Protein 7AAL (pdb70)

Sequence (570 aa):
LQFKDAFWCRDFTAHTGYEVLLQRLLDGRKMCCKDMEELLRQRAQAEERYGKELVQIARKAGGQTEINSLRASFDSLKQQMENVGSSHIQLALTLREELRSLEEFRERQKEQRKKYEAVMDRVQKSKLSLYKKAMESKKTYEQKCRDADDAEQAFERISANGHQKQVEKSQNKARQCKDSATEAERVYRQSIAQLEKVRAEWEQEHRTTCEAFQLQEFDRLTILRNNALWVHSNQLSMQCVKDDELYEEVRLTLEACSIDADIDSFIQAKSTGTEPPAPVPYQNYYDLQFKDAFWCRDFTAHTGYEVLLQRLLDGRKMCCKDMEELLRQRAQAEERYGKELVQIARKAGGQTEINSLRASFDSLKQQMENVGSSHIQLALTLREELRSLEEFRERQKEQRKKYEAVMDDRVQKSKLSLYKKAMESKKTYEQKCRDADDAEQAFERISANGHQKQVEKSQNKARQCKDSATEAERVYRQSIAQLEKVRAEWEQEHRTTCEAFQLQEFDRLTILRNALWVHSNQLSMQCVKDDELYEEVRLTLEACSIDADIDSFIQAKSTGTEPPAPVPYQNYYD

B-factor: mean 38.58, std 15.4, range [12.19, 114.31]

InterPro domains:
  IPR001060 FCH domain [PF00611] (21-93)
  IPR001060 FCH domain [SM00055] (12-98)
  IPR001452 SH3 domain [PF00018] (365-409)
  IPR001452 SH3 domain [PR00452] (362-372)
  IPR001452 SH3 domain [PR00452] (376-391)
  IPR001452 SH3 domain [PR00452] (393-402)
  IPR001452 SH3 domain [PR00452] (404-416)
  IPR001452 SH3 domain [PS50002] (359-416)
  IPR001452 SH3 domain [SM00326] (362-416)
  IPR027267 AH/BAR domain superfamily [G3DSA:1.20.1270.60] (2-276)
  IPR027267 AH/BAR domain superfamily [SSF103657] (6-288)
  IPR030777 PSTPIP1, SH3 domain [cd11824] (363-415)
  IPR031160 F-BAR domain [PS51741] (5-264)
  IPR036028 SH3-like domain superfamily [SSF50044] (358-415)

Foldseek 3Di:
DFLLVPQDDPPQLDRVSVVVLVVVLVVLLVVLVVLLVVLLVQLVVLLVQLVVLLVCLVPDDLPVDDDLVSVLSNLVSVLSNVLSVVSNVLSVVSVVLSVVSVVLSVVLVVVLVVLVVVLVVLSVVLNVLVVVLVVLVVQLVVLVVQLVVLVVVLVVQVPPHDPVVNVVSVVSSVVSVVSSVVSVVVNVVSVVVSVVSSVVNSVSSSVVRVVSRVSVVVSVVSVVVSVVVVVVSVVVSVVVSVVSVVSSVVSVVVDDPVVSVVVCCVVDPDDDDDDDDDDDDDPVD/DFLLVPQDDPDQLDRVSVVVLVVVLVVLLVVLVVLLVVLLVQLVVLLVQLVVLLVCLVPDDLPVDDDLVSVLSNLVSVLSNVLSVVSNVLSVVSVVLSVVSVVLSVVLVVVLVVLVVVLVVLSVVLNVLVVVLVVLVVQLVVLVVQLVVLVVVLVVCVPPHDPVVNVVSVVSSVVSVVSNVVSVVSNVVSVVSSVVSSVVNSVSSSVSRNVSVVSVVVSVVSVVVSVVVVVVSVVVSVVVSVVSVVSSVVSVVVDDPVVSVVVCCVVDPDDDDDDDDDDDDDPPD

GO terms:
  GO:0005737 cytoplasm (C, EXP)
  GO:0005886 plasma membrane (C, EXP)
  GO:0005515 protein binding (F, IPI)
  GO:0007155 cell adhesion (P, TAS)
  GO:0007165 signal transduction (P, TAS)
  GO:0005829 cytosol (C, TAS)
  GO:0042802 identical protein binding (F, IPI)
  GO:0005829 cytosol (C, IDA)
  GO:0005886 plasma membrane (C, IDA)
  GO:0016020 membrane (C, HDA)

Nearest PDB structures (foldseek):
  7aal-assembly1_B  TM=1.004E+00  e=2.780E-34  Homo sapiens
  7aan-assembly1_B  TM=1.002E+00  e=3.595E-33  Homo sapiens
  5c1f-assembly1_B  TM=9.125E-01  e=1.171E-12  Schizosaccharomyces pombe 972h-
  2efl-assembly1_A-2  TM=8.703E-01  e=2.658E-09  Homo sapiens
  4wpe-assembly1_A-2  TM=8.856E-01  e=1.373E-08  Saccharomyces cerevisiae S288C

CATH classification: 1.20.1270.60

Solvent-accessible surface area: 29078 Å² total; per-residue (Å²): 128,80,3,59,53,0,1,6,17,162,85,18,56,26,16,59,1,11,100,27,2,31,91,12,12,70,40,0,39,102,1,2,80,13,1,4,74,2,2,93,51,3,0,79,1,1,33,85,10,0,106,49,0,8,83,6,5,153,143,17,15,0,117,45,2,66,60,27,1,60,50,0,0,52,17,1,31,98,20,0,45,54,1,0,53,23,12,49,112,12,0,98,49,0,67,89,48,13,116,47,5,60,97,18,29,72,136,32,69,108,74,18,104,120,66,28,64,43,0,70,133,2,16,153,43,0,66,48,37,60,136,116,0,53,92,16,46,156,70,3,39,80,80,2,98,56,10,57,90,16,75,130,49,34,98,202,51,44,80,151,32,114,123,113,99,33,92,102,16,67,64,108,6,126,129,36,143,88,43,10,56,88,10,40,134,77,1,113,97,19,16,54,84,2,62,155,18,26,49,79,5,37,100,47,5,62,56,3,2,94,16,1,27,109,20,4,86,56,6,2,51,42,1,80,82,8,2,86,39,3,0,48,18,3,11,101,10,11,74,106,11,41,111,40,6,68,81,0,19,89,39,6,118,82,6,48,12,92,50,3,11,54,43,9,2,137,81,99,50,52,22,89,108,35,4,55,75,26,79,54,96,53,75,131,169,117,83,3,53,64,6,1,6,16,163,82,20,55,26,17,58,1,10,100,25,3,29,90,12,11,69,40,0,39,101,0,2,83,16,1,5,72,2,2,90,51,4,0,94,1,0,32,141,10,0,107,36,0,10,84,6,6,157,144,17,16,0,115,45,0,66,60,26,1,66,50,0,0,51,16,1,33,97,20,0,48,52,1,0,55,21,12,50,113,12,0,98,51,0,69,86,48,12,119,46,5,60,90,19,28,70,134,31,66,114,80,16,101,130,63,28,63,40,0,69,133,2,18,158,40,0,68,49,27,58,134,113,0,58,94,17,47,156,68,2,38,78,74,4,94,54,6,45,90,4,47,121,44,38,105,194,60,52,93,107,40,69,84,83,46,32,50,66,16,86,105,124,4,74,127,24,104,91,42,12,91,84,10,52,121,56,1,113,85,14,17,63,86,2,63,163,20,26,47,76,6,35,129,49,6,75,67,3,2,97,14,0,28,109,18,4,84,57,5,1,52,41,1,79,81,8,2,91,41,3,0,48,20,3,11,103,10,11,73,110,10,40,112,42,6,67,83,0,22,100,38,7,124,80,6,48,11,91,50,4,12,73,40,8,3,156,79,102,48,54,22,73,108,35,4,51,73,28,81,52,102,53,78,128,171

Secondary structure (DSSP, 8-state):
--HHHHB--SSTT--HHHHHHHHHHHHHHHHHHHHHHHHHHHHHHHHHHHHHHHHHHHH---TT--HHHHHHHHHHHHHHHHHHHHHHHHHHHHHHHHHHHHHHHHHHHHHHHHHHHHHHHHHHHHHHHHHHHHHHHHHHHHHHHHHHHHHHHHHHHTTTS-HHHHHHHHHHHHHHHHHHHHHHHHHHHHHHHHHHHHHHHHHHHHHHHHHHHHHHHHHHHHHHHHHHHHHHHHHHHHHHHHHHHHHHHHHHHT--HHHHHHHHHHHH--BSSPPPP-----TT-/--GGGTB--SSTT--HHHHHHHHHHHHHHHHHHHHHHHHHHHHHHHHHHHHHHHHHHHH---TT--HHHHHHHHHHHHHHHHHHHHHHHHHHHHHHHHHHHHHHHHHHHHHHHHHHHHHHHHHHHHHHHHHHHHHHHHHHHHHHHHHHHHHHHHHHHTTT--HHHHHHHHHHHHHHHHHHHHHHHHHHHHHHHHHHHHHHHHHHHHHHHHHHHHHHHHHHHHHHHHHHHHHHHHHHHHHHHHHHHHHHHHHHHT--HHHHHHHHHHHH--BSSPPPP-----TT-

Radius of gyration: 53.33 Å; Cα contacts (8 Å, |Δi|>4): 624; chains: 2; bounding box: 189×47×116 Å

Structure (mmCIF, N/CA/C/O backbone):
data_7AAL
#
_entry.id   7AAL
#
_cell.length_a   48.191
_cell.length_b   73.023
_cell.length_c   205.248
_cell.angle_alpha   90.000
_cell.angle_beta   90.000
_cell.angle_gamma   90.000
#
_symmetry.space_group_name_H-M   'P 21 21 21'
#
loop_
_entity.id
_entity.type
_entity.pdbx_description
1 polymer 'Proline-serine-threonine phosphatase-interacting protein 1'
2 water water
#
loop_
_atom_site.group_PDB
_atom_site.id
_atom_site.type_symbol
_atom_site.label_atom_id
_atom_site.label_alt_id
_atom_site.label_comp_id
_atom_site.label_asym_id
_atom_site.label_entity_id
_atom_site.label_seq_id
_atom_site.pdbx_PDB_ins_code
_atom_site.Cartn_x
_atom_site.Cartn_y
_atom_site.Cartn_z
_atom_site.occupancy
_atom_site.B_iso_or_equiv
_atom_site.auth_seq_id
_atom_site.auth_comp_id
_atom_site.auth_asym_id
_atom_site.auth_atom_id
_atom_site.pdbx_PDB_model_num
ATOM 1 N N . LEU A 1 8 ? -53.96870 13.49032 -44.90678 1.000 72.42224 5 LEU A N 1
ATOM 2 C CA . LEU A 1 8 ? -54.42615 14.68200 -45.61110 1.000 70.00320 5 LEU A CA 1
ATOM 3 C C . LEU A 1 8 ? -53.23696 15.51117 -46.09627 1.000 67.50387 5 LEU A C 1
ATOM 4 O O . LEU A 1 8 ? -52.20231 15.58572 -45.43347 1.000 61.43445 5 LEU A O 1
ATOM 9 N N . GLN A 1 9 ? -53.40288 16.12888 -47.26115 1.000 62.04929 6 GLN A N 1
ATOM 10 C CA . GLN A 1 9 ? -52.37812 16.92979 -47.91146 1.000 51.50129 6 GLN A CA 1
ATOM 11 C C . GLN A 1 9 ? -52.87086 18.36397 -48.06047 1.000 48.50173 6 GLN A C 1
ATOM 12 O O . GLN A 1 9 ? -54.06396 18.64654 -47.91522 1.000 50.54097 6 GLN A O 1
ATOM 18 N N . PHE A 1 10 ? -51.93008 19.27938 -48.32473 1.000 39.50503 7 PHE A N 1
ATOM 19 C CA . PHE A 1 10 ? -52.30529 20.67446 -48.54903 1.000 29.91563 7 PHE A CA 1
ATOM 20 C C . PHE A 1 10 ? -53.33753 20.79046 -49.66313 1.000 28.14289 7 PHE A C 1
ATOM 21 O O . PHE A 1 10 ? -54.30107 21.55730 -49.55012 1.000 35.25065 7 PHE A O 1
ATOM 29 N N . LYS A 1 11 ? -53.15534 20.03195 -50.74681 1.000 29.65144 8 LYS A N 1
ATOM 30 C CA . LYS A 1 11 ? -54.06089 20.09297 -51.88787 1.000 30.98083 8 LYS A CA 1
ATOM 31 C C . LYS A 1 11 ? -55.45927 19.58934 -51.56207 1.000 35.75714 8 LYS A C 1
ATOM 32 O O . LYS A 1 11 ? -56.37821 19.81259 -52.35685 1.000 37.49003 8 LYS A O 1
ATOM 38 N N . ASP A 1 12 ? -55.64325 18.92237 -50.42471 1.000 38.35669 9 ASP A N 1
ATOM 39 C CA . ASP A 1 12 ? -56.92375 18.33501 -50.06386 1.000 38.09439 9 ASP A CA 1
ATOM 40 C C . ASP A 1 12 ? -57.58374 19.01637 -48.87437 1.000 36.54954 9 ASP A C 1
ATOM 41 O O . ASP A 1 12 ? -58.67105 18.59547 -48.46589 1.000 45.29874 9 ASP A O 1
ATOM 46 N N . ALA A 1 13 ? -56.96662 20.05400 -48.30655 1.000 25.95741 10 ALA A N 1
ATOM 47 C CA . ALA A 1 13 ? -57.44205 20.61535 -47.05179 1.000 26.26460 10 ALA A CA 1
ATOM 48 C C . ALA A 1 13 ? -57.52105 22.13521 -47.01803 1.000 31.07661 10 ALA A C 1
ATOM 49 O O . ALA A 1 13 ? -57.84735 22.69059 -45.96346 1.000 33.68933 10 ALA A O 1
ATOM 51 N N . PHE A 1 14 ? -57.23258 22.82552 -48.11652 1.000 32.82792 11 PHE A N 1
ATOM 52 C CA . PHE A 1 14 ? -57.23596 24.28544 -48.12319 1.000 28.89845 11 PHE A CA 1
ATOM 53 C C . PHE A 1 14 ? -58.07688 24.81479 -49.27553 1.000 28.42652 11 PHE A C 1
ATOM 54 O O . PHE A 1 14 ? -57.66474 25.68880 -50.04087 1.000 26.83906 11 PHE A O 1
ATOM 62 N N . TRP A 1 15 ? -59.28492 24.27830 -49.40117 1.000 30.50241 12 TRP A N 1
ATOM 63 C CA . TRP A 1 15 ? -60.27997 24.77040 -50.33887 1.000 35.76493 12 TRP A CA 1
ATOM 64 C C . TRP A 1 15 ? -61.27905 25.66188 -49.61109 1.000 36.08536 12 TRP A C 1
ATOM 65 O O . TRP A 1 15 ? -61.35894 25.68154 -48.38041 1.000 33.71126 12 TRP A O 1
ATOM 76 N N . CYS A 1 16 ? -62.04823 26.41075 -50.39376 1.000 36.75095 13 CYS A N 1
ATOM 77 C CA . CYS A 1 16 ? -63.11639 27.24361 -49.86352 1.000 36.40423 13 CYS A CA 1
ATOM 78 C C . CYS A 1 16 ? -64.39808 26.90771 -50.60550 1.000 33.68398 13 CYS A C 1
ATOM 79 O O . CYS A 1 16 ? -64.43123 26.94547 -51.83953 1.000 35.87767 13 CYS A O 1
ATOM 82 N N . ARG A 1 17 ? -65.44677 26.57019 -49.85162 1.000 42.24792 14 ARG A N 1
ATOM 83 C CA . ARG A 1 17 ? -66.75258 26.35314 -50.46359 1.000 42.26673 14 ARG A CA 1
ATOM 84 C C . ARG A 1 17 ? -67.27486 27.63043 -51.10643 1.000 33.88935 14 ARG A C 1
ATOM 85 O O . ARG A 1 17 ? -67.98464 27.57490 -52.11775 1.000 36.73514 14 ARG A O 1
ATOM 93 N N . ASP A 1 18 ? -66.93568 28.78374 -50.53405 1.000 31.12925 15 ASP A N 1
ATOM 94 C CA . ASP A 1 18 ? -67.27868 30.06798 -51.12970 1.000 29.12076 15 ASP A CA 1
ATOM 95 C C . ASP A 1 18 ? -66.50721 30.23974 -52.43401 1.000 35.42180 15 ASP A C 1
ATOM 96 O O . ASP A 1 18 ? -65.27280 30.18566 -52.44511 1.000 34.42691 15 ASP A O 1
ATOM 101 N N . PHE A 1 19 ? -67.23889 30.44200 -53.53314 1.000 38.74503 16 PHE A N 1
ATOM 102 C CA . PHE A 1 19 ? -66.61274 30.50731 -54.85022 1.000 38.53999 16 PHE A CA 1
ATOM 103 C C . PHE A 1 19 ? -65.62449 31.66176 -54.96240 1.000 31.25356 16 PHE A C 1
ATOM 104 O O . PHE A 1 19 ? -64.60756 31.53822 -55.65403 1.000 27.06771 16 PHE A O 1
ATOM 112 N N . THR A 1 20 ? -65.89806 32.78459 -54.30237 1.000 27.27795 17 THR A N 1
ATOM 113 C CA . THR A 1 20 ? -65.06806 33.97490 -54.43742 1.000 31.62296 17 THR A CA 1
ATOM 114 C C . THR A 1 20 ? -64.00344 34.09055 -53.35516 1.000 35.36549 17 THR A C 1
ATOM 115 O O . THR A 1 20 ? -63.28068 35.09268 -53.32318 1.000 35.71922 17 THR A O 1
ATOM 119 N N . ALA A 1 21 ? -63.88189 33.10015 -52.47834 1.000 29.51789 18 ALA A N 1
ATOM 120 C CA . ALA A 1 21 ? -62.92173 33.14614 -51.38681 1.000 29.66633 18 ALA A CA 1
ATOM 121 C C . ALA A 1 21 ? -61.72624 32.25935 -51.70067 1.000 30.90212 18 ALA A C 1
ATOM 122 O O . ALA A 1 21 ? -61.88017 31.13948 -52.19763 1.000 34.07980 18 ALA A O 1
ATOM 124 N N . HIS A 1 22 ? -60.53574 32.76871 -51.40600 1.000 28.74661 19 HIS A N 1
ATOM 125 C CA . HIS A 1 22 ? -59.29157 32.02880 -51.55735 1.000 26.03311 19 HIS A CA 1
ATOM 126 C C . HIS A 1 22 ? -58.52911 32.00754 -50.23903 1.000 30.89457 19 HIS A C 1
ATOM 127 O O . HIS A 1 22 ? -57.30614 32.15686 -50.19788 1.000 31.06495 19 HIS A O 1
ATOM 134 N N . THR A 1 23 ? -59.26764 31.82497 -49.14017 1.000 32.62366 20 THR A N 1
ATOM 135 C CA . THR A 1 23 ? -58.66285 31.82024 -47.81256 1.000 34.77586 20 THR A CA 1
ATOM 136 C C . THR A 1 23 ? -57.67598 30.67207 -47.64793 1.000 38.53537 20 THR A C 1
ATOM 137 O O . THR A 1 23 ? -56.67189 30.81544 -46.94086 1.000 36.58100 20 THR A O 1
ATOM 141 N N . GLY A 1 24 ? -57.94229 29.53010 -48.28685 1.000 32.62912 21 GLY A N 1
ATOM 142 C CA . GLY A 1 24 ? -57.01428 28.41232 -48.20112 1.000 26.12277 21 GLY A CA 1
ATOM 143 C C . GLY A 1 24 ? -55.63629 28.76669 -48.72532 1.000 34.23396 21 GLY A C 1
ATOM 144 O O . GLY A 1 24 ? -54.61974 28.46248 -48.09687 1.000 38.25811 21 GLY A O 1
ATOM 145 N N . TYR A 1 25 ? -55.58595 29.41203 -49.89283 1.000 29.80840 22 TYR A N 1
ATOM 146 C CA . TYR A 1 25 ? -54.30950 29.84741 -50.44931 1.000 28.54586 22 TYR A CA 1
ATOM 147 C C . TYR A 1 25 ? -53.67241 30.92890 -49.58424 1.000 30.98724 22 TYR A C 1
ATOM 148 O O . TYR A 1 25 ? -52.45068 30.93987 -49.39198 1.000 27.85110 22 TYR A O 1
ATOM 157 N N . GLU A 1 26 ? -54.48509 31.84955 -49.05820 1.000 30.22876 23 GLU A N 1
ATOM 158 C CA . GLU A 1 26 ? -53.95684 32.90190 -48.19554 1.000 26.15423 23 GLU A CA 1
ATOM 159 C C . GLU A 1 26 ? -53.35704 32.32437 -46.91882 1.000 29.64130 23 GLU A C 1
ATOM 160 O O . GLU A 1 26 ? -52.31516 32.79399 -46.44689 1.000 25.13557 23 GLU A O 1
ATOM 166 N N . VAL A 1 27 ? -54.00396 31.30965 -46.34035 1.000 23.56368 24 VAL A N 1
ATOM 167 C CA . VAL A 1 27 ? -53.48144 30.69386 -45.12367 1.000 24.61694 24 VAL A CA 1
ATOM 168 C C . VAL A 1 27 ? -52.16458 29.98055 -45.40702 1.000 26.69407 24 VAL A C 1
ATOM 169 O O . VAL A 1 27 ? -51.21087 30.07705 -44.62487 1.000 26.68481 24 VAL A O 1
ATOM 173 N N . LEU A 1 28 ? -52.08913 29.25291 -46.52488 1.000 23.27395 25 LEU A N 1
ATOM 174 C CA . LEU A 1 28 ? -50.84939 28.56714 -46.87774 1.000 23.52397 25 LEU A CA 1
ATOM 175 C C . LEU A 1 28 ? -49.71905 29.55803 -47.11977 1.000 21.52042 25 LEU A C 1
ATOM 176 O O . LEU A 1 28 ? -48.59066 29.35023 -46.65834 1.000 24.65276 25 LEU A O 1
ATOM 181 N N . LEU A 1 29 ? -50.00176 30.63750 -47.85160 1.000 24.78976 26 LEU A N 1
ATOM 182 C CA . LEU A 1 29 ? -48.98081 31.64604 -48.11419 1.000 30.52440 26 LEU A CA 1
ATOM 183 C C . LEU A 1 29 ? -48.50411 32.29526 -46.82034 1.000 28.17654 26 LEU A C 1
ATOM 184 O O . LEU A 1 29 ? -47.31506 32.59940 -46.67140 1.000 29.36212 26 LEU A O 1
ATOM 189 N N . GLN A 1 30 ? -49.41869 32.51029 -45.87067 1.000 27.32387 27 GLN A N 1
ATOM 190 C CA . GLN A 1 30 ? -49.03552 33.08326 -44.58362 1.000 23.65741 27 GLN A CA 1
ATOM 191 C C . GLN A 1 30 ? -48.11286 32.14509 -43.81455 1.000 27.69600 27 GLN A C 1
ATOM 192 O O . GLN A 1 30 ? -47.18752 32.59533 -43.12808 1.000 27.71956 27 GLN A O 1
ATOM 198 N N . ARG A 1 31 ? -48.35081 30.83474 -43.91838 1.000 26.14700 28 ARG A N 1
ATOM 199 C CA . ARG A 1 31 ? -47.48479 29.86356 -43.25666 1.000 24.58817 28 ARG A CA 1
ATOM 200 C C . ARG A 1 31 ? -46.07280 29.90910 -43.82480 1.000 25.92649 28 ARG A C 1
ATOM 201 O O . ARG A 1 31 ? -45.09165 29.79171 -43.08100 1.000 32.25272 28 ARG A O 1
ATOM 209 N N . LEU A 1 32 ? -45.95013 30.07524 -45.14399 1.000 26.18778 29 LEU A N 1
ATOM 210 C CA . LEU A 1 32 ? -44.62924 30.18799 -45.75257 1.000 24.13410 29 LEU A CA 1
ATOM 211 C C . LEU A 1 32 ? -43.91743 31.44803 -45.27925 1.000 28.66776 29 LEU A C 1
ATOM 212 O O . LEU A 1 32 ? -42.69924 31.44034 -45.06579 1.000 30.71655 29 LEU A O 1
ATOM 217 N N . LEU A 1 33 ? -44.66250 32.54507 -45.11756 1.000 25.47364 30 LEU A N 1
ATOM 218 C CA . LEU A 1 33 ? -44.06825 33.77525 -44.60533 1.000 25.10924 30 LEU A CA 1
ATOM 219 C C . LEU A 1 33 ? -43.61705 33.61011 -43.15914 1.000 30.53650 30 LEU A C 1
ATOM 220 O O . LEU A 1 33 ? -42.53619 34.07948 -42.78450 1.000 33.74054 30 LEU A O 1
ATOM 225 N N . ASP A 1 34 ? -44.43242 32.95058 -42.33033 1.000 29.36641 31 ASP A N 1
ATOM 226 C CA . ASP A 1 34 ? -44.01586 32.66274 -40.96102 1.000 33.89199 31 ASP A CA 1
ATOM 227 C C . ASP A 1 34 ? -42.80044 31.74655 -40.94084 1.000 37.86466 31 ASP A C 1
ATOM 228 O O . ASP A 1 34 ? -41.88949 31.92599 -40.12322 1.000 41.97213 31 ASP A O 1
ATOM 233 N N . GLY A 1 35 ? -42.77060 30.75483 -41.83387 1.000 35.53168 32 GLY A N 1
ATOM 234 C CA . GLY A 1 35 ? -41.60386 29.89716 -41.93320 1.000 28.56188 32 GLY A CA 1
ATOM 235 C C . GLY A 1 35 ? -40.36544 30.64321 -42.38206 1.000 25.79477 32 GLY A C 1
ATOM 236 O O . GLY A 1 35 ? -39.25405 30.32472 -41.95165 1.000 29.47129 32 GLY A O 1
ATOM 237 N N . ARG A 1 36 ? -40.53597 31.64065 -43.25336 1.000 22.00354 33 ARG A N 1
ATOM 238 C CA . ARG A 1 36 ? -39.40150 32.45112 -43.68158 1.000 22.78097 33 ARG A CA 1
ATOM 239 C C . ARG A 1 36 ? -38.84631 33.27198 -42.52449 1.000 27.13360 33 ARG A C 1
ATOM 240 O O . ARG A 1 36 ? -37.62692 33.43810 -42.40194 1.000 24.92748 33 ARG A O 1
ATOM 248 N N . LYS A 1 37 ? -39.72524 33.79098 -41.66398 1.000 28.24439 34 LYS A N 1
ATOM 249 C CA . LYS A 1 37 ? -39.26132 34.50613 -40.47999 1.000 25.55174 34 LYS A CA 1
ATOM 250 C C . LYS A 1 37 ? -38.52564 33.57329 -39.52682 1.000 32.52562 34 LYS A C 1
ATOM 251 O O . LYS A 1 37 ? -37.52646 33.96646 -38.91313 1.000 33.05276 34 LYS A O 1
ATOM 257 N N . MET A 1 38 ? -39.00899 32.33619 -39.38419 1.000 33.80179 35 MET A N 1
ATOM 258 C CA . MET A 1 38 ? -38.32303 31.36923 -38.53311 1.000 25.34175 35 MET A CA 1
ATOM 259 C C . MET A 1 38 ? -36.90987 31.09906 -39.03439 1.000 26.21136 35 MET A C 1
ATOM 260 O O . MET A 1 38 ? -35.97434 30.96660 -38.23578 1.000 27.47793 35 MET A O 1
ATOM 265 N N A CYS A 1 39 ? -36.73009 31.02096 -40.35458 0.662 27.71254 36 CYS A N 1
ATOM 266 N N B CYS A 1 39 ? -36.73947 31.00317 -40.35637 0.338 27.30431 36 CYS A N 1
ATOM 267 C CA A CYS A 1 39 ? -35.39098 30.81679 -40.89676 0.662 26.23828 36 CYS A CA 1
ATOM 268 C CA B CYS A 1 39 ? -35.40615 30.82795 -40.92328 0.338 26.82578 36 CYS A CA 1
ATOM 269 C C A CYS A 1 39 ? -34.49521 32.01520 -40.60844 0.662 27.01443 36 CYS A C 1
ATOM 270 C C B CYS A 1 39 ? -34.50950 32.01170 -40.59017 0.338 27.43114 36 CYS A C 1
ATOM 271 O O A CYS A 1 39 ? -33.30233 31.85360 -40.32755 0.662 29.69337 36 CYS A O 1
ATOM 272 O O B CYS A 1 39 ? -33.32984 31.83583 -40.26533 0.338 28.80329 36 CYS A O 1
ATOM 277 N N . LYS A 1 40 ? -35.05405 33.22752 -40.66657 1.000 28.91137 37 LYS A N 1
ATOM 278 C CA . LYS A 1 40 ? -34.27469 34.41437 -40.32991 1.000 25.99502 37 LYS A CA 1
ATOM 279 C C . LYS A 1 40 ? -33.87297 34.40868 -38.86135 1.000 26.06467 37 LYS A C 1
ATOM 280 O O . LYS A 1 40 ? -32.74946 34.79258 -38.51647 1.000 34.80004 37 LYS A O 1
ATOM 286 N N . ASP A 1 41 ? -34.78265 33.98359 -37.98024 1.000 22.34903 38 ASP A N 1
ATOM 287 C CA . ASP A 1 41 ? -34.46861 33.93802 -36.55587 1.000 25.32911 38 ASP A CA 1
ATOM 288 C C . ASP A 1 41 ? -33.35351 32.94132 -36.27011 1.000 28.13360 38 ASP A C 1
ATOM 289 O O . ASP A 1 41 ? -32.48156 33.19735 -35.43162 1.000 33.95757 38 ASP A O 1
ATOM 294 N N . MET A 1 42 ? -33.36858 31.79488 -36.95437 1.000 29.66001 39 MET A N 1
ATOM 295 C CA . MET A 1 42 ? -32.27303 30.84060 -36.82253 1.000 23.94177 39 MET A CA 1
ATOM 296 C C . MET A 1 42 ? -30.97347 31.42757 -37.35996 1.000 28.66924 39 MET A C 1
ATOM 297 O O . MET A 1 42 ? -29.89409 31.17987 -36.80869 1.000 34.36901 39 MET A O 1
ATOM 302 N N . GLU A 1 43 ? -31.06021 32.21373 -38.43686 1.000 22.29930 40 GLU A N 1
ATOM 303 C CA . GLU A 1 43 ? -29.87874 32.88726 -38.96626 1.000 23.67164 40 GLU A CA 1
ATOM 304 C C . GLU A 1 43 ? -29.32419 33.89173 -37.96564 1.000 26.55704 40 GLU A C 1
ATOM 305 O O . GLU A 1 43 ? -28.10671 33.97229 -37.76250 1.000 33.45734 40 GLU A O 1
ATOM 311 N N . GLU A 1 44 ? -30.20501 34.67412 -37.33777 1.000 22.01082 41 GLU A N 1
ATOM 312 C CA . GLU A 1 44 ? -29.75594 35.68736 -36.38948 1.000 26.82871 41 GLU A CA 1
ATOM 313 C C . GLU A 1 44 ? -29.10793 35.05627 -35.16386 1.000 25.56367 41 GLU A C 1
ATOM 314 O O . GLU A 1 44 ? -28.13427 35.59496 -34.62477 1.000 31.51890 41 GLU A O 1
ATOM 320 N N . LEU A 1 45 ? -29.63663 33.92041 -34.70431 1.000 23.03584 42 LEU A N 1
ATOM 321 C CA . LEU A 1 45 ? -29.03677 33.24270 -33.55941 1.000 21.54759 42 LEU A CA 1
ATOM 322 C C . LEU A 1 45 ? -27.63043 32.75171 -33.88638 1.000 30.84986 42 LEU A C 1
ATOM 323 O O . LEU A 1 45 ? -26.70987 32.89451 -33.07265 1.000 38.45497 42 LEU A O 1
ATOM 328 N N . LEU A 1 46 ? -27.44633 32.16287 -35.07135 1.000 27.57571 43 LEU A N 1
ATOM 329 C CA . LEU A 1 46 ? -26.11758 31.71368 -35.47573 1.000 25.10427 43 LEU A CA 1
ATOM 330 C C . LEU A 1 46 ? -25.15802 32.88801 -35.61247 1.000 24.34601 43 LEU A C 1
ATOM 331 O O . LEU A 1 46 ? -23.99666 32.80296 -35.19574 1.000 22.70772 43 LEU A O 1
ATOM 336 N N . ARG A 1 47 ? -25.62434 33.98867 -36.20812 1.000 24.98390 44 ARG A N 1
ATOM 337 C CA . ARG A 1 47 ? -24.77617 35.16334 -36.38662 1.000 24.96752 44 ARG A CA 1
ATOM 338 C C . ARG A 1 47 ? -24.29168 35.69898 -35.04370 1.000 24.80127 44 ARG A C 1
ATOM 339 O O . ARG A 1 47 ? -23.09492 35.94713 -34.85486 1.000 28.30449 44 ARG A O 1
ATOM 347 N N . GLN A 1 48 ? -25.21447 35.88763 -34.09686 1.000 22.70872 45 GLN A N 1
ATOM 348 C CA . GLN A 1 48 ? -24.84202 36.41752 -32.78825 1.000 19.63390 45 GLN A CA 1
ATOM 349 C C . GLN A 1 48 ? -23.97567 35.43512 -32.00682 1.000 25.21457 45 GLN A C 1
ATOM 350 O O . GLN A 1 48 ? -23.04123 35.84735 -31.31022 1.000 31.17232 45 GLN A O 1
ATOM 356 N N . ARG A 1 49 ? -24.27580 34.13662 -32.09091 1.000 24.96621 46 ARG A N 1
ATOM 357 C CA . ARG A 1 49 ? -23.43263 33.15105 -31.42029 1.000 23.32707 46 ARG A CA 1
ATOM 358 C C . ARG A 1 49 ? -22.01247 33.18163 -31.97462 1.000 28.03422 46 ARG A C 1
ATOM 359 O O . ARG A 1 49 ? -21.03911 33.06778 -31.21964 1.000 25.39947 46 ARG A O 1
ATOM 367 N N . ALA A 1 50 ? -21.87525 33.32649 -33.29661 1.000 25.42776 47 ALA A N 1
ATOM 368 C CA . ALA A 1 50 ? -20.54952 33.41941 -33.90115 1.000 21.77518 47 ALA A CA 1
ATOM 369 C C . ALA A 1 50 ? -19.79273 34.64023 -33.39056 1.000 26.28922 47 ALA A C 1
ATOM 370 O O . ALA A 1 50 ? -18.58780 34.56449 -33.12244 1.000 26.16584 47 ALA A O 1
ATOM 372 N N . GLN A 1 51 ? -20.48027 35.77885 -33.25933 1.000 32.39246 48 GLN A N 1
ATOM 373 C CA . GLN A 1 51 ? -19.83349 36.97456 -32.72606 1.000 31.28414 48 GLN A CA 1
ATOM 374 C C . GLN A 1 51 ? -19.35635 36.75685 -31.29673 1.000 27.83693 48 GLN A C 1
ATOM 375 O O . GLN A 1 51 ? -18.25640 37.18705 -30.92973 1.000 29.10680 48 GLN A O 1
ATOM 381 N N . ALA A 1 52 ? -20.17311 36.09758 -30.47249 1.000 28.88899 49 ALA A N 1
ATOM 382 C CA . ALA A 1 52 ? -19.76362 35.81938 -29.10055 1.000 24.25198 49 ALA A CA 1
ATOM 383 C C . ALA A 1 52 ? -18.55798 34.89032 -29.06207 1.000 22.61319 49 ALA A C 1
ATOM 384 O O . ALA A 1 52 ? -17.62455 35.10621 -28.28067 1.000 26.70106 49 ALA A O 1
ATOM 386 N N . GLU A 1 53 ? -18.56005 33.84988 -29.89872 1.000 25.68839 50 GLU A N 1
ATOM 387 C CA . GLU A 1 53 ? -17.43915 32.91504 -29.92153 1.000 33.13708 50 GLU A CA 1
ATOM 388 C C . GLU A 1 53 ? -16.15997 33.58900 -30.40186 1.000 29.45613 50 GLU A C 1
ATOM 389 O O . GLU A 1 53 ? -15.07785 33.33359 -29.86031 1.000 28.67625 50 GLU A O 1
ATOM 395 N N . GLU A 1 54 ? -16.26068 34.44395 -31.42188 1.000 32.22484 51 GLU A N 1
ATOM 396 C CA . GLU A 1 54 ? -15.07920 35.13938 -31.92399 1.000 26.47914 51 GLU A CA 1
ATOM 397 C C . GLU A 1 54 ? -14.50638 36.08166 -30.87123 1.000 21.22915 51 GLU A C 1
ATOM 398 O O . GLU A 1 54 ? -13.29363 36.09954 -30.63098 1.000 25.39811 51 GLU A O 1
ATOM 404 N N . ARG A 1 55 ? -15.36841 36.88005 -30.23617 1.000 26.67452 52 ARG A N 1
ATOM 405 C CA . ARG A 1 55 ? -14.91136 37.77861 -29.17972 1.000 28.08481 52 ARG A CA 1
ATOM 406 C C . ARG A 1 55 ? -14.33062 37.00304 -28.00291 1.000 31.85199 52 ARG A C 1
ATOM 407 O O . ARG A 1 55 ? -13.27962 37.37043 -27.46423 1.000 35.32623 52 ARG A O 1
ATOM 415 N N . TYR A 1 56 ? -15.00636 35.93002 -27.58815 1.000 29.01353 53 TYR A N 1
ATOM 416 C CA . TYR A 1 56 ? -14.50687 35.09692 -26.49719 1.000 24.08735 53 TYR A CA 1
ATOM 417 C C . TYR A 1 56 ? -13.18681 34.43275 -26.87286 1.000 28.51515 53 TYR A C 1
ATOM 418 O O . TYR A 1 56 ? -12.23502 34.42591 -26.08523 1.000 30.95356 53 TYR A O 1
ATOM 427 N N . GLY A 1 57 ? -13.11658 33.86059 -28.07599 1.000 23.95716 54 GLY A N 1
ATOM 428 C CA . GLY A 1 57 ? -11.88748 33.21857 -28.51526 1.000 23.33024 54 GLY A CA 1
ATOM 429 C C . GLY A 1 57 ? -10.71463 34.17848 -28.58914 1.000 22.66141 54 GLY A C 1
ATOM 430 O O . GLY A 1 57 ? -9.60085 33.84508 -28.17668 1.000 22.22111 54 GLY A O 1
ATOM 431 N N . LYS A 1 58 ? -10.94256 35.37670 -29.13529 1.000 23.43965 55 LYS A N 1
ATOM 432 C CA . LYS A 1 58 ? -9.87220 36.36621 -29.22422 1.000 24.73170 55 LYS A CA 1
ATOM 433 C C . LYS A 1 58 ? -9.38853 36.79129 -27.84409 1.000 24.33237 55 LYS A C 1
ATOM 434 O O . LYS A 1 58 ? -8.18575 36.98713 -27.63423 1.000 26.58760 55 LYS A O 1
ATOM 440 N N . GLU A 1 59 ? -10.31074 36.94663 -26.89260 1.000 23.14328 56 GLU A N 1
ATOM 441 C CA . GLU A 1 59 ? -9.92059 37.35965 -25.54833 1.000 22.43347 56 GLU A CA 1
ATOM 442 C C . GLU A 1 59 ? -9.06246 36.30061 -24.86701 1.000 23.09830 56 GLU A C 1
ATOM 443 O O . GLU A 1 59 ? -8.08111 36.63129 -24.19070 1.000 18.35015 56 GLU A O 1
ATOM 449 N N . LEU A 1 60 ? -9.41790 35.02312 -25.02900 1.000 22.51942 57 LEU A N 1
ATOM 450 C CA . LEU A 1 60 ? -8.61689 33.95141 -24.44304 1.000 20.71289 57 LEU A CA 1
ATOM 451 C C . LEU A 1 60 ? -7.19959 33.95148 -25.00080 1.000 21.44323 57 LEU A C 1
ATOM 452 O O . LEU A 1 60 ? -6.23372 33.71038 -24.26644 1.000 26.26042 57 LEU A O 1
ATOM 457 N N . VAL A 1 61 ? -7.05655 34.21015 -26.30171 1.000 23.71732 58 VAL A N 1
ATOM 458 C CA . VAL A 1 61 ? -5.72980 34.25318 -26.90817 1.000 24.53227 58 VAL A CA 1
ATOM 459 C C . VAL A 1 61 ? -4.92073 35.41187 -26.33941 1.000 25.57745 58 VAL A C 1
ATOM 460 O O . VAL A 1 61 ? -3.72814 35.26910 -26.04394 1.000 26.12845 58 VAL A O 1
ATOM 464 N N . GLN A 1 62 ? -5.55643 36.57422 -26.16729 1.000 26.52606 59 GLN A N 1
ATOM 465 C CA . GLN A 1 62 ? -4.84586 37.73373 -25.63552 1.000 28.07176 59 GLN A CA 1
ATOM 466 C C . GLN A 1 62 ? -4.41129 37.51192 -24.19197 1.000 28.29150 59 GLN A C 1
ATOM 467 O O . GLN A 1 62 ? -3.30640 37.91260 -23.80571 1.000 32.38734 59 GLN A O 1
ATOM 473 N N . ILE A 1 63 ? -5.26769 36.89000 -23.37611 1.000 26.79193 60 ILE A N 1
ATOM 474 C CA . ILE A 1 63 ? -4.88764 36.59055 -21.99724 1.000 24.91128 60 ILE A CA 1
ATOM 475 C C . ILE A 1 63 ? -3.68028 35.66324 -21.97128 1.000 23.79415 60 ILE A C 1
ATOM 476 O O . ILE A 1 63 ? -2.74707 35.85327 -21.18203 1.000 33.16025 60 ILE A O 1
ATOM 481 N N . ALA A 1 64 ? -3.67640 34.65025 -22.84061 1.000 26.66753 61 ALA A N 1
ATOM 482 C CA . ALA A 1 64 ? -2.57780 33.69058 -22.86571 1.000 25.47261 61 ALA A CA 1
ATOM 483 C C . ALA A 1 64 ? -1.27813 34.34228 -23.32222 1.000 25.56928 61 ALA A C 1
ATOM 484 O O . ALA A 1 64 ? -0.20930 34.06651 -22.76436 1.000 23.37068 61 ALA A O 1
ATOM 486 N N . ARG A 1 65 ? -1.34746 35.20677 -24.33771 1.000 33.95359 62 ARG A N 1
ATOM 487 C CA . ARG A 1 65 ? -0.13348 35.81861 -24.86631 1.000 30.69216 62 ARG A CA 1
ATOM 488 C C . ARG A 1 65 ? 0.45424 36.83735 -23.89830 1.000 27.05594 62 ARG A C 1
ATOM 489 O O . ARG A 1 65 ? 1.67754 37.00748 -23.85052 1.000 31.73324 62 ARG A O 1
ATOM 497 N N . LYS A 1 66 ? -0.38917 37.52105 -23.12573 1.000 27.52290 63 LYS A N 1
ATOM 498 C CA . LYS A 1 66 ? 0.07368 38.55614 -22.21101 1.000 26.57513 63 LYS A CA 1
ATOM 499 C C . LYS A 1 66 ? 0.35763 38.04307 -20.80584 1.000 26.71309 63 LYS A C 1
ATOM 500 O O . LYS A 1 66 ? 0.93771 38.78266 -20.00387 1.000 32.42315 63 LYS A O 1
ATOM 506 N N . ALA A 1 67 ? -0.03318 36.81260 -20.48617 1.000 33.53249 64 ALA A N 1
ATOM 507 C CA . ALA A 1 67 ? 0.17044 36.29273 -19.14201 1.000 32.73327 64 ALA A CA 1
ATOM 508 C C . ALA A 1 67 ? 1.65766 36.15270 -18.83103 1.000 36.20941 64 ALA A C 1
ATOM 509 O O . ALA A 1 67 ? 2.49507 36.00651 -19.72592 1.000 38.70541 64 ALA A O 1
ATOM 511 N N . GLY A 1 68 ? 1.97912 36.19469 -17.53974 1.000 32.02170 65 GLY A N 1
ATOM 512 C CA . GLY A 1 68 ? 3.36030 36.18904 -17.09969 1.000 35.04875 65 GLY A CA 1
ATOM 513 C C . GLY A 1 68 ? 3.93640 34.82533 -16.78217 1.000 34.15037 65 GLY A C 1
ATOM 514 O O . GLY A 1 68 ? 3.85628 33.89920 -17.59471 1.000 41.12647 65 GLY A O 1
ATOM 515 N N . GLY A 1 69 ? 4.53005 34.69683 -15.59852 1.000 33.10936 66 GLY A N 1
ATOM 516 C CA . GLY A 1 69 ? 5.19865 33.47630 -15.20134 1.000 25.68853 66 GLY A CA 1
ATOM 517 C C . GLY A 1 69 ? 6.67286 33.41843 -15.52918 1.000 27.49639 66 GLY A C 1
ATOM 518 O O . GLY A 1 69 ? 7.28230 32.35423 -15.37210 1.000 31.44349 66 GLY A O 1
ATOM 519 N N . GLN A 1 70 ? 7.27013 34.52991 -15.96745 1.000 28.52387 67 GLN A N 1
ATOM 520 C CA . GLN A 1 70 ? 8.66222 34.51491 -16.40177 1.000 23.09093 67 GLN A CA 1
ATOM 521 C C . GLN A 1 70 ? 9.64129 34.35577 -15.24521 1.000 32.86229 67 GLN A C 1
ATOM 522 O O . GLN A 1 70 ? 10.79937 33.99351 -15.47973 1.000 40.07234 67 GLN A O 1
ATOM 528 N N . THR A 1 71 ? 9.21504 34.62027 -14.00910 1.000 27.66213 68 THR A N 1
ATOM 529 C CA . THR A 1 71 ? 10.10276 34.45632 -12.86515 1.000 24.75261 68 THR A CA 1
ATOM 530 C C . THR A 1 71 ? 10.12958 33.02920 -12.33610 1.000 22.90593 68 THR A C 1
ATOM 531 O O . THR A 1 71 ? 10.95862 32.72320 -11.47258 1.000 31.04503 68 THR A O 1
ATOM 535 N N . GLU A 1 72 ? 9.25967 32.15498 -12.83018 1.000 19.86583 69 GLU A N 1
ATOM 536 C CA . GLU A 1 72 ? 9.21595 30.77691 -12.36981 1.000 23.13963 69 GLU A CA 1
ATOM 537 C C . GLU A 1 72 ? 10.12665 29.90398 -13.22873 1.000 30.11385 69 GLU A C 1
ATOM 538 O O . GLU A 1 72 ? 10.44021 30.22883 -14.37661 1.000 32.22615 69 GLU A O 1
ATOM 544 N N . ILE A 1 73 ? 10.55158 28.77880 -12.65249 1.000 33.68074 70 ILE A N 1
ATOM 545 C CA . ILE A 1 73 ? 11.50989 27.88318 -13.28307 1.000 27.07058 70 ILE A CA 1
ATOM 546 C C . ILE A 1 73 ? 11.01691 26.44669 -13.15756 1.000 28.62355 70 ILE A C 1
ATOM 547 O O . ILE A 1 73 ? 10.09047 26.14252 -12.40552 1.000 31.29662 70 ILE A O 1
ATOM 552 N N . ASN A 1 74 ? 11.65549 25.56752 -13.92212 1.000 28.15984 71 ASN A N 1
ATOM 553 C CA . ASN A 1 74 ? 11.55493 24.10889 -13.77893 1.000 23.86614 71 ASN A CA 1
ATOM 554 C C . ASN A 1 74 ? 10.12152 23.64906 -14.07282 1.000 26.15967 71 ASN A C 1
ATOM 555 O O . ASN A 1 74 ? 9.42464 24.24301 -14.90640 1.000 33.42841 71 ASN A O 1
ATOM 560 N N . SER A 1 75 ? 9.67760 22.58718 -13.39161 1.000 29.21427 72 SER A N 1
ATOM 561 C CA . SER A 1 75 ? 8.45284 21.89650 -13.78992 1.000 33.46127 72 SER A CA 1
ATOM 562 C C . SER A 1 75 ? 7.20922 22.74888 -13.56489 1.000 31.80297 72 SER A C 1
ATOM 563 O O . SER A 1 75 ? 6.25594 22.67225 -14.34866 1.000 37.6001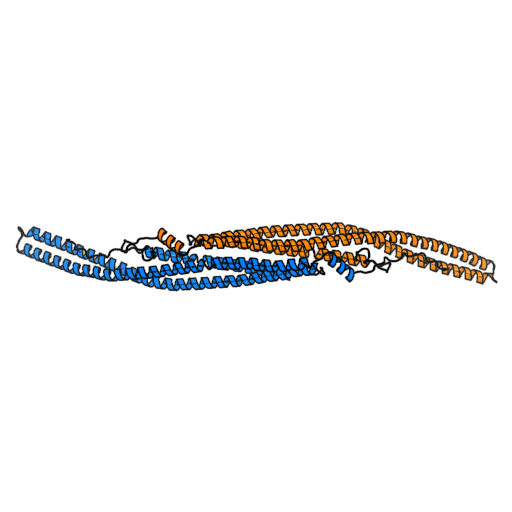9 72 SER A O 1
ATOM 566 N N . LEU A 1 76 ? 7.18625 23.55434 -12.50065 1.000 25.75348 73 LEU A N 1
ATOM 567 C CA . LEU A 1 76 ? 6.03546 24.42638 -12.28377 1.000 26.40000 73 LEU A CA 1
ATOM 568 C C . LEU A 1 76 ? 5.90711 25.44912 -13.40548 1.000 30.88204 73 LEU A C 1
ATOM 569 O O . LEU A 1 76 ? 4.79458 25.76993 -13.84145 1.000 37.29142 73 LEU A O 1
ATOM 574 N N . ARG A 1 77 ? 7.03764 25.97305 -13.88456 1.000 26.76344 74 ARG A N 1
ATOM 575 C CA . ARG A 1 77 ? 7.01026 26.86357 -15.03975 1.000 25.23746 74 ARG A CA 1
ATOM 576 C C . ARG A 1 77 ? 6.45762 26.15177 -16.26798 1.000 23.67892 74 ARG A C 1
ATOM 577 O O . ARG A 1 77 ? 5.65988 26.72294 -17.02118 1.000 29.92981 74 ARG A O 1
ATOM 585 N N . ALA A 1 78 ? 6.87302 24.90125 -16.48741 1.000 26.68452 75 ALA A N 1
ATOM 586 C CA . ALA A 1 78 ? 6.37094 24.14474 -17.62882 1.000 26.46520 75 ALA A CA 1
ATOM 587 C C . ALA A 1 78 ? 4.86811 23.92187 -17.53201 1.000 31.30248 75 ALA A C 1
ATOM 588 O O . ALA A 1 78 ? 4.17627 23.90076 -18.55619 1.000 33.28126 75 ALA A O 1
ATOM 590 N N . SER A 1 79 ? 4.34531 23.75516 -16.31485 1.000 38.76337 76 SER A N 1
ATOM 591 C CA . SER A 1 79 ? 2.90488 23.59756 -16.14567 1.000 28.42769 76 SER A CA 1
ATOM 592 C C . SER A 1 79 ? 2.16870 24.90111 -16.43055 1.000 24.92598 76 SER A C 1
ATOM 593 O O . SER A 1 79 ? 1.11078 24.89495 -17.07074 1.000 27.26843 76 SER A O 1
ATOM 596 N N . PHE A 1 80 ? 2.70862 26.02917 -15.96108 1.000 26.14189 77 PHE A N 1
ATOM 597 C CA . PHE A 1 80 ? 2.07643 27.31566 -16.23680 1.000 26.74349 77 PHE A CA 1
ATOM 598 C C . PHE A 1 80 ? 2.15757 27.66216 -17.71840 1.000 30.73996 77 PHE A C 1
ATOM 599 O O . PHE A 1 80 ? 1.19220 28.17845 -18.29395 1.000 40.25216 77 PHE A O 1
ATOM 607 N N . ASP A 1 81 ? 3.30678 27.40094 -18.34857 1.000 33.95407 78 ASP A N 1
ATOM 608 C CA . ASP A 1 81 ? 3.42223 27.60980 -19.78844 1.000 26.05144 78 ASP A CA 1
ATOM 609 C C . ASP A 1 81 ? 2.46681 26.70336 -20.55248 1.000 24.44580 78 ASP A C 1
ATOM 610 O O . ASP A 1 81 ? 1.92845 27.09400 -21.59492 1.000 23.69661 78 ASP A O 1
ATOM 615 N N . SER A 1 82 ? 2.24658 25.48609 -20.05028 1.000 25.53600 79 SER A N 1
ATOM 616 C CA . SER A 1 82 ? 1.29833 24.58396 -20.69448 1.000 22.69896 79 SER A CA 1
ATOM 617 C C . SER A 1 82 ? -0.11600 25.14724 -20.64615 1.000 28.21880 79 SER A C 1
ATOM 618 O O . SER A 1 82 ? -0.86920 25.03749 -21.62101 1.000 35.42940 79 SER A O 1
ATOM 621 N N . LEU A 1 83 ? -0.49435 25.75712 -19.51989 1.000 28.47762 80 LEU A N 1
ATOM 622 C CA . LEU A 1 83 ? -1.82347 26.34961 -19.40937 1.000 23.57031 80 LEU A CA 1
ATOM 623 C C . LEU A 1 83 ? -1.98953 27.50563 -20.38804 1.000 28.85559 80 LEU A C 1
ATOM 624 O O . LEU A 1 83 ? -3.01496 27.61499 -21.06983 1.000 32.38285 80 LEU A O 1
ATOM 629 N N . LYS A 1 84 ? -0.99011 28.38890 -20.46165 1.000 24.00194 81 LYS A N 1
ATOM 630 C CA . LYS A 1 84 ? -1.04876 29.49188 -21.41611 1.000 24.91869 81 LYS A CA 1
ATOM 631 C C . LYS A 1 84 ? -1.13365 28.97843 -22.84822 1.000 27.33451 81 LYS A C 1
ATOM 632 O O . LYS A 1 84 ? -1.88964 29.51654 -23.66515 1.000 31.87888 81 LYS A O 1
ATOM 638 N N . GLN A 1 85 ? -0.35806 27.94138 -23.17303 1.000 30.08204 82 GLN A N 1
ATOM 639 C CA . GLN A 1 85 ? -0.37806 27.39281 -24.52543 1.000 25.90086 82 GLN A CA 1
ATOM 640 C C . GLN A 1 85 ? -1.74706 26.81762 -24.86300 1.000 25.89785 82 GLN A C 1
ATOM 641 O O . GLN A 1 85 ? -2.29348 27.07360 -25.94234 1.000 35.50277 82 GLN A O 1
ATOM 647 N N . GLN A 1 86 ? -2.31875 26.03290 -23.94752 1.000 27.28958 83 GLN A N 1
ATOM 648 C CA . GLN A 1 86 ? -3.61674 25.42653 -24.21687 1.000 30.42702 83 GLN A CA 1
ATOM 649 C C . GLN A 1 86 ? -4.73569 26.45969 -24.19610 1.000 28.08647 83 GLN A C 1
ATOM 650 O O . GLN A 1 86 ? -5.76106 26.26818 -24.85877 1.000 32.21528 83 GLN A O 1
ATOM 656 N N . MET A 1 87 ? -4.56606 27.55172 -23.44441 1.000 28.42427 84 MET A N 1
ATOM 657 C CA . MET A 1 87 ? -5.53814 28.63897 -23.50751 1.000 24.34432 84 MET A CA 1
ATOM 658 C C . MET A 1 87 ? -5.59655 29.23833 -24.90556 1.000 21.55698 84 MET A C 1
ATOM 659 O O . MET A 1 87 ? -6.68388 29.50175 -25.43246 1.000 19.28554 84 MET A O 1
ATOM 664 N N . GLU A 1 88 ? -4.43337 29.46377 -25.52151 1.000 23.01648 85 GLU A N 1
ATOM 665 C CA . GLU A 1 88 ? -4.40695 29.99071 -26.88135 1.000 17.35918 85 GLU A CA 1
ATOM 666 C C . GLU A 1 88 ? -5.00397 28.99361 -27.86572 1.000 20.96666 85 GLU A C 1
ATOM 667 O O . GLU A 1 88 ? -5.67921 29.38733 -28.82391 1.000 34.54090 85 GLU A O 1
ATOM 673 N N . ASN A 1 89 ? -4.76056 27.69805 -27.64896 1.000 23.16602 86 ASN A N 1
ATOM 674 C CA . ASN A 1 89 ? -5.33931 26.68146 -28.52122 1.000 28.19169 86 ASN A CA 1
ATOM 675 C C . ASN A 1 89 ? -6.85810 26.64544 -28.39410 1.000 30.03771 86 ASN A C 1
ATOM 676 O O . ASN A 1 89 ? -7.56515 26.46184 -29.39259 1.000 29.07065 86 ASN A O 1
ATOM 681 N N . VAL A 1 90 ? -7.37841 26.81269 -27.17545 1.000 31.59647 87 VAL A N 1
ATOM 682 C CA . VAL A 1 90 ? -8.82524 26.88328 -26.99146 1.000 23.76947 87 VAL A CA 1
ATOM 683 C C . VAL A 1 90 ? -9.37799 28.14492 -27.64151 1.000 18.06920 87 VAL A C 1
ATOM 684 O O . VAL A 1 90 ? -10.38275 28.10325 -28.36108 1.000 26.47370 87 VAL A O 1
ATOM 688 N N . GLY A 1 91 ? -8.73045 29.28650 -27.39264 1.000 21.96973 88 GLY A N 1
ATOM 689 C CA . GLY A 1 91 ? -9.18097 30.53218 -27.99409 1.000 20.58460 88 GLY A CA 1
ATOM 690 C C . GLY A 1 91 ? -9.17711 30.48417 -29.51003 1.000 28.94235 88 GLY A C 1
ATOM 691 O O . GLY A 1 91 ? -10.12267 30.93952 -30.15821 1.000 29.14802 88 GLY A O 1
ATOM 692 N N . SER A 1 92 ? -8.11011 29.93532 -30.09641 1.000 15.79489 89 SER A N 1
ATOM 693 C CA . SER A 1 92 ? -8.05514 29.79572 -31.54778 1.000 29.04515 89 SER A CA 1
ATOM 694 C C . SER A 1 92 ? -9.11230 28.81798 -32.04634 1.000 33.63030 89 SER A C 1
ATOM 695 O O . SER A 1 92 ? -9.67838 29.00595 -33.12952 1.000 38.73080 89 SER A O 1
ATOM 698 N N . SER A 1 93 ? -9.38638 27.76315 -31.27399 1.000 25.16726 90 SER A N 1
ATOM 699 C CA . SER A 1 93 ? -10.42155 26.81171 -31.66380 1.000 25.40921 90 SER A CA 1
ATOM 700 C C . SER A 1 93 ? -11.80448 27.45079 -31.65702 1.000 29.14481 90 SER A C 1
ATOM 701 O O . SER A 1 93 ? -12.65031 27.10123 -32.48779 1.000 38.05874 90 SER A O 1
ATOM 704 N N . HIS A 1 94 ? -12.05441 28.38197 -30.73193 1.000 31.04119 91 HIS A N 1
ATOM 705 C CA . HIS A 1 94 ? -13.33786 29.07659 -30.71027 1.000 22.14238 91 HIS A CA 1
ATOM 706 C C . HIS A 1 94 ? -13.46176 30.06989 -31.85775 1.000 24.71602 91 HIS A C 1
ATOM 707 O O . HIS A 1 94 ? -14.56534 30.28050 -32.37363 1.000 23.82741 91 HIS A O 1
ATOM 714 N N . ILE A 1 95 ? -12.35367 30.69343 -32.26602 1.000 26.06311 92 ILE A N 1
ATOM 715 C CA . ILE A 1 95 ? -12.38513 31.55726 -33.44363 1.000 28.82879 92 ILE A CA 1
ATOM 716 C C . ILE A 1 95 ? -12.72481 30.74279 -34.68436 1.000 26.03159 92 ILE A C 1
ATOM 717 O O . ILE A 1 95 ? -13.50058 31.18140 -35.54285 1.000 28.57884 92 ILE A O 1
ATOM 722 N N . GLN A 1 96 ? -12.15564 29.54002 -34.79439 1.000 25.71504 93 GLN A N 1
ATOM 723 C CA . GLN A 1 96 ? -12.49187 28.66122 -35.90920 1.000 22.47210 93 GLN A CA 1
ATOM 724 C C . GLN A 1 96 ? -13.95047 28.22781 -35.84887 1.000 25.19378 93 GLN A C 1
ATOM 725 O O . GLN A 1 96 ? -14.60151 28.06888 -36.88836 1.000 29.70358 93 GLN A O 1
ATOM 731 N N . LEU A 1 97 ? -14.47724 28.01963 -34.63906 1.000 23.27115 94 LEU A N 1
ATOM 732 C CA . LEU A 1 97 ? -15.88367 27.65723 -34.49665 1.000 21.20486 94 LEU A CA 1
ATOM 733 C C . LEU A 1 97 ? -16.79309 28.75962 -35.02511 1.000 22.95348 94 LEU A C 1
ATOM 734 O O . LEU A 1 97 ? -17.83538 28.47874 -35.62875 1.000 24.19339 94 LEU A O 1
ATOM 739 N N . ALA A 1 98 ? -16.41267 30.02266 -34.81124 1.000 23.68905 95 ALA A N 1
ATOM 740 C CA . ALA A 1 98 ? -17.21271 31.13302 -35.31893 1.000 21.24364 95 ALA A CA 1
ATOM 741 C C . ALA A 1 98 ? -17.26542 31.12585 -36.84191 1.000 30.77042 95 ALA A C 1
ATOM 742 O O . ALA A 1 98 ? -18.30010 31.45123 -37.43615 1.000 33.62485 95 ALA A O 1
ATOM 744 N N . LEU A 1 99 ? -16.15768 30.75843 -37.49288 1.000 28.66037 96 LEU A N 1
ATOM 745 C CA . LEU A 1 99 ? -16.16618 30.63624 -38.94710 1.000 21.96919 96 LEU A CA 1
ATOM 746 C C . LEU A 1 99 ? -17.04536 29.47513 -39.39025 1.000 23.13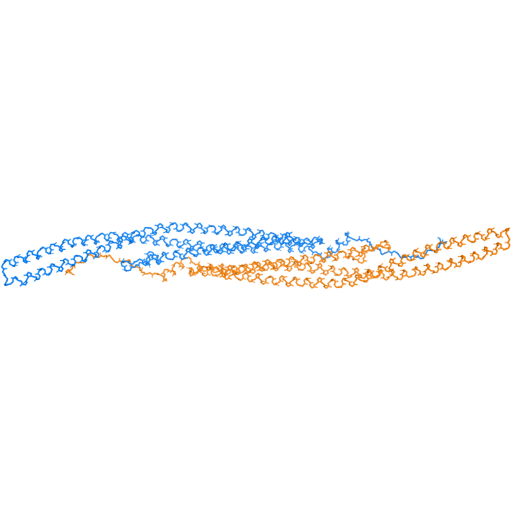517 96 LEU A C 1
ATOM 747 O O . LEU A 1 99 ? -17.71791 29.55721 -40.42405 1.000 29.24678 96 LEU A O 1
ATOM 752 N N . THR A 1 100 ? -17.04585 28.38240 -38.62331 1.000 27.92566 97 THR A N 1
ATOM 753 C CA . THR A 1 100 ? -17.92237 27.25814 -38.93378 1.000 26.74079 97 THR A CA 1
ATOM 754 C C . THR A 1 100 ? -19.38950 27.66011 -38.82540 1.000 28.60082 97 THR A C 1
ATOM 755 O O . THR A 1 100 ? -20.21084 27.27538 -39.66649 1.000 33.05296 97 THR A O 1
ATOM 759 N N . LEU A 1 101 ? -19.73654 28.43906 -37.79603 1.000 28.45145 98 LEU A N 1
ATOM 760 C CA . LEU A 1 101 ? -21.12105 28.86880 -37.61855 1.000 23.22316 98 LEU A CA 1
ATOM 761 C C . LEU A 1 101 ? -21.56865 29.79101 -38.74587 1.000 27.70881 98 LEU A C 1
ATOM 762 O O . LEU A 1 101 ? -22.72060 29.72292 -39.18999 1.000 34.34908 98 LEU A O 1
ATOM 767 N N . ARG A 1 102 ? -20.67443 30.66113 -39.22062 1.000 31.85310 99 ARG A N 1
ATOM 768 C CA . ARG A 1 102 ? -21.02960 31.58683 -40.28970 1.000 28.20580 99 ARG A CA 1
ATOM 769 C C . ARG A 1 102 ? -21.19905 30.88683 -41.63070 1.000 26.15934 99 ARG A C 1
ATOM 770 O O . ARG A 1 102 ? -21.91690 31.39998 -42.49608 1.000 28.31176 99 ARG A O 1
ATOM 778 N N . GLU A 1 103 ? -20.56239 29.72916 -41.82109 1.000 19.77259 100 GLU A N 1
ATOM 779 C CA . GLU A 1 103 ? -20.80141 28.95218 -43.03209 1.000 20.21269 100 GLU A CA 1
ATOM 780 C C . GLU A 1 103 ? -22.16611 28.27628 -42.98195 1.000 22.75605 100 GLU A C 1
ATOM 781 O O . GLU A 1 103 ? -22.87478 28.21780 -43.99391 1.000 32.70764 100 GLU A O 1
ATOM 787 N N . GLU A 1 104 ? -22.54674 27.75024 -41.81363 1.000 21.13794 101 GLU A N 1
ATOM 788 C CA . GLU A 1 104 ? -23.89781 27.22450 -41.64349 1.000 23.00995 101 GLU A CA 1
ATOM 789 C C . GLU A 1 104 ? -24.93729 28.32150 -41.82862 1.000 22.88017 101 GLU A C 1
ATOM 790 O O . GLU A 1 104 ? -25.98854 28.09721 -42.43983 1.000 27.42740 101 GLU A O 1
ATOM 796 N N . LEU A 1 105 ? -24.66006 29.51545 -41.29912 1.000 22.44589 102 LEU A N 1
ATOM 797 C CA . LEU A 1 105 ? -25.56045 30.64746 -41.49040 1.000 20.73492 102 LEU A CA 1
ATOM 798 C C . LEU A 1 105 ? -25.68269 31.01469 -42.96493 1.000 27.93584 102 LEU A C 1
ATOM 799 O O . LEU A 1 105 ? -26.78450 31.29314 -43.45340 1.000 31.06902 102 LEU A O 1
ATOM 804 N N . ARG A 1 106 ? -24.56157 31.02129 -43.69091 1.000 25.38216 103 ARG A N 1
ATOM 805 C CA . ARG A 1 106 ? -24.60500 31.34455 -45.11411 1.000 18.54059 103 ARG A CA 1
ATOM 806 C C . ARG A 1 106 ? -25.41414 30.31405 -45.89135 1.000 22.45581 103 ARG A C 1
ATOM 807 O O . ARG A 1 106 ? -26.12785 30.66073 -46.83998 1.000 32.28048 103 ARG A O 1
ATOM 815 N N . SER A 1 107 ? -25.30754 29.03943 -45.50969 1.000 22.58534 104 SER A N 1
ATOM 816 C CA . SER A 1 107 ? -26.06628 27.99585 -46.19227 1.000 24.38141 104 SER A CA 1
ATOM 817 C C . SER A 1 107 ? -27.56777 28.19204 -46.01131 1.000 36.03733 104 SER A C 1
ATOM 818 O O . SER A 1 107 ? -28.34246 28.02385 -46.96099 1.000 33.17283 104 SER A O 1
ATOM 821 N N . LEU A 1 108 ? -27.99965 28.54046 -44.79559 1.000 30.43157 105 LEU A N 1
ATOM 822 C CA . LEU A 1 108 ? -29.41789 28.79839 -44.56097 1.000 26.92452 105 LEU A CA 1
ATOM 823 C C . LEU A 1 108 ? -29.88041 30.04747 -45.29730 1.000 28.92818 105 LEU A C 1
ATOM 824 O O . LEU A 1 108 ? -31.01148 30.09988 -45.79385 1.000 39.80805 105 LEU A O 1
ATOM 829 N N . GLU A 1 109 ? -29.02087 31.06529 -45.36700 1.000 29.77778 106 GLU A N 1
ATOM 830 C CA . GLU A 1 109 ? -29.36302 32.28462 -46.09020 1.000 27.73879 106 GLU A CA 1
ATOM 831 C C . GLU A 1 109 ? -29.59362 31.99802 -47.56872 1.000 28.60267 106 GLU A C 1
ATOM 832 O O . GLU A 1 109 ? -30.55146 32.50221 -48.16756 1.000 29.35310 106 GLU A O 1
ATOM 838 N N . GLU A 1 110 ? -28.72355 31.18470 -48.17275 1.000 26.41370 107 GLU A N 1
ATOM 839 C CA . GLU A 1 110 ? -28.88978 30.82083 -49.57580 1.000 23.39339 107 GLU A CA 1
ATOM 840 C C . GLU A 1 110 ? -30.15799 30.00122 -49.78188 1.000 23.32906 107 GLU A C 1
ATOM 841 O O . GLU A 1 110 ? -30.88162 30.19903 -50.76518 1.000 22.12627 107 GLU A O 1
ATOM 847 N N . PHE A 1 111 ? -30.43424 29.06382 -48.87009 1.000 27.09869 108 PHE A N 1
ATOM 848 C CA . PHE A 1 111 ? -31.65595 28.26843 -48.96188 1.000 22.25249 108 PHE A CA 1
ATOM 849 C C . PHE A 1 111 ? -32.89649 29.14786 -48.86650 1.000 27.83109 108 PHE A C 1
ATOM 850 O O . PHE A 1 111 ? -33.88811 28.91514 -49.56824 1.000 28.57255 108 PHE A O 1
ATOM 858 N N . ARG A 1 112 ? -32.86131 30.15917 -47.99471 1.000 32.62518 109 ARG A N 1
ATOM 859 C CA . ARG A 1 112 ? -34.03235 31.00425 -47.77998 1.000 33.93251 109 ARG A CA 1
ATOM 860 C C . ARG A 1 112 ? -34.37667 31.81254 -49.02586 1.000 32.37473 109 ARG A C 1
ATOM 861 O O . ARG A 1 112 ? -35.54969 31.90526 -49.40669 1.000 26.07062 109 ARG A O 1
ATOM 869 N N . GLU A 1 113 ? -33.37085 32.40564 -49.67405 1.000 30.56447 110 GLU A N 1
ATOM 870 C CA . GLU A 1 113 ? -33.63653 33.21863 -50.85655 1.000 31.10230 110 GLU A CA 1
ATOM 871 C C . GLU A 1 113 ? -34.04394 32.36531 -52.04867 1.000 28.55024 110 GLU A C 1
ATOM 872 O O . GLU A 1 113 ? -34.83758 32.81104 -52.88530 1.000 30.22190 110 GLU A O 1
ATOM 878 N N . ARG A 1 114 ? -33.50869 31.14783 -52.14732 1.000 32.71010 111 ARG A N 1
ATOM 879 C CA . ARG A 1 114 ? -33.93445 30.23481 -53.20166 1.000 27.32488 111 ARG A CA 1
ATOM 880 C C . ARG A 1 114 ? -35.41727 29.90595 -53.07887 1.000 28.69281 111 ARG A C 1
ATOM 881 O O . ARG A 1 114 ? -36.13082 29.83002 -54.08629 1.000 32.43834 111 ARG A O 1
ATOM 889 N N . GLN A 1 115 ? -35.89982 29.71229 -51.84776 1.000 27.26819 112 GLN A N 1
ATOM 890 C CA . GLN A 1 115 ? -37.31232 29.40720 -51.63991 1.000 20.10866 112 GLN A CA 1
ATOM 891 C C . GLN A 1 115 ? -38.19769 30.60543 -51.95592 1.000 20.77661 112 GLN A C 1
ATOM 892 O O . GLN A 1 115 ? -39.28992 30.44355 -52.51215 1.000 24.09073 112 GLN A O 1
ATOM 898 N N . LYS A 1 116 ? -37.75496 31.81244 -51.59432 1.000 22.40341 113 LYS A N 1
ATOM 899 C CA . LYS A 1 116 ? -38.52288 33.00692 -51.93060 1.000 17.38876 113 LYS A CA 1
ATOM 900 C C . LYS A 1 116 ? -38.66681 33.15936 -53.43900 1.000 26.84170 113 LYS A C 1
ATOM 901 O O . LYS A 1 116 ? -39.75607 33.46655 -53.93713 1.000 27.78714 113 LYS A O 1
ATOM 907 N N . GLU A 1 117 ? -37.57590 32.94909 -54.18135 1.000 34.86001 114 GLU A N 1
ATOM 908 C CA . GLU A 1 117 ? -37.62726 33.05823 -55.63692 1.000 32.74923 114 GLU A CA 1
ATOM 909 C C . GLU A 1 117 ? -38.66240 32.10678 -56.22307 1.000 32.69476 114 GLU A C 1
ATOM 910 O O . GLU A 1 117 ? -39.45406 32.49002 -57.09193 1.000 37.04028 114 GLU A O 1
ATOM 916 N N . GLN A 1 118 ? -38.66618 30.85472 -55.76139 1.000 26.70375 115 GLN A N 1
ATOM 917 C CA . GLN A 1 118 ? -39.63671 29.88834 -56.26384 1.000 27.64337 115 GLN A CA 1
ATOM 918 C C . GLN A 1 118 ? -41.04250 30.21227 -55.77437 1.000 31.75389 115 GLN A C 1
ATOM 919 O O . GLN A 1 118 ? -42.01850 30.03331 -56.51230 1.000 32.33797 115 GLN A O 1
ATOM 925 N N . ARG A 1 119 ? -41.16484 30.68111 -54.53015 1.000 29.69629 116 ARG A N 1
ATOM 926 C CA . ARG A 1 119 ? -42.47289 31.05228 -53.99939 1.000 29.37629 116 ARG A CA 1
ATOM 927 C C . ARG A 1 119 ? -43.09004 32.18901 -54.80391 1.000 32.64640 116 ARG A C 1
ATOM 928 O O . ARG A 1 119 ? -44.29600 32.18265 -55.07892 1.000 33.14469 116 ARG A O 1
ATOM 936 N N . LYS A 1 120 ? -42.27592 33.17894 -55.18474 1.000 35.35468 117 LYS A N 1
ATOM 937 C CA . LYS A 1 120 ? -42.78330 34.30910 -55.95652 1.000 30.30080 117 LYS A CA 1
ATOM 938 C C . LYS A 1 120 ? -43.34687 33.85758 -57.29574 1.000 29.24872 117 LYS A C 1
ATOM 939 O O . LYS A 1 120 ? -44.30566 34.45272 -57.80128 1.000 25.23445 117 LYS A O 1
ATOM 945 N N . LYS A 1 121 ? -42.75763 32.81616 -57.88676 1.000 28.38887 118 LYS A N 1
ATOM 946 C CA . LYS A 1 121 ? -43.23442 32.31443 -59.17058 1.000 28.77609 118 LYS A CA 1
ATOM 947 C C . LYS A 1 121 ? -44.62842 31.71021 -59.04784 1.000 33.48034 118 LYS A C 1
ATOM 948 O O . LYS A 1 121 ? -45.49350 31.95762 -59.89612 1.000 32.67646 118 LYS A O 1
ATOM 954 N N . TYR A 1 122 ? -44.86517 30.91239 -58.00243 1.000 31.84247 119 TYR A N 1
ATOM 955 C CA . TYR A 1 122 ? -46.19580 30.34799 -57.79293 1.000 27.81314 119 TYR A CA 1
ATOM 956 C C . TYR A 1 122 ? -47.20922 31.43083 -57.44544 1.000 23.22449 119 TYR A C 1
ATOM 957 O O . TYR A 1 122 ? -48.37945 31.33990 -57.83462 1.000 30.35588 119 TYR A O 1
ATOM 966 N N . GLU A 1 123 ? -46.78336 32.45457 -56.70096 1.000 27.90293 120 GLU A N 1
ATOM 967 C CA . GLU A 1 123 ? -47.67990 33.56265 -56.38932 1.000 26.10251 120 GLU A CA 1
ATOM 968 C C . GLU A 1 123 ? -48.14041 34.26270 -57.66041 1.000 24.98761 120 GLU A C 1
ATOM 969 O O . GLU A 1 123 ? -49.29983 34.67860 -57.76574 1.000 26.10849 120 GLU A O 1
ATOM 975 N N . ALA A 1 124 ? -47.24210 34.40174 -58.63858 1.000 27.39337 121 ALA A N 1
ATOM 976 C CA . ALA A 1 124 ? -47.60074 35.06427 -59.88770 1.000 25.66092 121 ALA A CA 1
ATOM 977 C C . ALA A 1 124 ? -48.66784 34.28089 -60.64161 1.000 29.46766 121 ALA A C 1
ATOM 978 O O . ALA A 1 124 ? -49.60579 34.86860 -61.19387 1.000 36.27711 121 ALA A O 1
ATOM 980 N N . VAL A 1 125 ? -48.53718 32.95295 -60.68319 1.000 27.67807 122 VAL A N 1
ATOM 981 C CA . VAL A 1 125 ? -49.52999 32.12754 -61.36650 1.000 24.19063 122 VAL A CA 1
ATOM 982 C C . VAL A 1 125 ? -50.87706 32.22131 -60.65902 1.000 23.45489 122 VAL A C 1
ATOM 983 O O . VAL A 1 125 ? -51.92465 32.37991 -61.29690 1.000 31.45690 122 VAL A O 1
ATOM 987 N N . MET A 1 126 ? -50.86976 32.12557 -59.32689 1.000 23.34936 123 MET A N 1
ATOM 988 C CA . MET A 1 126 ? -52.12546 32.13494 -58.58236 1.000 24.65456 123 MET A CA 1
ATOM 989 C C . MET A 1 126 ? -52.80292 33.49904 -58.64152 1.000 29.48481 123 MET A C 1
ATOM 990 O O . MET A 1 126 ? -54.03080 33.57892 -58.75701 1.000 37.37040 123 MET A O 1
ATOM 995 N N . ASP A 1 127 ? -52.02505 34.58291 -58.56208 1.000 31.86942 124 ASP A N 1
ATOM 996 C CA . ASP A 1 127 ? -52.61384 35.91755 -58.64026 1.000 42.22126 124 ASP A CA 1
ATOM 997 C C . ASP A 1 127 ? -53.30263 36.14003 -59.98089 1.000 37.98071 124 ASP A C 1
ATOM 998 O O . ASP A 1 127 ? -54.35935 36.77920 -60.04638 1.000 37.30234 124 ASP A O 1
ATOM 1003 N N . ARG A 1 128 ? -52.72257 35.61362 -61.06136 1.000 31.80499 125 ARG A N 1
ATOM 1004 C CA . ARG A 1 128 ? -53.30080 35.81697 -62.38551 1.000 28.36553 125 ARG A CA 1
ATOM 1005 C C . ARG A 1 128 ? -54.61351 35.05822 -62.53785 1.000 34.90954 125 ARG A C 1
ATOM 1006 O O . ARG A 1 128 ? -55.62318 35.62503 -62.97186 1.000 45.67566 125 ARG A O 1
ATOM 1014 N N . VAL A 1 129 ? -54.61992 33.77248 -62.18390 1.000 28.74215 126 VAL A N 1
ATOM 1015 C CA . VAL A 1 129 ? -55.80660 32.95772 -62.41880 1.000 30.06514 126 VAL A CA 1
ATOM 1016 C C . VAL A 1 129 ? -56.90670 33.26088 -61.40316 1.000 35.33018 126 VAL A C 1
ATOM 1017 O O . VAL A 1 129 ? -58.09490 33.14003 -61.72307 1.000 39.18962 126 VAL A O 1
ATOM 1021 N N . GLN A 1 130 ? -56.55051 33.66256 -60.17894 1.000 31.70848 127 GLN A N 1
ATOM 1022 C CA . GLN A 1 130 ? -57.58033 34.01334 -59.20519 1.000 28.49627 127 GLN A CA 1
ATOM 1023 C C . GLN A 1 130 ? -58.27121 35.31728 -59.58003 1.000 26.31337 127 GLN A C 1
ATOM 1024 O O . GLN A 1 130 ? -59.48855 35.45118 -59.41154 1.000 32.39009 127 GLN A O 1
ATOM 1030 N N . LYS A 1 131 ? -57.51296 36.29008 -60.09049 1.000 30.54244 128 LYS A N 1
ATOM 1031 C CA . LYS A 1 131 ? -58.12096 37.54772 -60.51150 1.000 36.48613 128 LYS A CA 1
ATOM 1032 C C . LYS A 1 131 ? -58.99132 37.34927 -61.74613 1.000 32.83877 128 LYS A C 1
ATOM 1033 O O . LYS A 1 131 ? -60.06308 37.95477 -61.85967 1.000 34.83159 128 LYS A O 1
ATOM 1039 N N . SER A 1 132 ? -58.54514 36.51062 -62.68509 1.000 29.62464 129 SER A N 1
ATOM 1040 C CA . SER A 1 132 ? -59.36900 36.20352 -63.85007 1.000 22.14307 129 SER A CA 1
ATOM 1041 C C . SER A 1 132 ? -60.63677 35.46534 -63.43844 1.000 29.81216 129 SER A C 1
ATOM 1042 O O . SER A 1 132 ? -61.71471 35.70174 -63.99683 1.000 34.15108 129 SER A O 1
ATOM 1045 N N . LYS A 1 133 ? -60.52053 34.55875 -62.46549 1.000 27.21848 130 LYS A N 1
ATOM 1046 C CA . LYS A 1 133 ? -61.68428 33.83300 -61.96754 1.000 24.34233 130 LYS A CA 1
ATOM 1047 C C . LYS A 1 133 ? -62.68734 34.77751 -61.31680 1.000 23.48053 130 LYS A C 1
ATOM 1048 O O . LYS A 1 133 ? -63.89728 34.66842 -61.54881 1.000 28.79287 130 LYS A O 1
ATOM 1054 N N . LEU A 1 134 ? -62.20224 35.71636 -60.50073 1.000 28.80766 131 LEU A N 1
ATOM 1055 C CA . LEU A 1 134 ? -63.09786 36.67341 -59.86089 1.000 29.32426 131 LEU A CA 1
ATOM 1056 C C . LEU A 1 134 ? -63.64159 37.68597 -60.85959 1.000 32.20179 131 LEU A C 1
ATOM 1057 O O . LEU A 1 134 ? -64.76254 38.17926 -60.69143 1.000 38.38681 131 LEU A O 1
ATOM 1062 N N . SER A 1 135 ? -62.86654 38.01025 -61.89646 1.000 23.42514 132 SER A N 1
ATOM 1063 C CA . SER A 1 135 ? -63.33824 38.94538 -62.91260 1.000 31.50061 132 SER A CA 1
ATOM 1064 C C . SER A 1 135 ? -64.46896 38.33893 -63.73483 1.000 35.14971 132 SER A C 1
ATOM 1065 O O . SER A 1 135 ? -65.49427 38.98786 -63.97316 1.000 27.57759 132 SER A O 1
ATOM 1068 N N . LEU A 1 136 ? -64.30072 37.09029 -64.17742 1.000 33.43383 133 LEU A N 1
ATOM 1069 C CA . LEU A 1 136 ? -65.33346 36.45349 -64.98751 1.000 24.39299 133 LEU A CA 1
ATOM 1070 C C . LEU A 1 136 ? -66.57629 36.13376 -64.16826 1.000 24.96063 133 LEU A C 1
ATOM 1071 O O . LEU A 1 136 ? -67.68671 36.12657 -64.71143 1.000 32.35896 133 LEU A O 1
ATOM 1076 N N . TYR A 1 137 ? -66.41526 35.86454 -62.87066 1.000 23.73147 134 TYR A N 1
ATOM 1077 C CA . TYR A 1 137 ? -67.58061 35.69577 -62.00919 1.000 29.93529 134 TYR A CA 1
ATOM 1078 C C . TYR A 1 137 ? -68.36614 36.99593 -61.89189 1.000 33.73692 134 TYR A C 1
ATOM 1079 O O . TYR A 1 137 ? -69.60166 36.98903 -61.94807 1.000 32.82483 134 TYR A O 1
ATOM 1088 N N . LYS A 1 138 ? -67.66514 38.12143 -61.72607 1.000 31.67327 135 LYS A N 1
ATOM 1089 C CA . LYS A 1 138 ? -68.33998 39.41323 -61.65219 1.000 34.61367 135 LYS A CA 1
ATOM 1090 C C . LYS A 1 138 ? -69.09142 39.71401 -62.94229 1.000 34.47609 135 LYS A C 1
ATOM 1091 O O . LYS A 1 138 ? -70.22201 40.21375 -62.91009 1.000 35.74990 135 LYS A O 1
ATOM 1097 N N . LYS A 1 139 ? -68.47545 39.41977 -64.09007 1.000 29.52458 136 LYS A N 1
ATOM 1098 C CA . LYS A 1 139 ? -69.14474 39.64213 -65.36713 1.000 30.29186 136 LYS A CA 1
ATOM 1099 C C . LYS A 1 139 ? -70.32724 38.69797 -65.53934 1.000 26.43504 136 LYS A C 1
ATOM 1100 O O . LYS A 1 139 ? -71.35904 39.08280 -66.10182 1.000 28.01743 136 LYS A O 1
ATOM 1106 N N . ALA A 1 140 ? -70.19297 37.45558 -65.06741 1.000 25.97703 137 ALA A N 1
ATOM 1107 C CA . ALA A 1 140 ? -71.29225 36.50168 -65.17138 1.000 30.54291 137 ALA A CA 1
ATOM 1108 C C . ALA A 1 140 ? -72.48436 36.94114 -64.33190 1.000 36.60808 137 ALA A C 1
ATOM 1109 O O . ALA A 1 140 ? -73.63593 36.80917 -64.76273 1.000 39.91190 137 ALA A O 1
ATOM 1111 N N . MET A 1 141 ? -72.22905 37.46190 -63.12848 1.000 34.26620 138 MET A N 1
ATOM 1112 C CA . MET A 1 141 ? -73.31863 37.94700 -62.28844 1.000 29.04344 138 MET A CA 1
ATOM 1113 C C . MET A 1 141 ? -73.96497 39.19432 -62.87617 1.000 32.66468 138 MET A C 1
ATOM 1114 O O . MET A 1 141 ? -75.17023 39.40706 -62.70107 1.000 35.18735 138 MET A O 1
ATOM 1119 N N . GLU A 1 142 ? -73.18579 40.02788 -63.56967 1.000 35.23557 139 GLU A N 1
ATOM 1120 C CA . GLU A 1 142 ? -73.76462 41.17650 -64.25870 1.000 42.95463 139 GLU A CA 1
ATOM 1121 C C . GLU A 1 142 ? -74.65019 40.73329 -65.41705 1.000 41.22810 139 GLU A C 1
ATOM 1122 O O . GLU A 1 142 ? -75.72575 41.30291 -65.63606 1.000 40.16650 139 GLU A O 1
ATOM 1128 N N . SER A 1 143 ? -74.21275 39.72234 -66.17338 1.000 37.23932 140 SER A N 1
ATOM 1129 C CA . SER A 1 143 ? -75.04754 39.18586 -67.24369 1.000 33.06330 140 SER A CA 1
ATOM 1130 C C . SER A 1 143 ? -76.29869 38.52576 -66.67921 1.000 40.45658 140 SER A C 1
ATOM 1131 O O . SER A 1 143 ? -77.37390 38.59724 -67.28592 1.000 37.08502 140 SER A O 1
ATOM 1134 N N . LYS A 1 144 ? -76.17325 37.87468 -65.51938 1.000 39.30340 141 LYS A N 1
ATOM 1135 C CA . LYS A 1 144 ? -77.33735 37.29852 -64.85381 1.000 31.76455 141 LYS A CA 1
ATOM 1136 C C . LYS A 1 144 ? -78.32543 38.38340 -64.44740 1.000 38.88606 141 LYS A C 1
ATOM 1137 O O . LYS A 1 144 ? -79.54131 38.21844 -64.60193 1.000 39.69485 141 LYS A O 1
ATOM 1143 N N . LYS A 1 145 ? -77.81720 39.50032 -63.92182 1.000 45.79912 142 LYS A N 1
ATOM 1144 C CA . LYS A 1 145 ? -78.68004 40.61375 -63.54059 1.000 52.70353 142 LYS A CA 1
ATOM 1145 C C . LYS A 1 145 ? -79.39135 41.19851 -64.75486 1.000 52.62352 142 LYS A C 1
ATOM 1146 O O . LYS A 1 145 ? -80.60094 41.45329 -64.71800 1.000 57.46558 142 LYS A O 1
ATOM 1152 N N . THR A 1 146 ? -78.64883 41.42657 -65.84192 1.000 42.56459 143 THR A N 1
ATOM 1153 C CA . THR A 1 146 ? -79.25547 41.96303 -67.05632 1.000 35.35255 143 THR A CA 1
ATOM 1154 C C . THR A 1 146 ? -80.29655 41.00360 -67.61842 1.000 32.71636 143 THR A C 1
ATOM 1155 O O . THR A 1 146 ? -81.38857 41.42383 -68.01855 1.000 45.07952 143 THR A O 1
ATOM 1159 N N . TYR A 1 147 ? -79.97199 39.70904 -67.65803 1.000 29.97563 144 TYR A N 1
ATOM 1160 C CA . TYR A 1 147 ? -80.90546 38.71720 -68.18280 1.000 32.58843 144 TYR A CA 1
ATOM 1161 C C . TYR A 1 147 ? -82.20123 38.68807 -67.37967 1.000 40.69305 144 TYR A C 1
ATOM 1162 O O . TYR A 1 147 ? -83.29236 38.59415 -67.95393 1.000 41.13990 144 TYR A O 1
ATOM 1171 N N . GLU A 1 148 ? -82.10424 38.76747 -66.04938 1.000 45.84220 145 GLU A N 1
ATOM 1172 C CA . GLU A 1 148 ? -83.30612 38.72215 -65.22131 1.000 44.66019 145 GLU A CA 1
ATOM 1173 C C . GLU A 1 148 ? -84.12913 39.99883 -65.34367 1.000 32.44387 145 GLU A C 1
ATOM 1174 O O . GLU A 1 148 ? -85.36299 39.94431 -65.28332 1.000 35.07156 145 GLU A O 1
ATOM 1180 N N . GLN A 1 149 ? -83.47442 41.15055 -65.51094 1.000 35.17333 146 GLN A N 1
ATOM 1181 C CA . GLN A 1 149 ? -84.21593 42.39062 -65.71797 1.000 38.26089 146 GLN A CA 1
ATOM 1182 C C . GLN A 1 149 ? -84.95201 42.37077 -67.05228 1.000 47.01921 146 GLN A C 1
ATOM 1183 O O . GLN A 1 149 ? -86.08868 42.84858 -67.14832 1.000 46.80736 146 GLN A O 1
ATOM 1189 N N . LYS A 1 150 ? -84.31767 41.82704 -68.09503 1.000 44.85457 147 LYS A N 1
ATOM 1190 C CA . LYS A 1 150 ? -84.98181 41.71332 -69.38920 1.000 34.44862 147 LYS A CA 1
ATOM 1191 C C . LYS A 1 150 ? -86.16518 40.75656 -69.33303 1.000 31.83836 147 LYS A C 1
ATOM 1192 O O . LYS A 1 150 ? -87.14090 40.93742 -70.06982 1.000 40.49965 147 LYS A O 1
ATOM 1198 N N . CYS A 1 151 ? -86.09877 39.73733 -68.47311 1.000 27.18478 148 CYS A N 1
ATOM 1199 C CA . CYS A 1 151 ? -87.22786 38.82493 -68.31902 1.000 36.58563 148 CYS A CA 1
ATOM 1200 C C . CYS A 1 151 ? -88.40790 39.50384 -67.63332 1.000 46.71163 148 CYS A C 1
ATOM 1201 O O . CYS A 1 151 ? -89.55853 39.32388 -68.04927 1.000 44.84541 148 CYS A O 1
ATOM 1204 N N . ARG A 1 152 ? -88.14730 40.27857 -66.57578 1.000 47.53598 149 ARG A N 1
ATOM 1205 C CA . ARG A 1 152 ? -89.22906 40.99256 -65.90286 1.000 47.36365 149 ARG A CA 1
ATOM 1206 C C . ARG A 1 152 ? -89.86569 42.02326 -66.82539 1.000 41.74060 149 ARG A C 1
ATOM 1207 O O . ARG A 1 152 ? -91.07938 42.25400 -66.76724 1.000 47.68859 149 ARG A O 1
ATOM 1215 N N . ASP A 1 153 ? -89.06066 42.66035 -67.67857 1.000 36.96901 150 ASP A N 1
ATOM 1216 C CA . ASP A 1 153 ? -89.61598 43.57913 -68.66621 1.000 33.18726 150 ASP A CA 1
ATOM 1217 C C . ASP A 1 153 ? -90.51995 42.84223 -69.64595 1.000 32.55833 150 ASP A C 1
ATOM 1218 O O . ASP A 1 153 ? -91.55375 43.37239 -70.06995 1.000 32.37848 150 ASP A O 1
ATOM 1223 N N . ALA A 1 154 ? -90.14405 41.61698 -70.01996 1.000 30.24970 151 ALA A N 1
ATOM 1224 C CA . ALA A 1 154 ? -90.99027 40.82349 -70.90428 1.000 30.85570 151 ALA A CA 1
ATOM 1225 C C . ALA A 1 154 ? -92.27693 40.40746 -70.20273 1.000 37.44204 151 ALA A C 1
ATOM 1226 O O . ALA A 1 154 ? -93.35265 40.41034 -70.81291 1.000 40.57088 151 ALA A O 1
ATOM 1228 N N . ASP A 1 155 ? -92.18430 40.03908 -68.92210 1.000 37.72560 152 ASP A N 1
ATOM 1229 C CA . ASP A 1 155 ? -93.37840 39.67264 -68.16744 1.000 32.94011 152 ASP A CA 1
ATOM 1230 C C . ASP A 1 155 ? -94.32891 40.85605 -68.03070 1.000 29.70603 152 ASP A C 1
ATOM 1231 O O . ASP A 1 155 ? -95.54871 40.69962 -68.16136 1.000 32.11260 152 ASP A O 1
ATOM 1236 N N . ASP A 1 156 ? -93.78908 42.04924 -67.76354 1.000 36.99052 153 ASP A N 1
ATOM 1237 C CA . ASP A 1 156 ? -94.63142 43.23886 -67.68145 1.000 43.54925 153 ASP A CA 1
ATOM 1238 C C . ASP A 1 156 ? -95.28489 43.54057 -69.02341 1.000 43.76026 153 ASP A C 1
ATOM 1239 O O . ASP A 1 156 ? -96.47449 43.87363 -69.08238 1.000 42.43138 153 ASP A O 1
ATOM 1244 N N . ALA A 1 157 ? -94.51966 43.43465 -70.11320 1.000 43.85347 154 ALA A N 1
ATOM 1245 C CA . ALA A 1 157 ? -95.08438 43.66747 -71.43817 1.000 38.66826 154 ALA A CA 1
ATOM 1246 C C . ALA A 1 157 ? -96.13729 42.62005 -71.77525 1.000 35.74434 154 ALA A C 1
ATOM 1247 O O . ALA A 1 157 ? -97.15499 42.93107 -72.40519 1.000 41.18290 154 ALA A O 1
ATOM 1249 N N . GLU A 1 158 ? -95.90767 41.36997 -71.36626 1.000 27.25254 155 GLU A N 1
ATOM 1250 C CA . GLU A 1 158 ? -96.91165 40.32991 -71.56626 1.000 33.34390 155 GLU A CA 1
ATOM 1251 C C . GLU A 1 158 ? -98.14079 40.58112 -70.70211 1.000 38.25180 155 GLU A C 1
ATOM 1252 O O . GLU A 1 158 ? -99.27633 40.40192 -71.15841 1.000 37.10311 155 GLU A O 1
ATOM 1258 N N . GLN A 1 159 ? -97.93169 40.99138 -69.44886 1.000 39.37549 156 GLN A N 1
ATOM 1259 C CA . GLN A 1 159 ? -99.05354 41.31021 -68.57216 1.000 41.54705 156 GLN A CA 1
ATOM 1260 C C . GLN A 1 159 ? -99.85675 42.48513 -69.11591 1.000 38.77991 156 GLN A C 1
ATOM 1261 O O . GLN A 1 159 ? -101.08656 42.51924 -68.98974 1.000 34.27264 156 GLN A O 1
ATOM 1267 N N . ALA A 1 160 ? -99.17718 43.46006 -69.72445 1.000 33.66137 157 ALA A N 1
ATOM 1268 C CA . ALA A 1 160 ? -99.88274 44.57605 -70.34471 1.000 32.06457 157 ALA A CA 1
ATOM 1269 C C . ALA A 1 160 ? -100.71711 44.10991 -71.53153 1.000 38.72992 157 ALA A C 1
ATOM 1270 O O . ALA A 1 160 ? -101.82188 44.61756 -71.75730 1.000 44.19539 157 ALA A O 1
ATOM 1272 N N . PHE A 1 161 ? -100.20440 43.15019 -72.30599 1.000 36.21554 158 PHE A N 1
ATOM 1273 C CA . PHE A 1 161 ? -100.96729 42.62937 -73.43609 1.000 37.69127 158 PHE A CA 1
ATOM 1274 C C . PHE A 1 161 ? -102.20829 41.88247 -72.96299 1.000 41.34096 158 PHE A C 1
ATOM 1275 O O . PHE A 1 161 ? -103.31282 42.11183 -73.46893 1.000 38.97465 158 PHE A O 1
ATOM 1283 N N . GLU A 1 162 ? -102.04051 40.97277 -71.99732 1.000 44.49497 159 GLU A N 1
ATOM 1284 C CA . GLU A 1 162 ? -103.17106 40.20165 -71.48663 1.000 51.40640 159 GLU A CA 1
ATOM 1285 C C . GLU A 1 162 ? -104.24515 41.09642 -70.88533 1.000 43.93628 159 GLU A C 1
ATOM 1286 O O . GLU A 1 162 ? -105.43009 40.74502 -70.91201 1.000 38.40254 159 GLU A O 1
ATOM 1292 N N . ARG A 1 163 ? -103.85450 42.24721 -70.33732 1.000 45.96365 160 ARG A N 1
ATOM 1293 C CA . ARG A 1 163 ? -104.82651 43.14356 -69.72244 1.000 42.72528 160 ARG A CA 1
ATOM 1294 C C . ARG A 1 163 ? -105.81057 43.67159 -70.76046 1.000 44.59870 160 ARG A C 1
ATOM 1295 O O . ARG A 1 163 ? -107.03029 43.59497 -70.57393 1.000 48.99501 160 ARG A O 1
ATOM 1303 N N . ILE A 1 164 ? -105.29287 44.21096 -71.86983 1.000 44.04925 161 ILE A N 1
ATOM 1304 C CA . ILE A 1 164 ? -106.12525 44.88611 -72.86087 1.000 51.31441 161 ILE A CA 1
ATOM 1305 C C . ILE A 1 164 ? -106.56404 43.97547 -74.00306 1.000 57.17124 161 ILE A C 1
ATOM 1306 O O . ILE A 1 164 ? -107.20226 44.45418 -74.95037 1.000 63.04533 161 ILE A O 1
ATOM 1311 N N . SER A 1 165 ? -106.26482 42.67954 -73.94599 1.000 59.62294 162 SER A N 1
ATOM 1312 C CA . SER A 1 165 ? -106.59528 41.79302 -75.05593 1.000 61.55941 162 SER A CA 1
ATOM 1313 C C . SER A 1 165 ? -107.97237 41.15842 -74.92791 1.000 68.40475 162 SER A C 1
ATOM 1314 O O . SER A 1 165 ? -108.35341 40.36171 -75.79157 1.000 64.98892 162 SER A O 1
ATOM 1317 N N . ALA A 1 166 ? -108.72412 41.48875 -73.88105 1.000 76.66495 163 ALA A N 1
ATOM 1318 C CA . ALA A 1 166 ? -110.07600 40.97820 -73.69622 1.000 80.65650 163 ALA A CA 1
ATOM 1319 C C . ALA A 1 166 ? -111.14136 41.94443 -74.19441 1.000 82.34058 163 ALA A C 1
ATOM 1320 O O . ALA A 1 166 ? -112.12438 41.51672 -74.80670 1.000 83.37171 163 ALA A O 1
ATOM 1322 N N . ASN A 1 167 ? -110.95842 43.24645 -73.95469 1.000 82.51791 164 ASN A N 1
ATOM 1323 C CA . ASN A 1 167 ? -111.92890 44.25820 -74.35404 1.000 80.84944 164 ASN A CA 1
ATOM 1324 C C . ASN A 1 167 ? -111.24214 45.51026 -74.88465 1.000 71.98880 164 ASN A C 1
ATOM 1325 O O . ASN A 1 167 ? -111.76664 46.62011 -74.73912 1.000 81.47683 164 ASN A O 1
ATOM 1330 N N . GLY A 1 168 ? -110.07048 45.35325 -75.49291 1.000 52.25958 165 GLY A N 1
ATOM 1331 C CA . GLY A 1 168 ? -109.32207 46.47031 -76.01757 1.000 47.22544 165 GLY A CA 1
ATOM 1332 C C . GLY A 1 168 ? -109.46703 46.59849 -77.52184 1.000 47.88349 165 GLY A C 1
ATOM 1333 O O . GLY A 1 168 ? -109.90754 45.67842 -78.20732 1.000 37.69342 165 GLY A O 1
ATOM 1334 N N . HIS A 1 169 ? -109.09003 47.76825 -78.02839 1.000 58.93876 166 HIS A N 1
ATOM 1335 C CA . HIS A 1 169 ? -109.15033 48.01710 -79.46072 1.000 62.78039 166 HIS A CA 1
ATOM 1336 C C . HIS A 1 169 ? -108.10646 47.17474 -80.18501 1.000 56.37762 166 HIS A C 1
ATOM 1337 O O . HIS A 1 169 ? -106.99559 46.97151 -79.68597 1.000 49.34054 166 HIS A O 1
ATOM 1344 N N . GLN A 1 170 ? -108.48549 46.65865 -81.35954 1.000 54.03241 167 GLN A N 1
ATOM 1345 C CA . GLN A 1 170 ? -107.58641 45.80569 -82.13445 1.000 47.83559 167 GLN A CA 1
ATOM 1346 C C . GLN A 1 170 ? -106.23762 46.47521 -82.37649 1.000 49.61218 167 GLN A C 1
ATOM 1347 O O . GLN A 1 170 ? -105.19326 45.81455 -82.33738 1.000 54.54257 167 GLN A O 1
ATOM 1353 N N . LYS A 1 171 ? -106.23906 47.78537 -82.63587 1.000 46.92853 168 LYS A N 1
ATOM 1354 C CA . LYS A 1 171 ? -104.97904 48.50248 -82.81118 1.000 50.42307 168 LYS A CA 1
ATOM 1355 C C . LYS A 1 171 ? -104.15311 48.48887 -81.53115 1.000 45.94218 168 LYS A C 1
ATOM 1356 O O . LYS A 1 171 ? -102.93514 48.27570 -81.56950 1.000 43.32227 168 LYS A O 1
ATOM 1362 N N . GLN A 1 172 ? -104.79972 48.71803 -80.38566 1.000 47.22688 169 GLN A N 1
ATOM 1363 C CA . GLN A 1 172 ? -104.08542 48.68625 -79.11379 1.000 48.31311 169 GLN A CA 1
ATOM 1364 C C . GLN A 1 172 ? -103.59320 47.28287 -78.78638 1.000 40.46599 169 GLN A C 1
ATOM 1365 O O . GLN A 1 172 ? -102.47957 47.11479 -78.27611 1.000 40.48638 169 GLN A O 1
ATOM 1371 N N . VAL A 1 173 ? -104.40716 46.26409 -79.06980 1.000 37.09083 170 VAL A N 1
ATOM 1372 C CA . VAL A 1 173 ? -103.99218 44.89014 -78.80407 1.000 35.27830 170 VAL A CA 1
ATOM 1373 C C . VAL A 1 173 ? -102.81199 44.50703 -79.68838 1.000 27.55849 170 VAL A C 1
ATOM 1374 O O . VAL A 1 173 ? -101.85102 43.87814 -79.22775 1.000 34.65079 170 VAL A O 1
ATOM 1378 N N . GLU A 1 174 ? -102.86509 44.87562 -80.97108 1.000 21.35628 171 GLU A N 1
ATOM 1379 C CA . GLU A 1 174 ? -101.75419 44.58752 -81.87256 1.000 25.16150 171 GLU A CA 1
ATOM 1380 C C . GLU A 1 174 ? -100.48596 45.31041 -81.43580 1.000 25.09864 171 GLU A C 1
ATOM 1381 O O . GLU A 1 174 ? -99.37994 44.77009 -81.55724 1.000 36.59242 171 GLU A O 1
ATOM 1387 N N . LYS A 1 175 ? -100.62770 46.53396 -80.91876 1.000 33.07508 172 LYS A N 1
ATOM 1388 C CA . LYS A 1 175 ? -99.46312 47.28908 -80.46670 1.000 37.16904 172 LYS A CA 1
ATOM 1389 C C . LYS A 1 175 ? -98.82247 46.64983 -79.24029 1.000 36.14820 172 LYS A C 1
ATOM 1390 O O . LYS A 1 175 ? -97.59356 46.53625 -79.16562 1.000 32.97717 172 LYS A O 1
ATOM 1396 N N . SER A 1 176 ? -99.63483 46.22461 -78.26854 1.000 31.82904 173 SER A N 1
ATOM 1397 C CA . SER A 1 176 ? -99.07927 45.57679 -77.08438 1.000 28.11469 173 SER A CA 1
ATOM 1398 C C . SER A 1 176 ? -98.52363 44.19570 -77.40530 1.000 35.30057 173 SER A C 1
ATOM 1399 O O . SER A 1 176 ? -97.56650 43.75184 -76.76104 1.000 32.41616 173 SER A O 1
ATOM 1402 N N . GLN A 1 177 ? -99.10530 43.50478 -78.38895 1.000 36.99256 174 GLN A N 1
ATOM 1403 C CA . GLN A 1 177 ? -98.55893 42.21907 -78.81405 1.000 41.28825 174 GLN A CA 1
ATOM 1404 C C . GLN A 1 177 ? -97.15334 42.36919 -79.37853 1.000 38.81066 174 GLN A C 1
ATOM 1405 O O . GLN A 1 177 ? -96.28179 41.52965 -79.12373 1.000 36.59328 174 GLN A O 1
ATOM 1411 N N . ASN A 1 178 ? -96.91107 43.43114 -80.14827 1.000 31.11511 175 ASN A N 1
ATOM 1412 C CA . ASN A 1 178 ? -95.59118 43.61272 -80.73941 1.000 28.92295 175 ASN A CA 1
ATOM 1413 C C . ASN A 1 178 ? -94.57223 44.03028 -79.68813 1.000 28.03372 175 ASN A C 1
ATOM 1414 O O . ASN A 1 178 ? -93.40131 43.64221 -79.76611 1.000 37.11961 175 ASN A O 1
ATOM 1419 N N . LYS A 1 179 ? -94.99343 44.82490 -78.70176 1.000 33.44782 176 LYS A N 1
ATOM 1420 C CA . LYS A 1 179 ? -94.07749 45.20525 -77.63201 1.000 34.01515 176 LYS A CA 1
ATOM 1421 C C . LYS A 1 179 ? -93.68720 43.99622 -76.79117 1.000 32.27061 176 LYS A C 1
ATOM 1422 O O . LYS A 1 179 ? -92.51879 43.84411 -76.41482 1.000 37.85205 176 LYS A O 1
ATOM 1428 N N . ALA A 1 180 ? -94.65441 43.12647 -76.48660 1.000 30.21247 177 ALA A N 1
ATOM 1429 C CA . ALA A 1 180 ? -94.35993 41.93091 -75.70380 1.000 23.88733 177 ALA A CA 1
ATOM 1430 C C . ALA A 1 180 ? -93.44799 40.97880 -76.46550 1.000 28.65323 177 ALA A C 1
ATOM 1431 O O . ALA A 1 180 ? -92.57216 40.34043 -75.87001 1.000 34.54944 177 ALA A O 1
ATOM 1433 N N . ARG A 1 181 ? -93.63864 40.86729 -77.78174 1.000 31.89348 178 ARG A N 1
ATOM 1434 C CA . ARG A 1 181 ? -92.77246 40.00531 -78.57871 1.000 31.23613 178 ARG A CA 1
ATOM 1435 C C . ARG A 1 181 ? -91.35570 40.56200 -78.64601 1.000 34.04033 178 ARG A C 1
ATOM 1436 O O . ARG A 1 181 ? -90.38051 39.80274 -78.59669 1.000 37.06345 178 ARG A O 1
ATOM 1444 N N . GLN A 1 182 ? -91.22259 41.88489 -78.76811 1.000 38.10892 179 GLN A N 1
ATOM 1445 C CA . GLN A 1 182 ? -89.89706 42.49295 -78.80741 1.000 31.62888 179 GLN A CA 1
ATOM 1446 C C . GLN A 1 182 ? -89.18188 42.34381 -77.46988 1.000 32.14876 179 GLN A C 1
ATOM 1447 O O . GLN A 1 182 ? -87.95832 42.16923 -77.43084 1.000 39.25620 179 GLN A O 1
ATOM 1453 N N . CYS A 1 183 ? -89.92633 42.41073 -76.36306 1.000 35.41787 180 CYS A N 1
ATOM 1454 C CA . CYS A 1 183 ? -89.30725 42.25766 -75.04983 1.000 31.17884 180 CYS A CA 1
ATOM 1455 C C . CYS A 1 183 ? -88.82876 40.82808 -74.82576 1.000 29.65286 180 CYS A C 1
ATOM 1456 O O . CYS A 1 183 ? -87.75785 40.61174 -74.24639 1.000 33.37039 180 CYS A O 1
ATOM 1459 N N . LYS A 1 184 ? -89.60938 39.83902 -75.27023 1.000 25.33265 181 LYS A N 1
ATOM 1460 C CA . LYS A 1 184 ? -89.16421 38.45264 -75.17130 1.000 28.12387 181 LYS A CA 1
ATOM 1461 C C . LYS A 1 184 ? -87.91996 38.21221 -76.01536 1.000 33.53279 181 LYS A C 1
ATOM 1462 O O . LYS A 1 184 ? -87.06224 37.40150 -75.64465 1.000 34.93861 181 LYS A O 1
ATOM 1468 N N . ASP A 1 185 ? -87.80562 38.90696 -77.15002 1.000 39.88114 182 ASP A N 1
ATOM 1469 C CA . ASP A 1 185 ? -86.60281 38.80538 -77.96906 1.000 35.27347 182 ASP A CA 1
ATOM 1470 C C . ASP A 1 185 ? -85.38705 39.35648 -77.23377 1.000 30.89553 182 ASP A C 1
ATOM 1471 O O . ASP A 1 185 ? -84.29619 38.77777 -77.30200 1.000 33.22806 182 ASP A O 1
ATOM 1476 N N . SER A 1 186 ? -85.55391 40.47876 -76.52787 1.000 30.99347 183 SER A N 1
ATOM 1477 C CA . SER A 1 186 ? -84.44098 41.05122 -75.77587 1.000 30.61058 183 SER A CA 1
ATOM 1478 C C . SER A 1 186 ? -84.01105 40.13406 -74.63780 1.000 28.68812 183 SER A C 1
ATOM 1479 O O . SER A 1 186 ? -82.81513 40.01835 -74.34537 1.000 30.94416 183 SER A O 1
ATOM 1482 N N . ALA A 1 187 ? -84.97025 39.47475 -73.98384 1.000 28.40140 184 ALA A N 1
ATOM 1483 C CA . ALA A 1 187 ? -84.62556 38.52100 -72.93462 1.000 32.79517 184 ALA A CA 1
ATOM 1484 C C . ALA A 1 187 ? -83.89684 37.31176 -73.50792 1.000 34.17368 184 ALA A C 1
ATOM 1485 O O . ALA A 1 187 ? -82.97359 36.78065 -72.87927 1.000 34.66313 184 ALA A O 1
ATOM 1487 N N . THR A 1 188 ? -84.30006 36.86124 -74.69923 1.000 32.94368 185 THR A N 1
ATOM 1488 C CA . THR A 1 188 ? -83.60628 35.75237 -75.34750 1.000 39.75384 185 THR A CA 1
ATOM 1489 C C . THR A 1 188 ? -82.17007 36.12899 -75.69224 1.000 40.20874 185 THR A C 1
ATOM 1490 O O . THR A 1 188 ? -81.25031 35.31936 -75.52318 1.000 35.54546 185 THR A O 1
ATOM 1494 N N . GLU A 1 189 ? -81.95828 37.35470 -76.17972 1.000 38.79562 186 GLU A N 1
ATOM 1495 C CA . GLU A 1 189 ? -80.60232 37.80798 -76.47424 1.000 38.79372 186 GLU A CA 1
ATOM 1496 C C . GLU A 1 189 ? -79.77046 37.91439 -75.20373 1.000 31.25620 186 GLU A C 1
ATOM 1497 O O . GLU A 1 189 ? -78.59651 37.52576 -75.18619 1.000 31.44608 186 GLU A O 1
ATOM 1503 N N . ALA A 1 190 ? -80.36183 38.44342 -74.13098 1.000 24.95027 187 ALA A N 1
ATOM 1504 C CA . ALA A 1 190 ? -79.65217 38.54118 -72.86097 1.000 28.32931 187 ALA A CA 1
ATOM 1505 C C . ALA A 1 190 ? -79.34413 37.16658 -72.28206 1.000 30.59673 187 ALA A C 1
ATOM 1506 O O . ALA A 1 190 ? -78.32644 36.99597 -71.60068 1.000 34.45583 187 ALA A O 1
ATOM 1508 N N . GLU A 1 191 ? -80.20789 36.18091 -72.53845 1.000 27.12997 188 GLU A N 1
ATOM 1509 C CA . GLU A 1 191 ? -79.94511 34.82307 -72.07334 1.000 20.76872 188 GLU A CA 1
ATOM 1510 C C . GLU A 1 191 ? -78.69880 34.24305 -72.72908 1.000 28.23127 188 GLU A C 1
ATOM 1511 O O . GLU A 1 191 ? -77.87789 33.60446 -72.06028 1.000 32.58953 188 GLU A O 1
ATOM 1517 N N . ARG A 1 192 ? -78.53982 34.45180 -74.03880 1.000 25.40908 189 ARG A N 1
ATOM 1518 C CA . ARG A 1 192 ? -77.36218 33.93385 -74.72893 1.000 22.92832 189 ARG A CA 1
ATOM 1519 C C . ARG A 1 192 ? -76.08638 34.57423 -74.19676 1.000 21.32523 189 ARG A C 1
ATOM 1520 O O . ARG A 1 192 ? -75.05334 33.90688 -74.07380 1.000 23.08492 189 ARG A O 1
ATOM 1528 N N . VAL A 1 193 ? -76.13507 35.87179 -73.88782 1.000 27.11924 190 VAL A N 1
ATOM 1529 C CA . VAL A 1 193 ? -74.98506 36.53562 -73.27958 1.000 30.61776 190 VAL A CA 1
ATOM 1530 C C . VAL A 1 193 ? -74.70387 35.94258 -71.90484 1.000 29.79373 190 VAL A C 1
ATOM 1531 O O . VAL A 1 193 ? -73.54732 35.69637 -71.53971 1.000 29.50831 190 VAL A O 1
ATOM 1535 N N . TYR A 1 194 ? -75.76122 35.70219 -71.12531 1.000 30.02595 191 TYR A N 1
ATOM 1536 C CA . TYR A 1 194 ? -75.61397 35.11007 -69.79858 1.000 20.22272 191 TYR A CA 1
ATOM 1537 C C . TYR A 1 194 ? -75.04904 33.69583 -69.88599 1.000 17.79762 191 TYR A C 1
ATOM 1538 O O . TYR A 1 194 ? -74.13808 33.33178 -69.13279 1.000 20.68847 191 TYR A O 1
ATOM 1547 N N . ARG A 1 195 ? -75.58467 32.87998 -70.79953 1.000 19.97778 192 ARG A N 1
ATOM 1548 C CA . ARG A 1 195 ? -75.06169 31.52871 -70.98567 1.000 24.00401 192 ARG A CA 1
ATOM 1549 C C . ARG A 1 195 ? -73.58317 31.54746 -71.35321 1.000 31.25989 192 ARG A C 1
ATOM 1550 O O . ARG A 1 195 ? -72.80535 30.71595 -70.87032 1.000 36.49820 192 ARG A O 1
ATOM 1558 N N . GLN A 1 196 ? -73.17726 32.48457 -72.21352 1.000 28.06271 193 GLN A N 1
ATOM 1559 C CA . GLN A 1 196 ? -71.77480 32.56361 -72.60972 1.000 20.99649 193 GLN A CA 1
ATOM 1560 C C . GLN A 1 196 ? -70.88988 32.98284 -71.44278 1.000 26.98210 193 GLN A C 1
ATOM 1561 O O . GLN A 1 196 ? -69.76743 32.48461 -71.29996 1.000 27.14496 193 GLN A O 1
ATOM 1567 N N . SER A 1 197 ? -71.37290 33.90314 -70.60388 1.000 32.65604 194 SER A N 1
ATOM 1568 C CA . SER A 1 197 ? -70.60864 34.30285 -69.42652 1.000 26.82619 194 SER A CA 1
ATOM 1569 C C . SER A 1 197 ? -70.35838 33.11477 -68.50759 1.000 28.42527 194 SER A C 1
ATOM 1570 O O . SER A 1 197 ? -69.27116 32.98172 -67.93290 1.000 30.21992 194 SER A O 1
ATOM 1573 N N . ILE A 1 198 ? -71.35894 32.24496 -68.35252 1.000 27.71642 195 ILE A N 1
ATOM 1574 C CA . ILE A 1 198 ? -71.20029 31.05697 -67.52057 1.000 25.77390 195 ILE A CA 1
ATOM 1575 C C . ILE A 1 198 ? -70.16974 30.11229 -68.12830 1.000 25.99768 195 ILE A C 1
ATOM 1576 O O . ILE A 1 198 ? -69.35574 29.51532 -67.41293 1.000 29.81611 195 ILE A O 1
ATOM 1581 N N . ALA A 1 199 ? -70.18216 29.96725 -69.45643 1.000 27.96271 196 ALA A N 1
ATOM 1582 C CA . ALA A 1 199 ? -69.23422 29.07559 -70.11875 1.000 23.14255 196 ALA A CA 1
ATOM 1583 C C . ALA A 1 199 ? -67.80386 29.58633 -69.98930 1.000 27.01755 196 ALA A C 1
ATOM 1584 O O . ALA A 1 199 ? -66.87248 28.79613 -69.79571 1.000 26.59007 196 ALA A O 1
ATOM 1586 N N . GLN A 1 200 ? -67.60740 30.90315 -70.09382 1.000 26.76086 197 GLN A N 1
ATOM 1587 C CA . GLN A 1 200 ? -66.26299 31.45765 -69.96831 1.000 24.52327 197 GLN A CA 1
ATOM 1588 C C . GLN A 1 200 ? -65.74189 31.31100 -68.54437 1.000 29.85504 197 GLN A C 1
ATOM 1589 O O . GLN A 1 200 ? -64.55480 31.03450 -68.33500 1.000 34.30852 197 GLN A O 1
ATOM 1595 N N . LEU A 1 201 ? -66.61869 31.49199 -67.55431 1.000 34.16370 198 LEU A N 1
ATOM 1596 C CA . LEU A 1 201 ? -66.21926 31.33553 -66.15988 1.000 31.64841 198 LEU A CA 1
ATOM 1597 C C . LEU A 1 201 ? -65.87900 29.88460 -65.83777 1.000 33.34815 198 LEU A C 1
ATOM 1598 O O . LEU A 1 201 ? -64.93847 29.61617 -65.08086 1.000 34.29046 198 LEU A O 1
ATOM 1603 N N . GLU A 1 202 ? -66.63486 28.93514 -66.39810 1.000 27.74939 199 GLU A N 1
ATOM 1604 C CA . GLU A 1 202 ? -66.37477 27.52423 -66.12505 1.000 33.72826 199 GLU A CA 1
ATOM 1605 C C . GLU A 1 202 ? -65.01397 27.08403 -66.65025 1.000 33.64835 199 GLU A C 1
ATOM 1606 O O . GLU A 1 202 ? -64.35142 26.24600 -66.02707 1.000 36.98528 199 GLU A O 1
ATOM 1612 N N . LYS A 1 203 ? -64.57641 27.63429 -67.78470 1.000 27.01832 200 LYS A N 1
ATOM 1613 C CA . LYS A 1 203 ? -63.25291 27.29516 -68.29765 1.000 28.76779 200 LYS A CA 1
ATOM 1614 C C . LYS A 1 203 ? -62.15810 27.77559 -67.35343 1.000 33.52815 200 LYS A C 1
ATOM 1615 O O . LYS A 1 203 ? -61.17222 27.06635 -67.11917 1.000 36.25446 200 LYS A O 1
ATOM 1621 N N . VAL A 1 204 ? -62.31611 28.97671 -66.79764 1.000 24.86505 201 VAL A N 1
ATOM 1622 C CA . VAL A 1 204 ? -61.30460 29.51891 -65.89780 1.000 28.70038 201 VAL A CA 1
ATOM 1623 C C . VAL A 1 204 ? -61.37865 28.85122 -64.53000 1.000 30.10236 201 VAL A C 1
ATOM 1624 O O . VAL A 1 204 ? -60.34911 28.62388 -63.88391 1.000 28.68487 201 VAL A O 1
ATOM 1628 N N . ARG A 1 205 ? -62.58750 28.51456 -64.07126 1.000 25.86590 202 ARG A N 1
ATOM 1629 C CA . ARG A 1 205 ? -62.71975 27.81768 -62.79551 1.000 25.32581 202 ARG A CA 1
ATOM 1630 C C . ARG A 1 205 ? -61.97090 26.49083 -62.81496 1.000 26.36125 202 ARG A C 1
ATOM 1631 O O . ARG A 1 205 ? -61.29668 26.13455 -61.84138 1.000 30.97893 202 ARG A O 1
ATOM 1639 N N . ALA A 1 206 ? -62.08452 25.74211 -63.91457 1.000 27.93073 203 ALA A N 1
ATOM 1640 C CA . ALA A 1 206 ? -61.34417 24.49114 -64.03983 1.000 25.03090 203 ALA A CA 1
ATOM 1641 C C . ALA A 1 206 ? -59.84151 24.74259 -64.04945 1.000 32.50846 203 ALA A C 1
ATOM 1642 O O . ALA A 1 206 ? -59.07102 23.97768 -63.45699 1.000 36.67572 203 ALA A O 1
ATOM 1644 N N . GLU A 1 207 ? -59.40544 25.80996 -64.72346 1.000 28.15277 204 GLU A N 1
ATOM 1645 C CA . GLU A 1 207 ? -57.98675 26.15084 -64.73019 1.000 27.68304 204 GLU A CA 1
ATOM 1646 C C . GLU A 1 207 ? -57.50773 26.55283 -63.34086 1.000 32.22196 204 GLU A C 1
ATOM 1647 O O . GLU A 1 207 ? -56.41104 26.16524 -62.92100 1.000 31.26794 204 GLU A O 1
ATOM 1653 N N . TRP A 1 208 ? -58.31194 27.33425 -62.61592 1.000 27.39895 205 TRP A N 1
ATOM 1654 C CA . TRP A 1 208 ? -57.93190 27.74248 -61.26689 1.000 25.34836 205 TRP A CA 1
ATOM 1655 C C . TRP A 1 208 ? -57.77772 26.54001 -60.34600 1.000 30.25874 205 TRP A C 1
ATOM 1656 O O . TRP A 1 208 ? -56.80900 26.44897 -59.58261 1.000 28.93404 205 TRP A O 1
ATOM 1667 N N . GLU A 1 209 ? -58.73986 25.61449 -60.39093 1.000 33.09153 206 GLU A N 1
ATOM 1668 C CA . GLU A 1 209 ? -58.70072 24.45820 -59.50109 1.000 29.74421 206 GLU A CA 1
ATOM 1669 C C . GLU A 1 209 ? -57.43015 23.64375 -59.70377 1.000 28.74676 206 GLU A C 1
ATOM 1670 O O . GLU A 1 209 ? -56.81890 23.18181 -58.73289 1.000 28.48571 206 GLU A O 1
ATOM 1676 N N . GLN A 1 210 ? -57.01673 23.45549 -60.95822 1.000 24.72485 207 GLN A N 1
ATOM 1677 C CA . GLN A 1 210 ? -55.79487 22.70336 -61.22033 1.000 28.15393 207 GLN A CA 1
ATOM 1678 C C . GLN A 1 210 ? -54.56227 23.45849 -60.73717 1.000 26.63605 207 GLN A C 1
ATOM 1679 O O . GLN A 1 210 ? -53.65258 22.85964 -60.15121 1.000 27.63582 207 GLN A O 1
ATOM 1685 N N . GLU A 1 211 ? -54.50844 24.77036 -60.98311 1.000 23.30333 208 GLU A N 1
ATOM 1686 C CA . GLU A 1 211 ? -53.37326 25.56384 -60.52040 1.000 26.00826 208 GLU A CA 1
ATOM 1687 C C . GLU A 1 211 ? -53.29721 25.58398 -58.99893 1.000 33.89365 208 GLU A C 1
ATOM 1688 O O . GLU A 1 211 ? -52.20733 25.48186 -58.42362 1.000 33.76042 208 GLU A O 1
ATOM 1694 N N . HIS A 1 212 ? -54.44469 25.73245 -58.33225 1.000 26.81225 209 HIS A N 1
ATOM 1695 C CA . HIS A 1 212 ? -54.47548 25.70109 -56.87286 1.000 25.41817 209 HIS A CA 1
ATOM 1696 C C . HIS A 1 212 ? -53.88629 24.40094 -56.34028 1.000 25.25309 209 HIS A C 1
ATOM 1697 O O . HIS A 1 212 ? -53.03992 24.41081 -55.43848 1.000 28.86166 209 HIS A O 1
ATOM 1704 N N . ARG A 1 213 ? -54.33665 23.26767 -56.88290 1.000 21.74934 210 ARG A N 1
ATOM 1705 C CA . ARG A 1 213 ? -53.81541 21.97284 -56.45607 1.000 24.59696 210 ARG A CA 1
ATOM 1706 C C . ARG A 1 213 ? -52.32206 21.85630 -56.73959 1.000 32.57877 210 ARG A C 1
ATOM 1707 O O . ARG A 1 213 ? -51.56709 21.31587 -55.92237 1.000 31.53129 210 ARG A O 1
ATOM 1715 N N . THR A 1 214 ? -51.87882 22.35500 -57.89669 1.000 28.31576 211 THR A N 1
ATOM 1716 C CA . THR A 1 214 ? -50.45504 22.33614 -58.21853 1.000 29.08156 211 THR A CA 1
ATOM 1717 C C . THR A 1 214 ? -49.65509 23.17925 -57.23178 1.000 29.51636 211 THR A C 1
ATOM 1718 O O . THR A 1 214 ? -48.59008 22.75915 -56.76383 1.000 33.33217 211 THR A O 1
ATOM 1722 N N . THR A 1 215 ? -50.15615 24.37176 -56.89966 1.000 30.99545 212 THR A N 1
ATOM 1723 C CA . THR A 1 215 ? -49.45504 25.23604 -55.95478 1.000 29.46515 212 THR A CA 1
ATOM 1724 C C . THR A 1 215 ? -49.39863 24.60841 -54.56688 1.000 28.97665 212 THR A C 1
ATOM 1725 O O . THR A 1 215 ? -48.37076 24.68593 -53.88305 1.000 36.79026 212 THR A O 1
ATOM 1729 N N . CYS A 1 216 ? -50.49864 23.98774 -54.13223 1.000 27.58051 213 CYS A N 1
ATOM 1730 C CA . CYS A 1 216 ? -50.52883 23.35421 -52.81709 1.000 28.33750 213 CYS A CA 1
ATOM 1731 C C . CYS A 1 216 ? -49.47052 22.26431 -52.69563 1.000 32.66137 213 CYS A C 1
ATOM 1732 O O . CYS A 1 216 ? -48.80879 22.14661 -51.65755 1.000 36.02266 213 CYS A O 1
ATOM 1735 N N . GLU A 1 217 ? -49.30635 21.44631 -53.73866 1.000 30.63909 214 GLU A N 1
ATOM 1736 C CA . GLU A 1 217 ? -48.27720 20.41180 -53.70244 1.000 34.27393 214 GLU A CA 1
ATOM 1737 C C . GLU A 1 217 ? -46.88634 21.02722 -53.63577 1.000 32.44694 214 GLU A C 1
ATOM 1738 O O . GLU A 1 217 ? -45.99368 20.49565 -52.96494 1.000 35.97911 214 GLU A O 1
ATOM 1744 N N . ALA A 1 218 ? -46.68350 22.14856 -54.32841 1.000 29.74936 215 ALA A N 1
ATOM 1745 C CA . ALA A 1 218 ? -45.39256 22.82572 -54.28398 1.000 29.30388 215 ALA A CA 1
ATOM 1746 C C . ALA A 1 218 ? -45.14805 23.45336 -52.91712 1.000 28.75699 215 ALA A C 1
ATOM 1747 O O . ALA A 1 218 ? -44.05210 23.33554 -52.35590 1.000 27.51716 215 ALA A O 1
ATOM 1749 N N . PHE A 1 219 ? -46.15835 24.13552 -52.36950 1.000 29.56148 216 PHE A N 1
ATOM 1750 C CA . PHE A 1 219 ? -46.00389 24.76173 -51.06002 1.000 22.26799 216 PHE A CA 1
ATOM 1751 C C . PHE A 1 219 ? -45.74455 23.72583 -49.97457 1.000 26.63828 216 PHE A C 1
ATOM 1752 O O . PHE A 1 219 ? -44.99739 23.98795 -49.02499 1.000 27.33241 216 PHE A O 1
ATOM 1760 N N . GLN A 1 220 ? -46.35377 22.54353 -50.09379 1.000 27.51304 217 GLN A N 1
ATOM 1761 C CA . GLN A 1 220 ? -46.09102 21.48592 -49.12328 1.000 26.19855 217 GLN A CA 1
ATOM 1762 C C . GLN A 1 220 ? -44.66195 20.97415 -49.24036 1.000 26.15694 217 GLN A C 1
ATOM 1763 O O . GLN A 1 220 ? -44.02005 20.67048 -48.22774 1.000 28.21575 217 GLN A O 1
ATOM 1769 N N . LEU A 1 221 ? -44.14727 20.87006 -50.46732 1.000 31.10835 218 LEU A N 1
ATOM 1770 C CA . LEU A 1 221 ? -42.76285 20.44929 -50.64877 1.000 29.00936 218 LEU A CA 1
ATOM 1771 C C . LEU A 1 221 ? -41.79941 21.48169 -50.07595 1.000 30.80493 218 LEU A C 1
ATOM 1772 O O . LEU A 1 221 ? -40.76468 21.12206 -49.50200 1.000 36.57949 218 LEU A O 1
ATOM 1777 N N . GLN A 1 222 ? -42.12073 22.77032 -50.22626 1.000 26.94980 219 GLN A N 1
ATOM 1778 C CA . GLN A 1 222 ? -41.29800 23.81386 -49.62203 1.000 25.97675 219 GLN A CA 1
ATOM 1779 C C . GLN A 1 222 ? -41.28617 23.69857 -48.10272 1.000 24.55737 219 GLN A C 1
ATOM 1780 O O . GLN A 1 222 ? -40.23090 23.83282 -47.47234 1.000 26.42210 219 GLN A O 1
ATOM 1786 N N . GLU A 1 223 ? -42.45146 23.45802 -47.49441 1.000 27.48996 220 GLU A N 1
ATOM 1787 C CA . GLU A 1 223 ? -42.50363 23.30584 -46.04331 1.000 20.49973 220 GLU A CA 1
ATOM 1788 C C . GLU A 1 223 ? -41.72140 22.08130 -45.58991 1.000 28.18394 220 GLU A C 1
ATOM 1789 O O . GLU A 1 223 ? -41.01117 22.12936 -44.57879 1.000 32.80699 220 GLU A O 1
ATOM 1795 N N . PHE A 1 224 ? -41.84202 20.97208 -46.32293 1.000 26.70873 221 PHE A N 1
ATOM 1796 C CA . PHE A 1 224 ? -41.05837 19.78542 -45.99674 1.000 31.24945 221 PHE A CA 1
ATOM 1797 C C . PHE A 1 224 ? -39.56538 20.07448 -46.08852 1.000 33.03457 221 PHE A C 1
ATOM 1798 O O . PHE A 1 224 ? -38.78213 19.61045 -45.25193 1.000 31.35684 221 PHE A O 1
ATOM 1806 N N . ASP A 1 225 ? -39.15252 20.84113 -47.10050 1.000 36.79100 222 ASP A N 1
ATOM 1807 C CA . ASP A 1 225 ? -37.73989 21.17627 -47.24507 1.000 29.94446 222 ASP A CA 1
ATOM 1808 C C . ASP A 1 225 ? -37.27603 22.11515 -46.13807 1.000 25.03989 222 ASP A C 1
ATOM 1809 O O . ASP A 1 225 ? -36.16735 21.96175 -45.61242 1.000 28.75066 222 ASP A O 1
ATOM 1814 N N . ARG A 1 226 ? -38.10667 23.09544 -45.77425 1.000 26.07407 223 ARG A N 1
ATOM 1815 C CA . ARG A 1 226 ? -37.71931 24.05068 -44.74040 1.000 20.30273 223 ARG A CA 1
ATOM 1816 C C . ARG A 1 226 ? -37.61591 23.37777 -43.37762 1.000 23.16450 223 ARG A C 1
ATOM 1817 O O . ARG A 1 226 ? -36.63016 23.56493 -42.65485 1.000 26.62579 223 ARG A O 1
ATOM 1825 N N . LEU A 1 227 ? -38.63253 22.59596 -43.00525 1.000 25.55610 224 LEU A N 1
ATOM 1826 C CA . LEU A 1 227 ? -38.58954 21.88339 -41.73256 1.000 24.91060 224 LEU A CA 1
ATOM 1827 C C . LEU A 1 227 ? -37.42584 20.90222 -41.67377 1.000 23.16360 224 LEU A C 1
ATOM 1828 O O . LEU A 1 227 ? -36.85014 20.68738 -40.60098 1.000 31.57422 224 LEU A O 1
ATOM 1833 N N . THR A 1 228 ? -37.06610 20.29854 -42.80815 1.000 26.25917 225 THR A N 1
ATOM 1834 C CA . THR A 1 228 ? -35.94954 19.35866 -42.82595 1.000 26.42179 225 THR A CA 1
ATOM 1835 C C . THR A 1 228 ? -34.62173 20.07421 -42.60793 1.000 22.23266 225 THR A C 1
ATOM 1836 O O . THR A 1 228 ? -33.79386 19.63667 -41.80020 1.000 30.55256 225 THR A O 1
ATOM 1840 N N . ILE A 1 229 ? -34.40200 21.18333 -43.31781 1.000 28.43114 226 ILE A N 1
ATOM 1841 C CA . ILE A 1 229 ? -33.12331 21.87820 -43.21099 1.000 34.37387 226 ILE A CA 1
ATOM 1842 C C . ILE A 1 229 ? -33.00443 22.60014 -41.87449 1.000 31.24298 226 ILE A C 1
ATOM 1843 O O . ILE A 1 229 ? -31.89688 22.75966 -41.34764 1.000 38.02713 226 ILE A O 1
ATOM 1848 N N . LEU A 1 230 ? -34.12487 23.04223 -41.29902 1.000 28.22957 227 LEU A N 1
ATOM 1849 C CA . LEU A 1 230 ? -34.06505 23.71048 -40.00392 1.000 26.19855 227 LEU A CA 1
ATOM 1850 C C . LEU A 1 230 ? -33.87263 22.71176 -38.86915 1.000 29.06876 227 LEU A C 1
ATOM 1851 O O . LEU A 1 230 ? -33.15690 22.99949 -37.90287 1.000 30.82011 227 LEU A O 1
ATOM 1856 N N . ARG A 1 231 ? -34.50792 21.54047 -38.95918 1.000 26.69569 228 ARG A N 1
ATOM 1857 C CA . ARG A 1 231 ? -34.25009 20.49596 -37.97401 1.000 26.55079 228 ARG A CA 1
ATOM 1858 C C . ARG A 1 231 ? -32.79726 20.04242 -38.03333 1.000 25.80144 228 ARG A C 1
ATOM 1859 O O . ARG A 1 231 ? -32.15268 19.85695 -36.99426 1.000 32.05214 228 ARG A O 1
ATOM 1867 N N A ASN A 1 232 ? -32.26475 19.85681 -39.24433 0.390 28.44765 229 ASN A N 1
ATOM 1868 N N B ASN A 1 232 ? -32.26227 19.85966 -39.24370 0.610 28.35261 229 ASN A N 1
ATOM 1869 C CA A ASN A 1 232 ? -30.86868 19.45972 -39.38662 0.390 30.29804 229 ASN A CA 1
ATOM 1870 C CA B ASN A 1 232 ? -30.86656 19.45743 -39.37880 0.610 30.61979 229 ASN A CA 1
ATOM 1871 C C A ASN A 1 232 ? -29.92399 20.56242 -38.92889 0.390 30.84069 229 ASN A C 1
ATOM 1872 C C B ASN A 1 232 ? -29.91805 20.56346 -38.93626 0.610 30.45540 229 ASN A C 1
ATOM 1873 O O A ASN A 1 232 ? -28.85372 20.27133 -38.38327 0.390 35.52129 229 ASN A O 1
ATOM 1874 O O B ASN A 1 232 ? -28.83982 20.27549 -38.40516 0.610 36.62102 229 ASN A O 1
ATOM 1883 N N . ALA A 1 233 ? -30.29812 21.82699 -39.14091 1.000 26.15702 230 ALA A N 1
ATOM 1884 C CA . ALA A 1 233 ? -29.45185 22.93072 -38.69928 1.000 29.24181 230 ALA A CA 1
ATOM 1885 C C . ALA A 1 233 ? -29.32456 22.94955 -37.18233 1.000 30.45419 230 ALA A C 1
ATOM 1886 O O . ALA A 1 233 ? -28.23812 23.19597 -36.64626 1.000 31.58866 230 ALA A O 1
ATOM 1888 N N . LEU A 1 234 ? -30.42704 22.69399 -36.47356 1.000 27.15986 231 LEU A N 1
ATOM 1889 C CA . LEU A 1 234 ? -30.36928 22.60951 -35.01795 1.000 21.71074 231 LEU A CA 1
ATOM 1890 C C . LEU A 1 234 ? -29.54288 21.41126 -34.56974 1.000 21.23104 231 LEU A C 1
ATOM 1891 O O . LEU A 1 234 ? -28.78915 21.49948 -33.59369 1.000 26.15984 231 LEU A O 1
ATOM 1896 N N . TRP A 1 235 ? -29.67563 20.28202 -35.26838 1.000 25.86348 232 TRP A N 1
ATOM 1897 C CA . TRP A 1 235 ? -28.88466 19.10137 -34.93636 1.000 27.40111 232 TRP A CA 1
ATOM 1898 C C . TRP A 1 235 ? -27.39921 19.35273 -35.16439 1.000 29.95853 232 TRP A C 1
ATOM 1899 O O . TRP A 1 235 ? -26.56208 19.00123 -34.32482 1.000 34.29671 232 TRP A O 1
ATOM 1910 N N . VAL A 1 236 ? -27.05295 19.95548 -36.30417 1.000 29.40767 233 VAL A N 1
ATOM 1911 C CA . VAL A 1 236 ? -25.65626 20.28061 -36.58340 1.000 23.35762 233 VAL A CA 1
ATOM 1912 C C . VAL A 1 236 ? -25.12553 21.28307 -35.56494 1.000 25.21550 233 VAL A C 1
ATOM 1913 O O . VAL A 1 236 ? -24.00536 21.14190 -35.05809 1.000 31.27998 233 VAL A O 1
ATOM 1917 N N . HIS A 1 237 ? -25.91949 22.31085 -35.25132 1.000 25.77615 234 HIS A N 1
ATOM 1918 C CA . HIS A 1 237 ? -25.48130 23.33914 -34.31051 1.000 26.86735 234 HIS A CA 1
ATOM 1919 C C . HIS A 1 237 ? -25.17805 22.74826 -32.93935 1.000 33.15837 234 HIS A C 1
ATOM 1920 O O . HIS A 1 237 ? -24.13174 23.03370 -32.34522 1.000 31.84910 234 HIS A O 1
ATOM 1927 N N . SER A 1 238 ? -26.09092 21.92915 -32.41590 1.000 34.71919 235 SER A N 1
ATOM 1928 C CA . SER A 1 238 ? -25.86443 21.30191 -31.11807 1.000 32.91271 235 SER A CA 1
ATOM 1929 C C . SER A 1 238 ? -24.64516 20.38806 -31.14880 1.000 34.15411 235 SER A C 1
ATOM 1930 O O . SER A 1 238 ? -23.88161 20.32425 -30.17763 1.000 38.14753 235 SER A O 1
ATOM 1933 N N . ASN A 1 239 ? -24.44760 19.67073 -32.25692 1.000 33.24682 236 ASN A N 1
ATOM 1934 C CA . ASN A 1 239 ? -23.29905 18.77787 -32.36753 1.000 31.99656 236 ASN A CA 1
ATOM 1935 C C . ASN A 1 239 ? -21.99142 19.55863 -32.41372 1.000 35.86383 236 ASN A C 1
ATOM 1936 O O . ASN A 1 239 ? -20.99705 19.15173 -31.80104 1.000 40.80148 236 ASN A O 1
ATOM 1941 N N . GLN A 1 240 ? -21.97136 20.67815 -33.14205 1.000 35.28004 237 GLN A N 1
ATOM 1942 C CA . GLN A 1 240 ? -20.75909 21.48700 -33.22859 1.000 27.13712 237 GLN A CA 1
ATOM 1943 C C . GLN A 1 240 ? -20.38770 22.07647 -31.87390 1.000 31.30898 237 GLN A C 1
ATOM 1944 O O . GLN A 1 240 ? -19.20318 22.16084 -31.52918 1.000 31.11753 237 GLN A O 1
ATOM 1950 N N . LEU A 1 241 ? -21.38571 22.49352 -31.09243 1.000 30.29934 238 LEU A N 1
ATOM 1951 C CA . LEU A 1 241 ? -21.10710 22.99351 -29.75008 1.000 26.98202 238 LEU A CA 1
ATOM 1952 C C . LEU 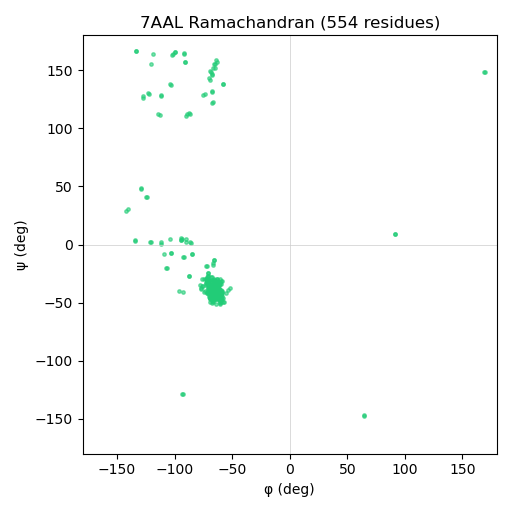A 1 241 ? -20.61905 21.87682 -28.83435 1.000 36.03290 238 LEU A C 1
ATOM 1953 O O . LEU A 1 241 ? -19.70032 22.08222 -28.03220 1.000 44.20386 238 LEU A O 1
ATOM 1958 N N . SER A 1 242 ? -21.22263 20.68976 -28.93639 1.000 30.10427 239 SER A N 1
ATOM 1959 C CA . SER A 1 242 ? -20.75155 19.55131 -28.15335 1.000 24.29966 239 SER A CA 1
ATOM 1960 C C . SER A 1 242 ? -19.34114 19.14372 -28.56188 1.000 30.76713 239 SER A C 1
ATOM 1961 O O . SER A 1 242 ? -18.52569 18.76961 -27.71051 1.000 43.13282 239 SER A O 1
ATOM 1964 N N . MET A 1 243 ? -19.03746 19.19389 -29.86304 1.000 26.99274 240 MET A N 1
ATOM 1965 C CA . MET A 1 243 ? -17.67865 18.89966 -30.30829 1.000 28.66305 240 MET A CA 1
ATOM 1966 C C . MET A 1 243 ? -16.68128 19.90841 -29.75612 1.000 30.54532 240 MET A C 1
ATOM 1967 O O . MET A 1 243 ? -15.51967 19.56227 -29.51285 1.000 36.42234 240 MET A O 1
ATOM 1972 N N . GLN A 1 244 ? -17.10986 21.15770 -29.55805 1.000 29.14950 241 GLN A N 1
ATOM 1973 C CA . GLN A 1 244 ? -16.22872 22.15208 -28.95527 1.000 29.48057 241 GLN A CA 1
ATOM 1974 C C . GLN A 1 244 ? -15.91692 21.80306 -27.50483 1.000 27.79099 241 GLN A C 1
ATOM 1975 O O . GLN A 1 244 ? -14.78470 21.99219 -27.04506 1.000 27.84887 241 GLN A O 1
ATOM 1981 N N . CYS A 1 245 ? -16.90935 21.29309 -26.76884 1.000 23.03995 242 CYS A N 1
ATOM 1982 C CA . CYS A 1 245 ? -16.67335 20.88061 -25.38841 1.000 23.81674 242 CYS A CA 1
ATOM 1983 C C . CYS A 1 245 ? -15.65190 19.75198 -25.31732 1.000 31.65693 242 CYS A C 1
ATOM 1984 O O . CYS A 1 245 ? -14.82792 19.70668 -24.39662 1.000 37.88964 242 CYS A O 1
ATOM 1987 N N . VAL A 1 246 ? -15.68906 18.83188 -26.28306 1.000 33.79370 243 VAL A N 1
ATOM 1988 C CA . VAL A 1 246 ? -14.73017 17.73158 -26.29903 1.000 36.14307 243 VAL A CA 1
ATOM 1989 C C . VAL A 1 246 ? -13.34449 18.23577 -26.68412 1.000 33.49769 243 VAL A C 1
ATOM 1990 O O . VAL A 1 246 ? -12.33381 17.81639 -26.10677 1.000 37.23865 243 VAL A O 1
ATOM 1994 N N . LYS A 1 247 ? -13.27311 19.13313 -27.67143 1.000 23.81251 244 LYS A N 1
ATOM 1995 C CA . LYS A 1 247 ? -11.98898 19.69972 -28.07517 1.000 26.72090 244 LYS A CA 1
ATOM 1996 C C . LYS A 1 247 ? -11.32891 20.44092 -26.91949 1.000 30.41462 244 LYS A C 1
ATOM 1997 O O . LYS A 1 247 ? -10.13866 20.25099 -26.64367 1.000 33.93736 244 LYS A O 1
ATOM 2003 N N . ASP A 1 248 ? -12.08935 21.30090 -26.23611 1.000 25.56784 245 ASP A N 1
ATOM 2004 C CA . ASP A 1 248 ? -11.53908 22.03604 -25.10189 1.000 26.07786 245 ASP A CA 1
ATOM 2005 C C . ASP A 1 248 ? -11.09496 21.08644 -23.99746 1.000 27.01035 245 ASP A C 1
ATOM 2006 O O . ASP A 1 248 ? -10.02280 21.26509 -23.40789 1.000 31.24919 245 ASP A O 1
ATOM 2011 N N . ASP A 1 249 ? -11.91727 20.07794 -23.69582 1.000 28.06328 246 ASP A N 1
ATOM 2012 C CA . ASP A 1 249 ? -11.57043 19.11099 -22.65943 1.000 27.79210 246 ASP A CA 1
ATOM 2013 C C . ASP A 1 249 ? -10.26427 18.39635 -22.98714 1.000 32.32503 246 ASP A C 1
ATOM 2014 O O . ASP A 1 249 ? -9.44594 18.14247 -22.09538 1.000 40.90997 246 ASP A O 1
ATOM 2019 N N . GLU A 1 250 ? -10.05375 18.05831 -24.26277 1.000 26.95907 247 GLU A N 1
ATOM 2020 C CA . GLU A 1 250 ? -8.80019 17.42675 -24.66339 1.000 29.35806 247 GLU A CA 1
ATOM 2021 C C . GLU A 1 250 ? -7.62134 18.37080 -24.46592 1.000 38.00562 247 GLU A C 1
ATOM 2022 O O . GLU A 1 250 ? -6.52859 17.94153 -24.07809 1.000 41.98946 247 GLU A O 1
ATOM 2028 N N . LEU A 1 251 ? -7.82334 19.66309 -24.73279 1.000 43.93321 248 LEU A N 1
ATOM 2029 C CA . LEU A 1 251 ? -6.73734 20.62754 -24.59270 1.000 33.35589 248 LEU A CA 1
ATOM 2030 C C . LEU A 1 251 ? -6.39428 20.87069 -23.12789 1.000 27.02269 248 LEU A C 1
ATOM 2031 O O . LEU A 1 251 ? -5.21539 20.97830 -22.77171 1.000 28.71290 248 LEU A O 1
ATOM 2036 N N . TYR A 1 252 ? -7.40805 20.96102 -22.26371 1.000 28.48898 249 TYR A N 1
ATOM 2037 C CA . TYR A 1 252 ? -7.14575 21.12094 -20.83717 1.000 27.54610 249 TYR A CA 1
ATOM 2038 C C . TYR A 1 252 ? -6.50949 19.87090 -20.24344 1.000 31.92762 249 TYR A C 1
ATOM 2039 O O . TYR A 1 252 ? -5.77291 19.96117 -19.25418 1.000 38.27858 249 TYR A O 1
ATOM 2048 N N . GLU A 1 253 ? -6.78614 18.70147 -20.82725 1.000 31.77773 250 GLU A N 1
ATOM 2049 C CA . GLU A 1 253 ? -6.14342 17.47107 -20.37842 1.000 33.89017 250 GLU A CA 1
ATOM 2050 C C . GLU A 1 253 ? -4.63085 17.53776 -20.55182 1.000 37.36989 250 GLU A C 1
ATOM 2051 O O . GLU A 1 253 ? -3.88745 16.96679 -19.74526 1.000 42.85584 250 GLU A O 1
ATOM 2057 N N . GLU A 1 254 ? -4.15900 18.22628 -21.59676 1.000 38.63247 251 GLU A N 1
ATOM 2058 C CA . GLU A 1 254 ? -2.72248 18.39962 -21.79383 1.000 38.07052 251 GLU A CA 1
ATOM 2059 C C . GLU A 1 254 ? -2.07141 19.12805 -20.62509 1.000 35.26004 251 GLU A C 1
ATOM 2060 O O . GLU A 1 254 ? -0.91340 18.85049 -20.29041 1.000 33.53180 251 GLU A O 1
ATOM 2066 N N . VAL A 1 255 ? -2.78837 20.06345 -19.99882 1.000 25.25097 252 VAL A N 1
ATOM 2067 C CA . VAL A 1 255 ? -2.25318 20.74151 -18.82177 1.000 28.10255 252 VAL A CA 1
ATOM 2068 C C . VAL A 1 255 ? -2.09247 19.75671 -17.66990 1.000 25.71435 252 VAL A C 1
ATOM 2069 O O . VAL A 1 255 ? -1.06407 19.74161 -16.98328 1.000 26.44430 252 VAL A O 1
ATOM 2073 N N . ARG A 1 256 ? -3.11054 18.92272 -17.43854 1.000 26.00433 253 ARG A N 1
ATOM 2074 C CA . ARG A 1 256 ? -3.03476 17.93949 -16.36186 1.000 25.37773 253 ARG A CA 1
ATOM 2075 C C . ARG A 1 256 ? -1.90165 16.94859 -16.59360 1.000 29.89727 253 ARG A C 1
ATOM 2076 O O . ARG A 1 256 ? -1.24028 16.52069 -15.64097 1.000 33.70503 253 ARG A O 1
ATOM 2084 N N . LEU A 1 257 ? -1.66607 16.56666 -17.85200 1.000 28.33607 254 LEU A N 1
ATOM 2085 C CA . LEU A 1 257 ? -0.55468 15.66898 -18.15211 1.000 29.33652 254 LEU A CA 1
ATOM 2086 C C . LEU A 1 257 ? 0.77787 16.30314 -17.77393 1.000 36.96522 254 LEU A C 1
ATOM 2087 O O . LEU A 1 257 ? 1.68173 15.62041 -17.27725 1.000 47.97802 254 LEU A O 1
ATOM 2092 N N . THR A 1 258 ? 0.91852 17.61077 -18.00292 1.000 38.60268 255 THR A N 1
ATOM 2093 C CA . THR A 1 258 ? 2.13159 18.30693 -17.58809 1.000 29.50581 255 THR A CA 1
ATOM 2094 C C . THR A 1 258 ? 2.23285 18.37496 -16.06812 1.000 30.76722 255 THR A C 1
ATOM 2095 O O . THR A 1 258 ? 3.33238 18.29540 -15.50810 1.000 28.67354 255 THR A O 1
ATOM 2099 N N . LEU A 1 259 ? 1.09354 18.51747 -15.38485 1.000 35.17877 256 LEU A N 1
ATOM 2100 C CA . LEU A 1 259 ? 1.09395 18.58306 -13.92650 1.000 32.07019 256 LEU A CA 1
ATOM 2101 C C . LEU A 1 259 ? 1.47482 17.25231 -13.28894 1.000 32.44365 256 LEU A C 1
ATOM 2102 O O . LEU A 1 259 ? 2.06389 17.23814 -12.20242 1.000 29.39336 256 LEU A O 1
ATOM 2107 N N . GLU A 1 260 ? 1.14550 16.12918 -13.93328 1.000 36.76157 257 GLU A N 1
ATOM 2108 C CA . GLU A 1 260 ? 1.52792 14.83247 -13.38126 1.000 34.97627 257 GLU A CA 1
ATOM 2109 C C . GLU A 1 260 ? 3.04205 14.67742 -13.31530 1.000 39.57831 257 GLU A C 1
ATOM 2110 O O . GLU A 1 260 ? 3.55715 13.96675 -12.44423 1.000 42.58748 257 GLU A O 1
ATOM 2116 N N . ALA A 1 261 ? 3.76704 15.32835 -14.22080 1.000 36.35729 258 ALA A N 1
ATOM 2117 C CA . ALA A 1 261 ? 5.22290 15.32624 -14.21207 1.000 36.13576 258 ALA A CA 1
ATOM 2118 C C . ALA A 1 261 ? 5.81228 16.41290 -13.32138 1.000 34.52807 258 ALA A C 1
ATOM 2119 O O . ALA A 1 261 ? 7.03825 16.55144 -13.26749 1.000 42.76747 258 ALA A O 1
ATOM 2121 N N . CYS A 1 262 ? 4.97649 17.18692 -12.63281 1.000 30.94095 259 CYS A N 1
ATOM 2122 C CA . CYS A 1 262 ? 5.43748 18.26506 -11.76303 1.000 31.71718 259 CYS A CA 1
ATOM 2123 C C . CYS A 1 262 ? 5.66535 17.71297 -10.36050 1.000 37.79190 259 CYS A C 1
ATOM 2124 O O . CYS A 1 262 ? 4.71287 17.33338 -9.67196 1.000 49.17407 259 CYS A O 1
ATOM 2127 N N . SER A 1 263 ? 6.92550 17.66818 -9.93902 1.000 42.85277 260 SER A N 1
ATOM 2128 C CA . SER A 1 263 ? 7.30018 17.20685 -8.60984 1.000 39.93964 260 SER A CA 1
ATOM 2129 C C . SER A 1 263 ? 7.82627 18.38109 -7.79628 1.000 40.98140 260 SER A C 1
ATOM 2130 O O . SER A 1 263 ? 8.71972 19.10474 -8.24967 1.000 42.37124 260 SER A O 1
ATOM 2133 N N . ILE A 1 264 ? 7.26463 18.56956 -6.59949 1.000 37.62235 261 ILE A N 1
ATOM 2134 C CA . ILE A 1 264 ? 7.70485 19.65860 -5.73139 1.000 37.84186 261 ILE A CA 1
ATOM 2135 C C . ILE A 1 264 ? 9.14858 19.44070 -5.29963 1.000 42.38079 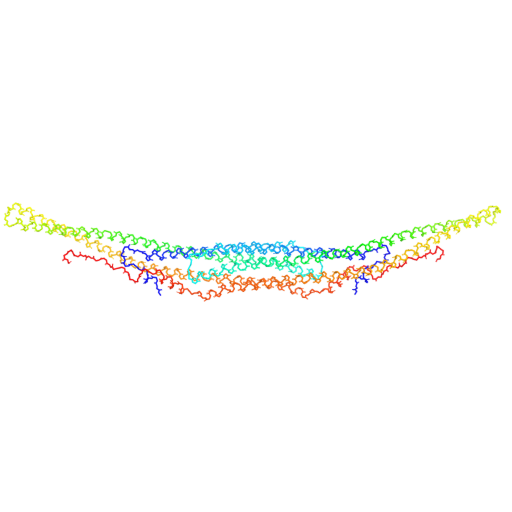261 ILE A C 1
ATOM 2136 O O . ILE A 1 264 ? 9.95111 20.38171 -5.25883 1.000 41.71100 261 ILE A O 1
ATOM 2141 N N . ASP A 1 265 ? 9.50050 18.19614 -4.96815 1.000 45.25471 262 ASP A N 1
ATOM 2142 C CA . ASP A 1 265 ? 10.86001 17.90015 -4.53008 1.000 42.99860 262 ASP A CA 1
ATOM 2143 C C . ASP A 1 265 ? 11.86060 18.11718 -5.65790 1.000 40.10232 262 ASP A C 1
ATOM 2144 O O . ASP A 1 265 ? 12.98026 18.58551 -5.42102 1.000 42.50814 262 ASP A O 1
ATOM 2149 N N . ALA A 1 266 ? 11.47623 17.77778 -6.89054 1.000 34.71854 263 ALA A N 1
ATOM 2150 C CA . ALA A 1 266 ? 12.37813 17.95627 -8.02335 1.000 38.70618 263 ALA A CA 1
ATOM 2151 C C . ALA A 1 266 ? 12.64845 19.43201 -8.29438 1.000 46.22800 263 ALA A C 1
ATOM 2152 O O . ALA A 1 266 ? 13.77413 19.80648 -8.64260 1.000 49.66665 263 ALA A O 1
ATOM 2154 N N . ASP A 1 267 ? 11.63039 20.28543 -8.14607 1.000 39.14773 264 ASP A N 1
ATOM 2155 C CA . ASP A 1 267 ? 11.82747 21.71236 -8.38669 1.000 35.81008 264 ASP A CA 1
ATOM 2156 C C . ASP A 1 267 ? 12.72679 22.33853 -7.32918 1.000 30.33484 264 ASP A C 1
ATOM 2157 O O . ASP A 1 267 ? 13.58610 23.16707 -7.65236 1.000 37.61218 264 ASP A O 1
ATOM 2162 N N . ILE A 1 268 ? 12.54118 21.96510 -6.06116 1.000 35.19805 265 ILE A N 1
ATOM 2163 C CA . ILE A 1 268 ? 13.40260 22.49316 -5.00797 1.000 29.22507 265 ILE A CA 1
ATOM 2164 C C . ILE A 1 268 ? 14.83228 21.99570 -5.18674 1.000 33.86135 265 ILE A C 1
ATOM 2165 O O . ILE A 1 268 ? 15.79179 22.76232 -5.04088 1.000 38.32955 265 ILE A O 1
ATOM 2170 N N . ASP A 1 269 ? 14.99982 20.71116 -5.51472 1.000 31.53273 266 ASP A N 1
ATOM 2171 C CA . ASP A 1 269 ? 16.33828 20.18062 -5.75921 1.000 34.69260 266 ASP A CA 1
ATOM 2172 C C . ASP A 1 269 ? 16.99166 20.85338 -6.96030 1.000 37.71602 266 ASP A C 1
ATOM 2173 O O . ASP A 1 269 ? 18.20250 21.10304 -6.95758 1.000 42.34137 266 ASP A O 1
ATOM 2178 N N . SER A 1 270 ? 16.20553 21.16096 -7.99497 1.000 36.66223 267 SER A N 1
ATOM 2179 C CA . SER A 1 270 ? 16.76654 21.79419 -9.18468 1.000 30.12446 267 SER A CA 1
ATOM 2180 C C . SER A 1 270 ? 17.22778 23.21641 -8.88932 1.000 35.54082 267 SER A C 1
ATOM 2181 O O . SER A 1 270 ? 18.26371 23.65743 -9.40129 1.000 41.18690 267 SER A O 1
ATOM 2184 N N . PHE A 1 271 ? 16.47082 23.95075 -8.06916 1.000 28.20061 268 PHE A N 1
ATOM 2185 C CA . PHE A 1 271 ? 16.88424 25.29950 -7.69279 1.000 28.39357 268 PHE A CA 1
ATOM 2186 C C . PHE A 1 271 ? 18.16208 25.27768 -6.86503 1.000 30.38354 268 PHE A C 1
ATOM 2187 O O . PHE A 1 271 ? 19.06580 26.09180 -7.08756 1.000 32.35711 268 PHE A O 1
ATOM 2195 N N . ILE A 1 272 ? 18.24734 24.36275 -5.89709 1.000 28.26511 269 ILE A N 1
ATOM 2196 C CA . ILE A 1 272 ? 19.43660 24.26898 -5.05441 1.000 24.62949 269 ILE A CA 1
ATOM 2197 C C . ILE A 1 272 ? 20.66647 23.97112 -5.90232 1.000 28.94261 269 ILE A C 1
ATOM 2198 O O . ILE A 1 272 ? 21.69793 24.64173 -5.78674 1.000 34.72679 269 ILE A O 1
ATOM 2203 N N . GLN A 1 273 ? 20.57274 22.95997 -6.77057 1.000 34.99078 270 GLN A N 1
ATOM 2204 C CA . GLN A 1 273 ? 21.71266 22.57798 -7.59965 1.000 37.74517 270 GLN A CA 1
ATOM 2205 C C . GLN A 1 273 ? 22.18956 23.72561 -8.48275 1.000 35.83871 270 GLN A C 1
ATOM 2206 O O . GLN A 1 273 ? 23.38667 23.82552 -8.77524 1.000 43.89041 270 GLN A O 1
ATOM 2212 N N . ALA A 1 274 ? 21.27940 24.59942 -8.91075 1.000 27.45751 271 ALA A N 1
ATOM 2213 C CA . ALA A 1 274 ? 21.63096 25.67915 -9.82456 1.000 29.58628 271 ALA A CA 1
ATOM 2214 C C . ALA A 1 274 ? 22.10973 26.94143 -9.11815 1.000 34.45017 271 ALA A C 1
ATOM 2215 O O . ALA A 1 274 ? 22.88943 27.70558 -9.69916 1.000 40.74298 271 ALA A O 1
ATOM 2217 N N . LYS A 1 275 ? 21.67069 27.18033 -7.88226 1.000 26.87099 272 LYS A N 1
ATOM 2218 C CA . LYS A 1 275 ? 21.94253 28.43471 -7.19390 1.000 24.91305 272 LYS A CA 1
ATOM 2219 C C . LYS A 1 275 ? 22.70227 28.27364 -5.88475 1.000 27.85849 272 LYS A C 1
ATOM 2220 O O . LYS A 1 275 ? 22.93244 29.27784 -5.19985 1.000 24.79004 272 LYS A O 1
ATOM 2226 N N . SER A 1 276 ? 23.08222 27.05323 -5.50787 1.000 29.59458 273 SER A N 1
ATOM 2227 C CA . SER A 1 276 ? 23.80546 26.84746 -4.25896 1.000 24.15860 273 SER A CA 1
ATOM 2228 C C . SER A 1 276 ? 25.09693 27.65629 -4.24505 1.000 27.32186 273 SER A C 1
ATOM 2229 O O . SER A 1 276 ? 25.81792 27.72788 -5.24438 1.000 25.96888 273 SER A O 1
ATOM 2232 N N . THR A 1 277 ? 25.38801 28.26857 -3.09545 1.000 28.25234 274 THR A N 1
ATOM 2233 C CA . THR A 1 277 ? 26.56030 29.11798 -2.94793 1.000 21.96015 274 THR A CA 1
ATOM 2234 C C . THR A 1 277 ? 27.66846 28.50073 -2.10725 1.000 18.84262 274 THR A C 1
ATOM 2235 O O . THR A 1 277 ? 28.81813 28.93755 -2.21948 1.000 32.69304 274 THR A O 1
ATOM 2239 N N . GLY A 1 278 ? 27.35971 27.50645 -1.27782 1.000 24.36332 275 GLY A N 1
ATOM 2240 C CA . GLY A 1 278 ? 28.36066 26.88300 -0.43228 1.000 24.91373 275 GLY A CA 1
ATOM 2241 C C . GLY A 1 278 ? 27.75727 25.96574 0.61147 1.000 24.16527 275 GLY A C 1
ATOM 2242 O O . GLY A 1 278 ? 26.64971 26.21499 1.09562 1.000 31.80316 275 GLY A O 1
ATOM 2243 N N . THR A 1 279 ? 28.47838 24.90634 0.97845 1.000 25.67600 276 THR A N 1
ATOM 2244 C CA . THR A 1 279 ? 27.95697 23.90387 1.89765 1.000 25.50396 276 THR A CA 1
ATOM 2245 C C . THR A 1 279 ? 28.51518 24.02000 3.30995 1.000 25.13789 276 THR A C 1
ATOM 2246 O O . THR A 1 279 ? 28.03531 23.31614 4.20527 1.000 31.35532 276 THR A O 1
ATOM 2250 N N . GLU A 1 280 ? 29.50360 24.88083 3.53566 1.000 32.51240 277 GLU A N 1
ATOM 2251 C CA . GLU A 1 280 ? 30.11836 25.02330 4.84199 1.000 38.05079 277 GLU A CA 1
ATOM 2252 C C . GLU A 1 280 ? 30.01853 26.46803 5.31078 1.000 34.23145 277 GLU A C 1
ATOM 2253 O O . GLU A 1 280 ? 30.36717 27.38487 4.55264 1.000 28.93300 277 GLU A O 1
ATOM 2259 N N . PRO A 1 281 ? 29.55297 26.71612 6.53145 1.000 33.03199 278 PRO A N 1
ATOM 2260 C CA . PRO A 1 281 ? 29.54067 28.08432 7.05961 1.000 35.04783 278 PRO A CA 1
ATOM 2261 C C . PRO A 1 281 ? 30.95389 28.62154 7.19057 1.000 29.99263 278 PRO A C 1
ATOM 2262 O O . PRO A 1 281 ? 31.91576 27.84341 7.28213 1.000 25.16243 278 PRO A O 1
ATOM 2266 N N . PRO A 1 282 ? 31.12459 29.94200 7.20143 1.000 29.23645 279 PRO A N 1
ATOM 2267 C CA . PRO A 1 282 ? 32.47462 30.50573 7.29484 1.000 19.70875 279 PRO A CA 1
ATOM 2268 C C . PRO A 1 282 ? 33.10526 30.23054 8.65010 1.000 29.96147 279 PRO A C 1
ATOM 2269 O O . PRO A 1 282 ? 32.42898 30.17188 9.68033 1.000 30.05332 279 PRO A O 1
ATOM 2273 N N . ALA A 1 283 ? 34.42415 30.05463 8.63329 1.000 30.10449 280 ALA A N 1
ATOM 2274 C CA . ALA A 1 283 ? 35.15546 29.75596 9.85181 1.000 31.96614 280 ALA A CA 1
ATOM 2275 C C . ALA A 1 283 ? 35.15926 30.96349 10.78862 1.000 31.55691 280 ALA A C 1
ATOM 2276 O O . ALA A 1 283 ? 35.12600 32.11161 10.33740 1.000 33.02753 280 ALA A O 1
ATOM 2278 N N . PRO A 1 284 ? 35.18508 30.72795 12.09877 1.000 35.32400 281 PRO A N 1
ATOM 2279 C CA . PRO A 1 284 ? 35.24369 31.84452 13.04758 1.000 36.98574 281 PRO A CA 1
ATOM 2280 C C . PRO A 1 284 ? 36.55986 32.59951 12.94578 1.000 33.90622 281 PRO A C 1
ATOM 2281 O O . PRO A 1 284 ? 37.59383 32.04876 12.56061 1.000 36.63136 281 PRO A O 1
ATOM 2285 N N . VAL A 1 285 ? 36.50487 33.88204 13.29293 1.000 28.59387 282 VAL A N 1
ATOM 2286 C CA . VAL A 1 285 ? 37.67315 34.76013 13.24774 1.000 22.74584 282 VAL A CA 1
ATOM 2287 C C . VAL A 1 285 ? 38.39842 34.63710 14.58148 1.000 31.58427 282 VAL A C 1
ATOM 2288 O O . VAL A 1 285 ? 37.84809 35.05473 15.61534 1.000 37.32373 282 VAL A O 1
ATOM 2292 N N . PRO A 1 286 ? 39.60836 34.08139 14.61841 1.000 32.09939 283 PRO A N 1
ATOM 2293 C CA . PRO A 1 286 ? 40.31740 33.90442 15.88483 1.000 28.54064 283 PRO A CA 1
ATOM 2294 C C . PRO A 1 286 ? 41.22205 35.08268 16.22094 1.000 25.66547 283 PRO A C 1
ATOM 2295 O O . PRO A 1 286 ? 41.54438 35.92426 15.37933 1.000 28.63149 283 PRO A O 1
ATOM 2299 N N . TYR A 1 287 ? 41.62818 35.12459 17.48764 1.000 29.70234 284 TYR A N 1
ATOM 2300 C CA . TYR A 1 287 ? 42.66817 36.05368 17.90493 1.000 29.71806 284 TYR A CA 1
ATOM 2301 C C . TYR A 1 287 ? 44.01394 35.55574 17.39505 1.000 27.66153 284 TYR A C 1
ATOM 2302 O O . TYR A 1 287 ? 44.37109 34.38989 17.59261 1.000 34.27757 284 TYR A O 1
ATOM 2311 N N . GLN A 1 288 ? 44.76321 36.43549 16.73958 1.000 26.26361 285 GLN A N 1
ATOM 2312 C CA . GLN A 1 288 ? 46.05352 36.08118 16.15990 1.000 34.41571 285 GLN A CA 1
ATOM 2313 C C . GLN A 1 288 ? 47.15059 36.82508 16.91229 1.000 31.98004 285 GLN A C 1
ATOM 2314 O O . GLN A 1 288 ? 47.25881 38.05252 16.81650 1.000 32.72677 285 GLN A O 1
ATOM 2320 N N . ASN A 1 289 ? 47.95781 36.07486 17.65856 1.000 29.66961 286 ASN A N 1
ATOM 2321 C CA . ASN A 1 289 ? 49.08177 36.64743 18.38649 1.000 28.04027 286 ASN A CA 1
ATOM 2322 C C . ASN A 1 289 ? 50.14618 37.15032 17.41800 1.000 27.94688 286 ASN A C 1
ATOM 2323 O O . ASN A 1 289 ? 50.55020 36.43428 16.49696 1.000 34.91438 286 ASN A O 1
ATOM 2328 N N . TYR A 1 290 ? 50.60178 38.38857 17.63026 1.000 33.01500 287 TYR A N 1
ATOM 2329 C CA . TYR A 1 290 ? 51.58409 38.99694 16.73852 1.000 32.59746 287 TYR A CA 1
ATOM 2330 C C . TYR A 1 290 ? 52.93923 38.30448 16.79733 1.000 34.33578 287 TYR A C 1
ATOM 2331 O O . TYR A 1 290 ? 53.75739 38.48798 15.88999 1.000 45.24575 287 TYR A O 1
ATOM 2340 N N . TYR A 1 291 ? 53.18201 37.49273 17.81987 1.000 32.70019 288 TYR A N 1
ATOM 2341 C CA . TYR A 1 291 ? 54.47047 36.85213 18.03092 1.000 29.25738 288 TYR A CA 1
ATOM 2342 C C . TYR A 1 291 ? 54.46470 35.38029 17.64110 1.000 48.64444 288 TYR A C 1
ATOM 2343 O O . TYR A 1 291 ? 55.46195 34.68541 17.86287 1.000 54.01968 288 TYR A O 1
ATOM 2352 N N . ASP A 1 292 ? 53.36297 34.88986 17.08128 1.000 57.59028 289 ASP A N 1
ATOM 2353 C CA . ASP A 1 292 ? 53.30178 33.52047 16.58843 1.000 72.14262 289 ASP A CA 1
ATOM 2354 C C . ASP A 1 292 ? 53.74637 33.50151 15.13064 1.000 81.25613 289 ASP A C 1
ATOM 2355 O O . ASP A 1 292 ? 53.13595 34.13812 14.27242 1.000 85.16489 289 ASP A O 1
ATOM 2361 N N . LEU B 1 8 ? 18.54376 17.55792 -0.86783 1.000 61.28590 5 LEU B N 1
ATOM 2362 C CA . LEU B 1 8 ? 19.26430 18.78860 -0.56209 1.000 61.13320 5 LEU B CA 1
ATOM 2363 C C . LEU B 1 8 ? 18.39502 19.75214 0.23736 1.000 55.71393 5 LEU B C 1
ATOM 2364 O O . LEU B 1 8 ? 17.18783 19.83982 0.01305 1.000 57.66536 5 LEU B O 1
ATOM 2369 N N . GLN B 1 9 ? 19.00926 20.47237 1.17274 1.000 48.81469 6 GLN B N 1
ATOM 2370 C CA . GLN B 1 9 ? 18.29616 21.43269 1.99869 1.000 40.63594 6 GLN B CA 1
ATOM 2371 C C . GLN B 1 9 ? 18.87920 22.82580 1.80726 1.000 35.60261 6 GLN B C 1
ATOM 2372 O O . GLN B 1 9 ? 20.04624 22.98506 1.43563 1.000 37.60792 6 GLN B O 1
ATOM 2378 N N . PHE B 1 10 ? 18.04566 23.83647 2.06667 1.000 35.62963 7 PHE B N 1
ATOM 2379 C CA . PHE B 1 10 ? 18.50993 25.21934 2.01016 1.000 29.33360 7 PHE B CA 1
ATOM 2380 C C . PHE B 1 10 ? 19.60261 25.48196 3.04025 1.000 27.41450 7 PHE B C 1
ATOM 2381 O O . PHE B 1 10 ? 20.59595 26.15857 2.74746 1.000 28.88948 7 PHE B O 1
ATOM 2389 N N . LYS B 1 11 ? 19.43327 24.95375 4.25576 1.000 23.15149 8 LYS B N 1
ATOM 2390 C CA . LYS B 1 11 ? 20.35599 25.20714 5.35791 1.000 27.45091 8 LYS B CA 1
ATOM 2391 C C . LYS B 1 11 ? 21.74568 24.62780 5.13347 1.000 26.21917 8 LYS B C 1
ATOM 2392 O O . LYS B 1 11 ? 22.66889 24.98290 5.87370 1.000 30.21887 8 LYS B O 1
ATOM 2398 N N . ASP B 1 12 ? 21.92022 23.75158 4.14827 1.000 29.05655 9 ASP B N 1
ATOM 2399 C CA . ASP B 1 12 ? 23.20195 23.10900 3.90078 1.000 31.01267 9 ASP B CA 1
ATOM 2400 C C . ASP B 1 12 ? 23.84855 23.54204 2.59381 1.000 34.45750 9 ASP B C 1
ATOM 2401 O O . ASP B 1 12 ? 24.91763 23.02723 2.25233 1.000 43.15551 9 ASP B O 1
ATOM 2406 N N . ALA B 1 13 ? 23.23411 24.46133 1.84686 1.000 31.16950 10 ALA B N 1
ATOM 2407 C CA . ALA B 1 13 ? 23.70382 24.77381 0.50627 1.000 26.30636 10 ALA B CA 1
ATOM 2408 C C . ALA B 1 13 ? 23.80293 26.26097 0.19368 1.000 25.68972 10 ALA B C 1
ATOM 2409 O O . ALA B 1 13 ? 24.13453 26.60897 -0.94474 1.000 29.58644 10 ALA B O 1
ATOM 2411 N N . PHE B 1 14 ? 23.53296 27.14583 1.14837 1.000 22.48727 11 PHE B N 1
ATOM 2412 C CA . PHE B 1 14 ? 23.56608 28.58162 0.88335 1.000 19.90365 11 PHE B CA 1
ATOM 2413 C C . PHE B 1 14 ? 24.42505 29.29842 1.91416 1.000 21.57799 11 PHE B C 1
ATOM 2414 O O . PHE B 1 14 ? 24.04402 30.32102 2.48755 1.000 20.21487 11 PHE B O 1
ATOM 2422 N N . TRP B 1 15 ? 25.61646 28.75895 2.14673 1.000 23.17978 12 TRP B N 1
ATOM 2423 C CA . TRP B 1 15 ? 26.63227 29.39694 2.96721 1.000 20.84587 12 TRP B CA 1
ATOM 2424 C C . TRP B 1 15 ? 27.65461 30.08650 2.07194 1.000 25.01238 12 TRP B C 1
ATOM 2425 O O . TRP B 1 15 ? 27.72319 29.85286 0.86320 1.000 33.80328 12 TRP B O 1
ATOM 2436 N N . CYS B 1 16 ? 28.45636 30.95080 2.68526 1.000 30.57223 13 CYS B N 1
ATOM 2437 C CA . CYS B 1 16 ? 29.54048 31.63608 1.99767 1.000 28.60642 13 CYS B CA 1
ATOM 2438 C C . CYS B 1 16 ? 30.82527 31.42517 2.77947 1.000 26.16395 13 CYS B C 1
ATOM 2439 O O . CYS B 1 16 ? 30.86404 31.67195 3.98893 1.000 29.94193 13 CYS B O 1
ATOM 2442 N N . ARG B 1 17 ? 31.86874 30.95355 2.09273 1.000 28.66020 14 ARG B N 1
ATOM 2443 C CA . ARG B 1 17 ? 33.17421 30.84853 2.73359 1.000 34.79879 14 ARG B CA 1
ATOM 2444 C C . ARG B 1 17 ? 33.69384 32.22104 3.13922 1.000 32.00942 14 ARG B C 1
ATOM 2445 O O . ARG B 1 17 ? 34.39439 32.34954 4.15002 1.000 33.52327 14 ARG B O 1
ATOM 2453 N N . ASP B 1 18 ? 33.35764 33.25204 2.36637 1.000 32.73125 15 ASP B N 1
ATOM 2454 C CA . ASP B 1 18 ? 33.69766 34.62513 2.71574 1.000 26.75519 15 ASP B CA 1
ATOM 2455 C C . ASP B 1 18 ? 32.91638 35.05215 3.95378 1.000 19.75329 15 ASP B C 1
ATOM 2456 O O . ASP B 1 18 ? 31.68127 35.01235 3.96280 1.000 25.36903 15 ASP B O 1
ATOM 2461 N N . PHE B 1 19 ? 33.64223 35.45552 4.99959 1.000 21.12786 16 PHE B N 1
ATOM 2462 C CA . PHE B 1 19 ? 33.00634 35.81415 6.26279 1.000 22.41150 16 PHE B CA 1
ATOM 2463 C C . PHE B 1 19 ? 32.07067 37.00572 6.10436 1.000 24.07098 16 PHE B C 1
ATOM 2464 O O . PHE B 1 19 ? 31.03364 37.07247 6.77234 1.000 27.09315 16 PHE B O 1
ATOM 2472 N N . THR B 1 20 ? 32.40765 37.94489 5.22352 1.000 19.49235 17 THR B N 1
ATOM 2473 C CA . THR B 1 20 ? 31.65293 39.18273 5.08102 1.000 23.60597 17 THR B CA 1
ATOM 2474 C C . THR B 1 20 ? 30.59389 39.12418 3.98789 1.000 31.06252 17 THR B C 1
ATOM 2475 O O . THR B 1 20 ? 29.94864 40.14298 3.71859 1.000 33.04029 17 THR B O 1
ATOM 2479 N N . ALA B 1 21 ? 30.40059 37.97338 3.35261 1.000 26.83512 18 ALA B N 1
ATOM 2480 C CA . ALA B 1 21 ? 29.43067 37.82899 2.27730 1.000 22.89474 18 ALA B CA 1
ATOM 2481 C C . ALA B 1 21 ? 28.19344 37.09481 2.77543 1.000 22.60908 18 ALA B C 1
ATOM 2482 O O . ALA B 1 21 ? 28.29452 36.11759 3.52359 1.000 24.86138 18 ALA B O 1
ATOM 2484 N N . HIS B 1 22 ? 27.02712 37.57578 2.36007 1.000 22.06954 19 HIS B N 1
ATOM 2485 C CA . HIS B 1 22 ? 25.74986 36.94219 2.65632 1.000 21.10486 19 HIS B CA 1
ATOM 2486 C C . HIS B 1 22 ? 24.99557 36.64921 1.36526 1.000 23.69139 19 HIS B C 1
ATOM 2487 O O . HIS B 1 22 ? 23.78049 36.83593 1.26957 1.000 22.22764 19 HIS B O 1
ATOM 2494 N N . THR B 1 23 ? 25.73280 36.18051 0.35347 1.000 24.56088 20 THR B N 1
ATOM 2495 C CA . THR B 1 23 ? 25.14265 35.89439 -0.94944 1.000 21.19670 20 THR B CA 1
ATOM 2496 C C . THR B 1 23 ? 24.09991 34.78733 -0.86753 1.000 24.09916 20 THR B C 1
ATOM 2497 O O . THR B 1 23 ? 23.10570 34.82035 -1.60095 1.000 25.37091 20 THR B O 1
ATOM 2501 N N . GLY B 1 24 ? 24.30250 33.80661 0.01620 1.000 30.38206 21 GLY B N 1
ATOM 2502 C CA . GLY B 1 24 ? 23.32359 32.73841 0.15939 1.000 31.23834 21 GLY B CA 1
ATOM 2503 C C . GLY B 1 24 ? 21.95635 33.25100 0.56936 1.000 24.96683 21 GLY B C 1
ATOM 2504 O O . GLY B 1 24 ? 20.93529 32.86654 -0.00584 1.000 36.43094 21 GLY B O 1
ATOM 2505 N N . TYR B 1 25 ? 21.91965 34.12835 1.57482 1.000 24.92315 22 TYR B N 1
ATOM 2506 C CA . TYR B 1 25 ? 20.65287 34.70925 2.00812 1.000 19.37336 22 TYR B CA 1
ATOM 2507 C C . TYR B 1 25 ? 20.05073 35.59526 0.92431 1.000 22.47735 22 TYR B C 1
ATOM 2508 O O . TYR B 1 25 ? 18.82960 35.60263 0.72797 1.000 24.96682 22 TYR B O 1
ATOM 2517 N N . GLU B 1 26 ? 20.89057 36.35338 0.21519 1.000 20.94471 23 GLU B N 1
ATOM 2518 C CA . GLU B 1 26 ? 20.39106 37.20644 -0.85855 1.000 18.69349 23 GLU B CA 1
ATOM 2519 C C . GLU B 1 26 ? 19.76922 36.38063 -1.97835 1.000 23.58006 23 GLU B C 1
ATOM 2520 O O . GLU B 1 26 ? 18.73127 36.75713 -2.53510 1.000 26.40875 23 GLU B O 1
ATOM 2526 N N . VAL B 1 27 ? 20.39354 35.25314 -2.32620 1.000 22.29103 24 VAL B N 1
ATOM 2527 C CA . VAL B 1 27 ? 19.85774 34.39782 -3.38078 1.000 19.19304 24 VAL B CA 1
ATOM 2528 C C . VAL B 1 27 ? 18.53872 33.77069 -2.94608 1.000 20.82805 24 VAL B C 1
ATOM 2529 O O . VAL B 1 27 ? 17.57747 33.71624 -3.72293 1.000 32.46746 24 VAL B O 1
ATOM 2533 N N . LEU B 1 28 ? 18.47013 33.28324 -1.70341 1.000 20.94513 25 LEU B N 1
ATOM 2534 C CA . LEU B 1 28 ? 17.22701 32.69707 -1.20938 1.000 21.65899 25 LEU B CA 1
ATOM 2535 C C . LEU B 1 28 ? 16.11276 33.73387 -1.14758 1.000 27.04359 25 LEU B C 1
ATOM 2536 O O . LEU B 1 28 ? 14.97509 33.45763 -1.54786 1.000 23.26519 25 LEU B O 1
ATOM 2541 N N . LEU B 1 29 ? 16.41727 34.93082 -0.63811 1.000 26.12864 26 LEU B N 1
ATOM 2542 C CA . LEU B 1 29 ? 15.40841 35.98339 -0.57712 1.000 22.99656 26 LEU B CA 1
ATOM 2543 C C . LEU B 1 29 ? 14.93673 36.37360 -1.97179 1.000 24.87031 26 LEU B C 1
ATOM 2544 O O . LEU B 1 29 ? 13.74962 36.65149 -2.17856 1.000 31.80947 26 LEU B O 1
ATOM 2549 N N . GLN B 1 30 ? 15.85240 36.39866 -2.94288 1.000 24.07030 27 GLN B N 1
ATOM 2550 C CA . GLN B 1 30 ? 15.46251 36.71205 -4.31351 1.000 23.19570 27 GLN B CA 1
ATOM 2551 C C . GLN B 1 30 ? 14.53758 35.64153 -4.87987 1.000 25.49501 27 GLN B C 1
ATOM 2552 O O . GLN B 1 30 ? 13.62207 35.94828 -5.65300 1.000 24.17285 27 GLN B O 1
ATOM 2558 N N . ARG B 1 31 ? 14.76414 34.37913 -4.50814 1.000 25.37994 28 ARG B N 1
ATOM 2559 C CA . ARG B 1 31 ? 13.89288 33.30105 -4.96468 1.000 24.33567 28 ARG B CA 1
ATOM 2560 C C . ARG B 1 31 ? 12.47509 33.47270 -4.43211 1.000 27.18353 28 ARG B C 1
ATOM 2561 O O . ARG B 1 31 ? 11.50039 33.22371 -5.15177 1.000 27.54360 28 ARG B O 1
ATOM 2569 N N . LEU B 1 32 ? 12.33880 33.90164 -3.17352 1.000 27.72216 29 LEU B N 1
ATOM 2570 C CA . LEU B 1 32 ? 11.01073 34.13850 -2.61461 1.000 26.89700 29 LEU B CA 1
ATOM 2571 C C . LEU B 1 32 ? 10.30494 35.28128 -3.33193 1.000 26.99867 29 LEU B C 1
ATOM 2572 O O . LEU B 1 32 ? 9.09059 35.22409 -3.55826 1.000 28.75037 29 LEU B O 1
ATOM 2577 N N . LEU B 1 33 ? 11.04744 36.33023 -3.69152 1.000 26.07961 30 LEU B N 1
ATOM 2578 C CA . LEU B 1 33 ? 10.45154 37.43240 -4.43815 1.000 28.77074 30 LEU B CA 1
ATOM 2579 C C . LEU B 1 33 ? 10.01886 36.98074 -5.82774 1.000 26.99713 30 LEU B C 1
ATOM 2580 O O . LEU B 1 33 ? 8.94943 37.37319 -6.30864 1.000 31.69003 30 LEU B O 1
ATOM 2585 N N . ASP B 1 34 ? 10.83954 36.16087 -6.49072 1.000 24.27946 31 ASP B N 1
ATOM 2586 C CA . ASP B 1 34 ? 10.43668 35.59212 -7.77299 1.000 25.87436 31 ASP B CA 1
ATOM 2587 C C . ASP B 1 34 ? 9.21266 34.69957 -7.61409 1.000 28.58178 31 ASP B C 1
ATOM 2588 O O . ASP B 1 34 ? 8.31670 34.70140 -8.46720 1.000 26.25065 31 ASP B O 1
ATOM 2593 N N . GLY B 1 35 ? 9.16011 33.92390 -6.52891 1.000 23.27687 32 GLY B N 1
ATOM 2594 C CA . GLY B 1 35 ? 7.98476 33.10749 -6.27363 1.000 25.23877 32 GLY B CA 1
ATOM 2595 C C . GLY B 1 35 ? 6.74276 33.93729 -6.01332 1.000 32.03606 32 GLY B C 1
ATOM 2596 O O . GLY B 1 35 ? 5.63427 33.54963 -6.39072 1.000 31.87024 32 GLY B O 1
ATOM 2597 N N . ARG B 1 36 ? 6.91081 35.08877 -5.35858 1.000 33.05634 33 ARG B N 1
ATOM 2598 C CA . ARG B 1 36 ? 5.78236 35.98333 -5.12378 1.000 31.57442 33 ARG B CA 1
ATOM 2599 C C . ARG B 1 36 ? 5.25991 36.56136 -6.43255 1.000 26.90869 33 ARG B C 1
ATOM 2600 O O . ARG B 1 36 ? 4.04652 36.72783 -6.60512 1.000 24.93772 33 ARG B O 1
ATOM 2608 N N . LYS B 1 37 ? 6.16224 36.87209 -7.36572 1.000 22.53023 34 LYS B N 1
ATOM 2609 C CA . LYS B 1 37 ? 5.73783 37.35165 -8.67614 1.000 24.62198 34 LYS B CA 1
ATOM 2610 C C . LYS B 1 37 ? 4.97416 36.27157 -9.43188 1.000 30.19829 34 LYS B C 1
ATOM 2611 O O . LYS B 1 37 ? 3.99036 36.56517 -10.12168 1.000 34.06534 34 LYS B O 1
ATOM 2617 N N . MET B 1 38 ? 5.41926 35.01694 -9.31882 1.000 28.70339 35 MET B N 1
ATOM 2618 C CA . MET B 1 38 ? 4.70285 33.91188 -9.94797 1.000 21.76406 35 MET B CA 1
ATOM 2619 C C . MET B 1 38 ? 3.29116 33.77944 -9.39015 1.000 26.72179 35 MET B C 1
ATOM 2620 O O . MET B 1 38 ? 2.34711 33.48358 -10.13300 1.000 33.54589 35 MET B O 1
ATOM 2625 N N A CYS B 1 39 ? 3.12373 33.99890 -8.08417 0.594 29.02543 36 CYS B N 1
ATOM 2626 N N B CYS B 1 39 ? 3.12959 33.98429 -8.07985 0.406 28.83630 36 CYS B N 1
ATOM 2627 C CA A CYS B 1 39 ? 1.79056 33.92633 -7.49530 0.594 29.27345 36 CYS B CA 1
ATOM 2628 C CA B CYS B 1 39 ? 1.79859 33.93746 -7.48295 0.406 29.65146 36 CYS B CA 1
ATOM 2629 C C A CYS B 1 39 ? 0.89634 35.04450 -8.01798 0.594 30.80091 36 CYS B C 1
ATOM 2630 C C B CYS B 1 39 ? 0.90693 35.03743 -8.04216 0.406 30.65582 36 CYS B C 1
ATOM 2631 O O A CYS B 1 39 ? -0.29787 34.83004 -8.25654 0.594 29.78436 36 CYS B O 1
ATOM 2632 O O B CYS B 1 39 ? -0.27400 34.80543 -8.32694 0.406 29.94870 36 CYS B O 1
ATOM 2637 N N . LYS B 1 40 ? 1.45699 36.24261 -8.20887 1.000 32.28584 37 LYS B N 1
ATOM 2638 C CA . LYS B 1 40 ? 0.67576 37.34439 -8.76228 1.000 30.40755 37 LYS B CA 1
ATOM 2639 C C . LYS B 1 40 ? 0.27058 37.06314 -10.20400 1.000 33.37411 37 LYS B C 1
ATOM 2640 O O . LYS B 1 40 ? -0.85859 37.36474 -10.60830 1.000 34.06230 37 LYS B O 1
ATOM 2646 N N . ASP B 1 41 ? 1.18112 36.49049 -10.99624 1.000 29.80495 38 ASP B N 1
ATOM 2647 C CA . ASP B 1 41 ? 0.85975 36.17307 -12.38427 1.000 24.62128 38 ASP B CA 1
ATOM 2648 C C . ASP B 1 41 ? -0.23660 35.11803 -12.47069 1.000 28.33827 38 ASP B C 1
ATOM 2649 O O . ASP B 1 41 ? -1.11170 35.19230 -13.34114 1.000 29.69319 38 ASP B O 1
ATOM 2654 N N . MET B 1 42 ? -0.20242 34.12227 -11.58126 1.000 20.13939 39 MET B N 1
ATOM 2655 C CA . MET B 1 42 ? -1.28785 33.14835 -11.52760 1.000 21.56927 39 MET B CA 1
ATOM 2656 C C . MET B 1 42 ? -2.59376 33.81575 -11.11435 1.000 25.25976 39 MET B C 1
ATOM 2657 O O . MET B 1 42 ? -3.67025 33.45325 -11.60408 1.000 28.99210 39 MET B O 1
ATOM 2662 N N . GLU B 1 43 ? -2.51604 34.79622 -10.21030 1.000 33.33900 40 GLU B N 1
ATOM 2663 C CA . GLU B 1 43 ? -3.70416 35.54940 -9.82274 1.000 26.17570 40 GLU B CA 1
ATOM 2664 C C . GLU B 1 43 ? -4.25881 36.34967 -10.99332 1.000 22.10618 40 GLU B C 1
ATOM 2665 O O . GLU B 1 43 ? -5.47470 36.37424 -11.21863 1.000 27.35679 40 GLU B O 1
ATOM 2671 N N . GLU B 1 44 ? -3.38065 37.01464 -11.74831 1.000 21.05690 41 GLU B N 1
ATOM 2672 C CA . GLU B 1 44 ? -3.83668 37.84920 -12.85534 1.000 28.34662 41 GLU B CA 1
ATOM 2673 C C . GLU B 1 44 ? -4.48478 37.01639 -13.95427 1.000 33.40694 41 GLU B C 1
ATOM 2674 O O . GLU B 1 44 ? -5.44765 37.46254 -14.58889 1.000 35.23007 41 GLU B O 1
ATOM 2680 N N . LEU B 1 45 ? -3.96407 35.81314 -14.20571 1.000 33.99845 42 LEU B N 1
ATOM 2681 C CA . LEU B 1 45 ? -4.57721 34.94514 -15.20633 1.000 27.40623 42 LEU B CA 1
ATOM 2682 C C . LEU B 1 45 ? -5.98936 34.54980 -14.79145 1.000 28.67378 42 LEU B C 1
ATOM 2683 O O . LEU B 1 45 ? -6.91003 34.54798 -15.61747 1.000 29.25430 42 LEU B O 1
ATOM 2688 N N . LEU B 1 46 ? -6.17795 34.20723 -13.51391 1.000 25.57011 43 LEU B N 1
ATOM 2689 C CA . LEU B 1 46 ? -7.50980 33.86248 -13.02653 1.000 18.37595 43 LEU B CA 1
ATOM 2690 C C . LEU B 1 46 ? -8.45908 35.04905 -13.12953 1.000 29.00843 43 LEU B C 1
ATOM 2691 O O . LEU B 1 46 ? -9.62052 34.89159 -13.52382 1.000 31.42797 43 LEU B O 1
ATOM 2696 N N . ARG B 1 47 ? -7.98546 36.24387 -12.76637 1.000 28.94039 44 ARG B N 1
ATOM 2697 C CA . ARG B 1 47 ? -8.82666 37.43487 -12.84044 1.000 25.44855 44 ARG B CA 1
ATOM 2698 C C . ARG B 1 47 ? -9.28989 37.69426 -14.26811 1.000 30.96752 44 ARG B C 1
ATOM 2699 O O . ARG B 1 47 ? -10.48290 37.90194 -14.51840 1.000 37.14936 44 ARG B O 1
ATOM 2707 N N . GLN B 1 48 ? -8.35274 37.69404 -15.21971 1.000 26.51964 45 GLN B N 1
ATOM 2708 C CA . GLN B 1 48 ? -8.70664 37.96080 -16.61033 1.000 24.62323 45 GLN B CA 1
ATOM 2709 C C . GLN B 1 48 ? -9.56899 36.84642 -17.19327 1.000 24.69041 45 GLN B C 1
ATOM 2710 O O . GLN B 1 48 ? -10.50619 37.11740 -17.95289 1.000 31.92629 45 GLN B O 1
ATOM 2716 N N . ARG B 1 49 ? -9.26563 35.58754 -16.86257 1.000 25.04979 46 ARG B N 1
ATOM 2717 C CA . ARG B 1 49 ? -10.10346 34.48873 -17.33518 1.000 31.68854 46 ARG B CA 1
ATOM 2718 C C . ARG B 1 49 ? -11.52327 34.61291 -16.79619 1.000 34.29652 46 ARG B C 1
ATOM 2719 O O . ARG B 1 49 ? -12.49605 34.38869 -17.52649 1.000 32.53022 46 ARG B O 1
ATOM 2727 N N . ALA B 1 50 ? -11.66036 34.97067 -15.51609 1.000 30.55172 47 ALA B N 1
ATOM 2728 C CA . ALA B 1 50 ? -12.98493 35.16455 -14.93490 1.000 31.13248 47 ALA B CA 1
ATOM 2729 C C . ALA B 1 50 ? -13.73199 36.29165 -15.63474 1.000 33.54039 47 ALA B C 1
ATOM 2730 O O . ALA B 1 50 ? -14.93955 36.18854 -15.88249 1.000 36.22090 47 ALA B O 1
ATOM 2732 N N . GLN B 1 51 ? -13.02943 37.38157 -15.95190 1.000 32.18574 48 GLN B N 1
ATOM 2733 C CA . GLN B 1 51 ? -13.66044 38.49249 -16.65504 1.000 38.22709 48 GLN B CA 1
ATOM 2734 C C . GLN B 1 51 ? -14.16178 38.05451 -18.02604 1.000 39.64474 48 GLN B C 1
ATOM 2735 O O . GLN B 1 51 ? -15.25716 38.44155 -18.45089 1.000 41.59536 48 GLN B O 1
ATOM 2741 N N . ALA B 1 52 ? -13.36471 37.25156 -18.73573 1.000 33.31307 49 ALA B N 1
ATOM 2742 C CA . ALA B 1 52 ? -13.77874 36.74916 -20.04191 1.000 25.25844 49 ALA B CA 1
ATOM 2743 C C . ALA B 1 52 ? -14.99028 35.83131 -19.92977 1.000 28.14609 49 ALA B C 1
ATOM 2744 O O . ALA B 1 52 ? -15.90998 35.90373 -20.75323 1.000 34.33153 49 ALA B O 1
ATOM 2746 N N . GLU B 1 53 ? -15.00350 34.95217 -18.92376 1.000 22.09235 50 GLU B N 1
ATOM 2747 C CA . GLU B 1 53 ? -16.12459 34.03108 -18.75794 1.000 20.95541 50 GLU B CA 1
ATOM 2748 C C . GLU B 1 53 ? -17.41584 34.77565 -18.44417 1.000 29.12452 50 GLU B C 1
ATOM 2749 O O . GLU B 1 53 ? -18.48303 34.42779 -18.96416 1.000 30.37445 50 GLU B O 1
ATOM 2755 N N . GLU B 1 54 ? -17.33967 35.79875 -17.59051 1.000 26.31735 51 GLU B N 1
ATOM 2756 C CA . GLU B 1 54 ? -18.52616 36.58073 -17.25469 1.000 34.69899 51 GLU B CA 1
ATOM 2757 C C . GLU B 1 54 ? -19.06056 37.31541 -18.47819 1.000 32.61824 51 GLU B C 1
ATOM 2758 O O . GLU B 1 54 ? -20.26919 37.31550 -18.74230 1.000 32.57485 51 GLU B O 1
ATOM 2764 N N . ARG B 1 55 ? -18.16579 37.95639 -19.23303 1.000 27.51346 52 ARG B N 1
ATOM 2765 C CA . ARG B 1 55 ? -18.56725 38.64907 -20.45288 1.000 24.51436 52 ARG B CA 1
ATOM 2766 C C . ARG B 1 55 ? -19.17031 37.67726 -21.46026 1.000 36.21320 52 ARG B C 1
ATOM 2767 O O . ARG B 1 55 ? -20.19890 37.96894 -22.08245 1.000 38.90767 52 ARG B O 1
ATOM 2775 N N . TYR B 1 56 ? -18.53494 36.51766 -21.63516 1.000 33.55418 53 TYR B N 1
ATOM 2776 C CA . TYR B 1 56 ? -19.05471 35.49193 -22.53444 1.000 23.28886 53 TYR B CA 1
ATOM 2777 C C . TYR B 1 56 ? -20.39295 34.95083 -22.04152 1.000 25.61860 53 TYR B C 1
ATOM 2778 O O . TYR B 1 56 ? -21.34487 34.81763 -22.81599 1.000 36.79528 53 TYR B O 1
ATOM 2787 N N . GLY B 1 57 ? -20.47861 34.62744 -20.75017 1.000 25.05397 54 GLY B N 1
ATOM 2788 C CA . GLY B 1 57 ? -21.72007 34.10412 -20.19900 1.000 29.15738 54 GLY B CA 1
ATOM 2789 C C . GLY B 1 57 ? -22.87806 35.07774 -20.31644 1.000 35.15795 54 GLY B C 1
ATOM 2790 O O . GLY B 1 57 ? -23.99546 34.68944 -20.66958 1.000 33.62202 54 GLY B O 1
ATOM 2791 N N . LYS B 1 58 ? -22.63347 36.35375 -20.00358 1.000 33.27801 55 LYS B N 1
ATOM 2792 C CA . LYS B 1 58 ? -23.68666 37.35839 -20.11972 1.000 31.82763 55 LYS B CA 1
ATOM 2793 C C . LYS B 1 58 ? -24.14749 37.51144 -21.56252 1.000 37.68780 55 LYS B C 1
ATOM 2794 O O . LYS B 1 58 ? -25.34275 37.68982 -21.82377 1.000 42.34999 55 LYS B O 1
ATOM 2800 N N . GLU B 1 59 ? -23.21185 37.45381 -22.51228 1.000 36.91272 56 GLU B N 1
ATOM 2801 C CA . GLU B 1 59 ? -23.57836 37.58772 -23.91784 1.000 24.46571 56 GLU B CA 1
ATOM 2802 C C . GLU B 1 59 ? -24.45134 36.42514 -24.37406 1.000 29.11723 56 GLU B C 1
ATOM 2803 O O . GLU B 1 59 ? -25.42100 36.62197 -25.11599 1.000 34.16332 56 GLU B O 1
ATOM 2809 N N . LEU B 1 60 ? -24.12140 35.20478 -23.94364 1.000 26.80454 57 LEU B N 1
ATOM 2810 C CA . LEU B 1 60 ? -24.94477 34.05081 -24.29374 1.000 29.29117 57 LEU B CA 1
ATOM 2811 C C . LEU B 1 60 ? -26.36017 34.19467 -23.74657 1.000 38.80406 57 LEU B C 1
ATOM 2812 O O . LEU B 1 60 ? -27.33354 33.82681 -24.41522 1.000 43.50348 57 LEU B O 1
ATOM 2817 N N . VAL B 1 61 ? -26.49381 34.71862 -22.52645 1.000 41.85244 58 VAL B N 1
ATOM 2818 C CA . VAL B 1 61 ? -27.81730 34.91527 -21.94379 1.000 32.55736 58 VAL B CA 1
ATOM 2819 C C . VAL B 1 61 ? -28.60083 35.95318 -22.73797 1.000 37.86758 58 VAL B C 1
ATOM 2820 O O . VAL B 1 61 ? -29.79955 35.78506 -22.99242 1.000 46.43436 58 VAL B O 1
ATOM 2824 N N . GLN B 1 62 ? -27.93781 37.03743 -23.14879 1.000 38.14604 59 GLN B N 1
ATOM 2825 C CA . GLN B 1 62 ? -28.62181 38.07757 -23.91047 1.000 40.75993 59 GLN B CA 1
ATOM 2826 C C . GLN B 1 62 ? -29.07933 37.56235 -25.26867 1.000 41.30624 59 GLN B C 1
ATOM 2827 O O . GLN B 1 62 ? -30.17851 37.89876 -25.72544 1.000 45.53702 59 GLN B O 1
ATOM 2833 N N . ILE B 1 63 ? -28.24673 36.75736 -25.93460 1.000 30.06100 60 ILE B N 1
ATOM 2834 C CA . ILE B 1 63 ? -28.64378 36.17683 -27.21490 1.000 28.73060 60 ILE B CA 1
ATOM 2835 C C . ILE B 1 63 ? -29.87093 35.29262 -27.03762 1.000 27.06541 60 ILE B C 1
ATOM 2836 O O . ILE B 1 63 ? -30.79861 35.31936 -27.85525 1.000 34.75226 60 ILE B O 1
ATOM 2841 N N . ALA B 1 64 ? -29.89772 34.49820 -25.96484 1.000 25.90862 61 ALA B N 1
ATOM 2842 C CA . ALA B 1 64 ? -31.02008 33.59350 -25.73937 1.000 27.99694 61 ALA B CA 1
ATOM 2843 C C . ALA B 1 64 ? -32.30701 34.35844 -25.45375 1.000 39.17134 61 ALA B C 1
ATOM 2844 O O . ALA B 1 64 ? -33.37541 33.99565 -25.95940 1.000 41.12839 61 ALA B O 1
ATOM 2846 N N . ARG B 1 65 ? -32.22735 35.41823 -24.64528 1.000 42.26466 62 ARG B N 1
ATOM 2847 C CA . ARG B 1 65 ? -33.43069 36.15549 -24.27271 1.000 38.98628 62 ARG B CA 1
ATOM 2848 C C . ARG B 1 65 ? -33.97983 36.97942 -25.43134 1.000 42.36790 62 ARG B C 1
ATOM 2849 O O . ARG B 1 65 ? -35.19781 37.16572 -25.53180 1.000 45.48040 62 ARG B O 1
ATOM 2857 N N . LYS B 1 66 ? -33.11117 37.47861 -26.30879 1.000 40.28522 63 LYS B N 1
ATOM 2858 C CA . LYS B 1 66 ? -33.53881 38.32841 -27.41206 1.000 42.24930 63 LYS B CA 1
ATOM 2859 C C . LYS B 1 66 ? -33.83383 37.55697 -28.69168 1.000 45.12872 63 LYS B C 1
ATOM 2860 O O . LYS B 1 66 ? -34.38132 38.14215 -29.63266 1.000 40.26366 63 LYS B O 1
ATOM 2866 N N . ALA B 1 67 ? -33.48446 36.27490 -28.75432 1.000 49.40807 64 ALA B N 1
ATOM 2867 C CA . ALA B 1 67 ? -33.70183 35.49570 -29.96309 1.000 45.10375 64 ALA B CA 1
ATOM 2868 C C . ALA B 1 67 ? -35.19364 35.33648 -30.24945 1.000 45.40720 64 ALA B C 1
ATOM 2869 O O . ALA B 1 67 ? -36.04030 35.40835 -29.35453 1.000 45.29843 64 ALA B O 1
ATOM 2871 N N . GLY B 1 68 ? -35.50775 35.11792 -31.52502 1.000 40.24956 65 GLY B N 1
ATOM 2872 C CA . GLY B 1 68 ? -36.88674 35.04037 -31.96533 1.000 37.49432 65 GLY B CA 1
ATOM 2873 C C . GLY B 1 68 ? -37.46577 33.63979 -32.00046 1.000 41.64647 65 GLY B C 1
ATOM 2874 O O . GLY B 1 68 ? -37.39025 32.90070 -31.01403 1.000 43.65648 65 GLY B O 1
ATOM 2875 N N . GLY B 1 69 ? -38.05510 33.26825 -33.13497 1.000 39.21083 66 GLY B N 1
ATOM 2876 C CA . GLY B 1 69 ? -38.71324 31.98685 -33.28084 1.000 30.07384 66 GLY B CA 1
ATOM 2877 C C . GLY B 1 69 ? -40.18957 31.97601 -32.95514 1.000 33.79001 66 GLY B C 1
ATOM 2878 O O . GLY B 1 69 ? -40.78498 30.89310 -32.89732 1.000 37.86538 66 GLY B O 1
ATOM 2879 N N . GLN B 1 70 ? -40.80245 33.14396 -32.74676 1.000 39.40102 67 GLN B N 1
ATOM 2880 C CA . GLN B 1 70 ? -42.19809 33.20096 -32.32555 1.000 44.31087 67 GLN B CA 1
ATOM 2881 C C . GLN B 1 70 ? -43.17788 32.83028 -33.43371 1.000 41.67317 67 GLN B C 1
ATOM 2882 O O . GLN B 1 70 ? -44.33418 32.51461 -33.13310 1.000 41.81260 67 GLN B O 1
ATOM 2888 N N . THR B 1 71 ? -42.75860 32.86225 -34.69985 1.000 32.06556 68 THR B N 1
ATOM 2889 C CA . THR B 1 71 ? -43.66387 32.49034 -35.78138 1.000 32.22435 68 THR B CA 1
ATOM 2890 C C . THR B 1 71 ? -43.70611 30.98856 -36.03704 1.000 35.07149 68 THR B C 1
ATOM 2891 O O . THR B 1 71 ? -44.54114 30.53798 -36.82901 1.000 36.69299 68 THR B O 1
ATOM 2895 N N . GLU B 1 72 ? -42.83865 30.20813 -35.39906 1.000 31.72548 69 GLU B N 1
ATOM 2896 C CA . GLU B 1 72 ? -42.82960 28.76405 -35.58000 1.000 35.57899 69 GLU B CA 1
ATOM 2897 C C . GLU B 1 72 ? -43.72420 28.09007 -34.54299 1.000 36.95306 69 GLU B C 1
ATOM 2898 O O . GLU B 1 72 ? -44.00102 28.63878 -33.47462 1.000 38.21302 69 GLU B O 1
ATOM 2904 N N . ILE B 1 73 ? -44.17621 26.87996 -34.87501 1.000 28.87980 70 ILE B N 1
ATOM 2905 C CA . ILE B 1 73 ? -45.12383 26.13768 -34.05639 1.000 26.18857 70 ILE B CA 1
ATOM 2906 C C . ILE B 1 73 ? -44.64278 24.69844 -33.90511 1.000 29.18073 70 ILE B C 1
ATOM 2907 O O . ILE B 1 73 ? -43.73271 24.24158 -34.59889 1.000 35.50638 70 ILE B O 1
ATOM 2912 N N . ASN B 1 74 ? -45.26790 23.99227 -32.96059 1.000 25.02061 71 ASN B N 1
ATOM 2913 C CA . ASN B 1 74 ? -45.15474 22.54188 -32.83752 1.000 33.30490 71 ASN B CA 1
ATOM 2914 C C . ASN B 1 74 ? -43.73205 22.10606 -32.49271 1.000 35.18881 71 ASN B C 1
ATOM 2915 O O . ASN B 1 74 ? -43.00952 22.82031 -31.78328 1.000 30.21487 71 ASN B O 1
ATOM 2920 N N . SER B 1 75 ? -43.31723 20.93115 -32.98662 1.000 33.05674 72 SER B N 1
ATOM 2921 C CA . SER B 1 75 ? -42.09087 20.31395 -32.48699 1.000 32.87042 72 SER B CA 1
ATOM 2922 C C . SER B 1 75 ? -40.84919 21.10992 -32.87390 1.000 34.57770 72 SER B C 1
ATOM 2923 O O . SER B 1 75 ? -39.89391 21.16921 -32.09257 1.000 39.10620 72 SER B O 1
ATOM 2926 N N . LEU B 1 76 ? -40.83169 21.72360 -34.06294 1.000 36.56767 73 LEU B N 1
ATOM 2927 C CA . LEU B 1 76 ? -39.68462 22.54970 -34.43359 1.000 38.77490 73 LEU B CA 1
ATOM 2928 C C . LEU B 1 76 ? -39.55998 23.75401 -33.51069 1.000 39.08523 73 LEU B C 1
ATOM 2929 O O . LEU B 1 76 ? -38.44849 24.15635 -33.14849 1.000 40.15758 73 LEU B O 1
ATOM 2934 N N . ARG B 1 77 ? -40.69346 24.34976 -33.13115 1.000 34.53316 74 ARG B N 1
ATOM 2935 C CA . ARG B 1 77 ? -40.67685 25.42885 -32.14922 1.000 35.45280 74 ARG B CA 1
ATOM 2936 C C . ARG B 1 77 ? -40.12383 24.94691 -30.81417 1.000 36.98393 74 ARG B C 1
ATOM 2937 O O . ARG B 1 77 ? -39.32379 25.64176 -30.17642 1.000 31.84002 74 ARG B O 1
ATOM 2945 N N . ALA B 1 78 ? -40.54100 23.75594 -30.37475 1.000 35.71078 75 ALA B N 1
ATOM 2946 C CA . ALA B 1 78 ? -40.03915 23.21108 -29.11758 1.000 32.72558 75 ALA B CA 1
ATOM 2947 C C . ALA B 1 78 ? -38.53953 22.95264 -29.17611 1.000 30.70822 75 ALA B C 1
ATOM 2948 O O . ALA B 1 78 ? -37.84265 23.11125 -28.16708 1.000 31.82929 75 ALA B O 1
ATOM 2950 N N . SER B 1 79 ? -38.02561 22.55313 -30.34194 1.000 33.89636 76 SER B N 1
ATOM 2951 C CA . SER B 1 79 ? -36.58892 22.34051 -30.48024 1.000 29.87327 76 SER B CA 1
ATOM 2952 C C . SER B 1 79 ? -35.82806 23.66010 -30.44986 1.000 28.06752 76 SER B C 1
ATOM 2953 O O . SER B 1 79 ? -34.76625 23.75519 -29.82376 1.000 30.12212 76 SER B O 1
ATOM 2956 N N . PHE B 1 80 ? -36.34764 24.68667 -31.12713 1.000 26.70410 77 PHE B N 1
ATOM 2957 C CA . PHE B 1 80 ? -35.69557 25.99147 -31.09263 1.000 26.38108 77 PHE B CA 1
ATOM 2958 C C . PHE B 1 80 ? -35.78111 26.61180 -29.70397 1.000 33.40468 77 PHE B C 1
ATOM 2959 O O . PHE B 1 80 ? -34.81094 27.21064 -29.22450 1.000 33.78065 77 PHE B O 1
ATOM 2967 N N . ASP B 1 81 ? -36.93850 26.48758 -29.04751 1.000 36.73807 78 ASP B N 1
ATOM 2968 C CA . ASP B 1 81 ? -37.06993 26.97816 -27.67987 1.000 34.57934 78 ASP B CA 1
ATOM 2969 C C . ASP B 1 81 ? -36.12285 26.25162 -26.73605 1.000 33.60916 78 ASP B C 1
ATOM 2970 O O . ASP B 1 81 ? -35.61356 26.85226 -25.78288 1.000 33.11016 78 ASP B O 1
ATOM 2975 N N . SER B 1 82 ? -35.88272 24.96116 -26.97785 1.000 29.40168 79 SER B N 1
ATOM 2976 C CA . SER B 1 82 ? -34.93185 24.22113 -26.15621 1.000 25.82959 79 SER B CA 1
ATOM 2977 C C . SER B 1 82 ? -33.52200 24.77780 -26.30860 1.000 35.14792 79 SER B C 1
ATOM 2978 O O . SER B 1 82 ? -32.77272 24.86584 -25.32955 1.000 42.68972 79 SER B O 1
ATOM 2981 N N . LEU B 1 83 ? -33.14124 25.15568 -27.53118 1.000 38.18604 80 LEU B N 1
ATOM 2982 C CA . LEU B 1 83 ? -31.81222 25.71711 -27.75570 1.000 36.62461 80 LEU B CA 1
ATOM 2983 C C . LEU B 1 83 ? -31.64469 27.04098 -27.02028 1.000 34.60506 80 LEU B C 1
ATOM 2984 O O . LEU B 1 83 ? -30.61740 27.27951 -26.37476 1.000 36.57070 80 LEU B O 1
ATOM 2989 N N . LYS B 1 84 ? -32.64324 27.92362 -27.11877 1.000 34.83108 81 LYS B N 1
ATOM 2990 C CA . LYS B 1 84 ? -32.58329 29.18729 -26.39042 1.000 34.48474 81 LYS B CA 1
ATOM 2991 C C . LYS B 1 84 ? -32.49930 28.94978 -24.88797 1.000 42.03599 81 LYS B C 1
ATOM 2992 O O . LYS B 1 84 ? -31.74495 29.63191 -24.18432 1.000 36.13985 81 LYS B O 1
ATOM 2998 N N . GLN B 1 85 ? -33.27262 27.98772 -24.37890 1.000 45.64475 82 GLN B N 1
ATOM 2999 C CA . GLN B 1 85 ? -33.24946 27.68830 -22.95079 1.000 45.85772 82 GLN B CA 1
ATOM 3000 C C . GLN B 1 85 ? -31.87823 27.18202 -22.52047 1.000 39.97370 82 GLN B C 1
ATOM 3001 O O . GLN B 1 85 ? -31.32697 27.62894 -21.50786 1.000 42.04458 82 GLN B O 1
ATOM 3007 N N . GLN B 1 86 ? -31.31024 26.24325 -23.28191 1.000 35.68728 83 GLN B N 1
ATOM 3008 C CA . GLN B 1 86 ? -30.01016 25.69061 -22.91794 1.000 37.40638 83 GLN B CA 1
ATOM 3009 C C . GLN B 1 86 ? -28.88629 26.69482 -23.13543 1.000 37.28629 83 GLN B C 1
ATOM 3010 O O . GLN B 1 86 ? -27.85513 26.61860 -22.45840 1.000 39.83615 83 GLN B O 1
ATOM 3016 N N . MET B 1 87 ? -29.05516 27.63129 -24.07283 1.000 31.68149 84 MET B N 1
ATOM 3017 C CA . MET B 1 87 ? -28.07960 28.70832 -24.20853 1.000 32.99226 84 MET B CA 1
ATOM 3018 C C . MET B 1 87 ? -28.02245 29.55229 -22.94211 1.000 36.77095 84 MET B C 1
ATOM 3019 O O . MET B 1 87 ? -26.93621 29.91873 -22.47807 1.000 42.96496 84 MET B O 1
ATOM 3024 N N . GLU B 1 88 ? -29.18643 29.87649 -22.37291 1.000 38.35393 85 GLU B N 1
ATOM 3025 C CA . GLU B 1 88 ? -29.21748 30.63626 -21.12787 1.000 35.17070 85 GLU B CA 1
ATOM 3026 C C . GLU B 1 88 ? -28.60901 29.83802 -19.98201 1.000 35.94505 85 GLU B C 1
ATOM 3027 O O . GLU B 1 88 ? -27.93025 30.40091 -19.11483 1.000 42.20093 85 GLU B O 1
ATOM 3033 N N . ASN B 1 89 ? -28.84384 28.52305 -19.95984 1.000 34.21288 86 ASN B N 1
ATOM 3034 C CA . ASN B 1 89 ? -28.26752 27.68702 -18.91139 1.000 38.72548 86 ASN B CA 1
ATOM 3035 C C . ASN B 1 89 ? -26.74762 27.63660 -19.01670 1.000 41.31324 86 ASN B C 1
ATOM 3036 O O . ASN B 1 89 ? -26.04871 27.65057 -17.99615 1.000 40.95676 86 ASN B O 1
ATOM 3041 N N . VAL B 1 90 ? -26.21838 27.57484 -20.24079 1.000 40.06870 87 VAL B N 1
ATOM 3042 C CA . VAL B 1 90 ? -24.77059 27.60643 -20.42912 1.000 33.05691 87 VAL B CA 1
ATOM 3043 C C . VAL B 1 90 ? -24.21306 28.96535 -20.02377 1.000 26.74718 87 VAL B C 1
ATOM 3044 O O . VAL B 1 90 ? -23.20494 29.05466 -19.31352 1.000 35.62094 87 VAL B O 1
ATOM 3048 N N . GLY B 1 91 ? -24.85863 30.04373 -20.47474 1.000 31.64908 88 GLY B N 1
ATOM 3049 C CA . GLY B 1 91 ? -24.39044 31.37660 -20.12649 1.000 32.05478 88 GLY B CA 1
ATOM 3050 C C . GLY B 1 91 ? -24.36338 31.62174 -18.62975 1.000 34.73264 88 GLY B C 1
ATOM 3051 O O . GLY B 1 91 ? -23.39860 32.17841 -18.10021 1.000 33.58336 88 GLY B O 1
ATOM 3052 N N . SER B 1 92 ? -25.42466 31.21610 -17.92747 1.000 32.50476 89 SER B N 1
ATOM 3053 C CA . SER B 1 92 ? -25.45020 31.37221 -16.47609 1.000 34.71236 89 SER B CA 1
ATOM 3054 C C . SER B 1 92 ? -24.40265 30.49114 -15.80629 1.000 30.48146 89 SER B C 1
ATOM 3055 O O . SER B 1 92 ? -23.80426 30.88612 -14.79850 1.000 37.65408 89 SER B O 1
ATOM 3058 N N . SER B 1 93 ? -24.16630 29.29414 -16.35111 1.000 23.51446 90 SER B N 1
ATOM 3059 C CA . SER B 1 93 ? -23.14738 28.41527 -15.78660 1.000 27.60240 90 SER B CA 1
ATOM 3060 C C . SER B 1 93 ? -21.75525 29.01526 -15.92667 1.000 31.17001 90 SER B C 1
ATOM 3061 O O . SER B 1 93 ? -20.90320 28.81906 -15.05238 1.000 42.54666 90 SER B O 1
ATOM 3064 N N . HIS B 1 94 ? -21.50411 29.74210 -17.01803 1.000 32.92257 91 HIS B N 1
ATOM 3065 C CA . HIS B 1 94 ? -20.21842 30.41045 -17.18234 1.000 33.59719 91 HIS B CA 1
ATOM 3066 C C . HIS B 1 94 ? -20.09472 31.61537 -16.25771 1.000 33.52673 91 HIS B C 1
ATOM 3067 O O . HIS B 1 94 ? -18.99171 31.92881 -15.79616 1.000 30.54089 91 HIS B O 1
ATOM 3074 N N . ILE B 1 95 ? -21.20525 32.30470 -15.98216 1.000 31.76892 92 ILE B N 1
ATOM 3075 C CA . ILE B 1 95 ? -21.18426 33.37641 -14.98973 1.000 33.19547 92 ILE B CA 1
ATOM 3076 C C . ILE B 1 95 ? -20.85829 32.80999 -13.61390 1.000 31.60752 92 ILE B C 1
ATOM 3077 O O . ILE B 1 95 ? -20.08732 33.40018 -12.84648 1.000 33.99559 92 ILE B O 1
ATOM 3082 N N . GLN B 1 96 ? -21.43332 31.65049 -13.28522 1.000 30.27167 93 GLN B N 1
ATOM 3083 C CA . GLN B 1 96 ? -21.11119 30.99003 -12.02482 1.000 35.54831 93 GLN B CA 1
ATOM 3084 C C . GLN B 1 96 ? -19.65346 30.54650 -11.99520 1.000 42.73390 93 GLN B C 1
ATOM 3085 O O . GLN B 1 96 ? -19.00529 30.59177 -10.94292 1.000 49.74394 93 GLN B O 1
ATOM 3091 N N . LEU B 1 97 ? -19.12547 30.10782 -13.14151 1.000 30.56341 94 LEU B N 1
ATOM 3092 C CA . LEU B 1 97 ? -17.72031 29.71985 -13.21794 1.000 31.50113 94 LEU B CA 1
ATOM 3093 C C . LEU B 1 97 ? -16.80626 30.90159 -12.91755 1.000 28.61862 94 LEU B C 1
ATOM 3094 O O . LEU B 1 97 ? -15.75127 30.73857 -12.29274 1.000 30.82759 94 LEU B O 1
ATOM 3099 N N . ALA B 1 98 ? -17.19195 32.10067 -13.36243 1.000 23.69005 95 ALA B N 1
ATOM 3100 C CA . ALA B 1 98 ? -16.39415 33.28874 -13.07613 1.000 25.14411 95 ALA B CA 1
ATOM 3101 C C . ALA B 1 98 ? -16.32697 33.55724 -11.57851 1.000 33.53252 95 ALA B C 1
ATOM 3102 O O . ALA B 1 98 ? -15.29673 34.01076 -11.06594 1.000 35.25552 95 ALA B O 1
ATOM 3104 N N . LEU B 1 99 ? -17.42109 33.29009 -10.86119 1.000 38.66382 96 LEU B N 1
ATOM 3105 C CA . LEU B 1 99 ? -17.40800 33.43374 -9.40963 1.000 40.34845 96 LEU B CA 1
ATOM 3106 C C . LEU B 1 99 ? -16.49846 32.39631 -8.76484 1.000 38.53741 96 LEU B C 1
ATOM 3107 O O . LEU B 1 99 ? -15.81726 32.68803 -7.77500 1.000 36.90770 96 LEU B O 1
ATOM 3112 N N . THR B 1 100 ? -16.47863 31.17818 -9.31085 1.000 33.21488 97 THR B N 1
ATOM 3113 C CA . THR B 1 100 ? -15.58372 30.14701 -8.79582 1.000 30.16320 97 THR B CA 1
ATOM 3114 C C . THR B 1 100 ? -14.12258 30.53605 -8.98855 1.000 37.21822 97 THR B C 1
ATOM 3115 O O . THR B 1 100 ? -13.29441 30.33328 -8.09239 1.000 43.27638 97 THR B O 1
ATOM 3119 N N . LEU B 1 101 ? -13.78604 31.09747 -10.15280 1.000 33.16380 98 LEU B N 1
ATOM 3120 C CA . LEU B 1 101 ? -12.40441 31.49353 -10.40755 1.000 30.26067 98 LEU B CA 1
ATOM 3121 C C . LEU B 1 101 ? -11.97199 32.62132 -9.47902 1.000 28.51977 98 LEU B C 1
ATOM 3122 O O . LEU B 1 101 ? -10.82165 32.65358 -9.02677 1.000 32.86606 98 LEU B O 1
ATOM 3127 N N . ARG B 1 102 ? -12.87736 33.55809 -9.18652 1.000 30.90358 99 ARG B N 1
ATOM 3128 C CA . ARG B 1 102 ? -12.53809 34.66865 -8.30547 1.000 28.18557 99 ARG B CA 1
ATOM 3129 C C . ARG B 1 102 ? -12.38802 34.22757 -6.85552 1.000 31.51704 99 ARG B C 1
ATOM 3130 O O . ARG B 1 102 ? -11.68899 34.89682 -6.08680 1.000 32.21207 99 ARG B O 1
ATOM 3138 N N . GLU B 1 103 ? -13.02657 33.12159 -6.46455 1.000 32.86686 100 GLU B N 1
ATOM 3139 C CA . GLU B 1 103 ? -12.79616 32.57090 -5.13285 1.000 35.64126 100 GLU B CA 1
ATOM 3140 C C . GLU B 1 103 ? -11.43652 31.88890 -5.05284 1.000 34.89284 100 GLU B C 1
ATOM 3141 O O . GLU B 1 103 ? -10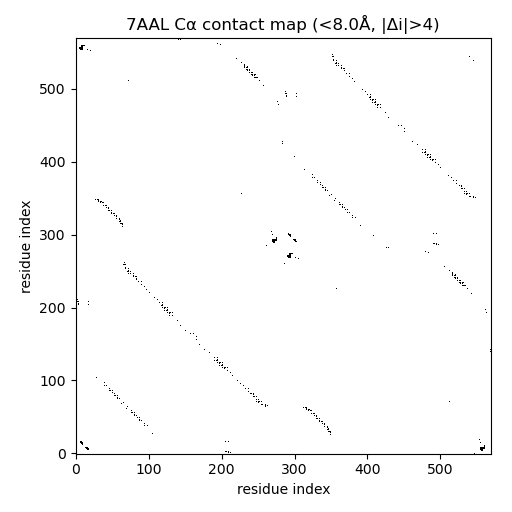.73136 32.01241 -4.04436 1.000 37.41876 100 GLU B O 1
ATOM 3147 N N . GLU B 1 104 ? -11.05534 31.15851 -6.10482 1.000 34.98028 101 GLU B N 1
ATOM 3148 C CA . GLU B 1 104 ? -9.71023 30.59657 -6.16735 1.000 29.70646 101 GLU B CA 1
ATOM 3149 C C . GLU B 1 104 ? -8.66375 31.70251 -6.15867 1.000 29.62574 101 GLU B C 1
ATOM 3150 O O . GLU B 1 104 ? -7.61549 31.57516 -5.51486 1.000 31.33157 101 GLU B O 1
ATOM 3156 N N . LEU B 1 105 ? -8.93393 32.79476 -6.87875 1.000 28.16685 102 LEU B N 1
ATOM 3157 C CA . LEU B 1 105 ? -8.03867 33.94693 -6.87169 1.000 24.47621 102 LEU B CA 1
ATOM 3158 C C . LEU B 1 105 ? -7.92612 34.55002 -5.47710 1.000 24.06680 102 LEU B C 1
ATOM 3159 O O . LEU B 1 105 ? -6.82981 34.92012 -5.04054 1.000 27.74856 102 LEU B O 1
ATOM 3164 N N . ARG B 1 106 ? -9.04956 34.66034 -4.76320 1.000 28.53985 103 ARG B N 1
ATOM 3165 C CA . ARG B 1 106 ? -9.01225 35.20910 -3.41100 1.000 28.79159 103 ARG B CA 1
ATOM 3166 C C . ARG B 1 106 ? -8.19095 34.32725 -2.47882 1.000 32.64813 103 ARG B C 1
ATOM 3167 O O . ARG B 1 106 ? -7.47714 34.83123 -1.60329 1.000 36.75092 103 ARG B O 1
ATOM 3175 N N . SER B 1 107 ? -8.28643 33.00606 -2.64683 1.000 36.61871 104 SER B N 1
ATOM 3176 C CA . SER B 1 107 ? -7.51440 32.09384 -1.80904 1.000 36.78768 104 SER B CA 1
ATOM 3177 C C . SER B 1 107 ? -6.01677 32.26838 -2.03309 1.000 41.98499 104 SER B C 1
ATOM 3178 O O . SER B 1 107 ? -5.23490 32.27631 -1.07473 1.000 45.92447 104 SER B O 1
ATOM 3181 N N . LEU B 1 108 ? -5.59820 32.40878 -3.29369 1.000 39.86732 105 LEU B N 1
ATOM 3182 C CA . LEU B 1 108 ? -4.18633 32.63945 -3.58647 1.000 30.26719 105 LEU B CA 1
ATOM 3183 C C . LEU B 1 108 ? -3.73723 34.00477 -3.08312 1.000 31.03658 105 LEU B C 1
ATOM 3184 O O . LEU B 1 108 ? -2.60239 34.16003 -2.61704 1.000 31.33537 105 LEU B O 1
ATOM 3189 N N . GLU B 1 109 ? -4.61435 35.00583 -3.17763 1.000 24.79473 106 GLU B N 1
ATOM 3190 C CA . GLU B 1 109 ? -4.29234 36.33321 -2.66669 1.000 27.21813 106 GLU B CA 1
ATOM 3191 C C . GLU B 1 109 ? -4.04878 36.29454 -1.16256 1.000 33.10874 106 GLU B C 1
ATOM 3192 O O . GLU B 1 109 ? -3.10676 36.91863 -0.65958 1.000 38.77567 106 GLU B O 1
ATOM 3198 N N . GLU B 1 110 ? -4.89361 35.56515 -0.42845 1.000 27.63717 107 GLU B N 1
ATOM 3199 C CA . GLU B 1 110 ? -4.71113 35.43128 1.01333 1.000 29.17620 107 GLU B CA 1
ATOM 3200 C C . GLU B 1 110 ? -3.42156 34.69132 1.34201 1.000 31.38949 107 GLU B C 1
ATOM 3201 O O . GLU B 1 110 ? -2.69199 35.07648 2.26346 1.000 33.69537 107 GLU B O 1
ATOM 3207 N N . PHE B 1 111 ? -3.13256 33.61539 0.60574 1.000 35.07129 108 PHE B N 1
ATOM 3208 C CA . PHE B 1 111 ? -1.90952 32.85572 0.84369 1.000 30.61730 108 PHE B CA 1
ATOM 3209 C C . PHE B 1 111 ? -0.66954 33.70849 0.60737 1.000 31.00783 108 PHE B C 1
ATOM 3210 O O . PHE B 1 111 ? 0.31219 33.60977 1.35302 1.000 31.71191 108 PHE B O 1
ATOM 3218 N N . ARG B 1 112 ? -0.69400 34.54773 -0.43017 1.000 37.50849 109 ARG B N 1
ATOM 3219 C CA . ARG B 1 112 ? 0.48250 35.33945 -0.77581 1.000 34.61575 109 ARG B CA 1
ATOM 3220 C C . ARG B 1 112 ? 0.80810 36.36469 0.30518 1.000 37.95189 109 ARG B C 1
ATOM 3221 O O . ARG B 1 112 ? 1.97502 36.52491 0.68291 1.000 36.27186 109 ARG B O 1
ATOM 3229 N N . GLU B 1 113 ? -0.20609 37.06958 0.81509 1.000 39.60133 110 GLU B N 1
ATOM 3230 C CA . GLU B 1 113 ? 0.04510 38.08210 1.83621 1.000 41.52314 110 GLU B CA 1
ATOM 3231 C C . GLU B 1 113 ? 0.42547 37.45286 3.16775 1.000 32.52491 110 GLU B C 1
ATOM 3232 O O . GLU B 1 113 ? 1.21459 38.03188 3.92288 1.000 37.19960 110 GLU B O 1
ATOM 3238 N N . ARG B 1 114 ? -0.12936 36.27978 3.47382 1.000 33.61957 111 ARG B N 1
ATOM 3239 C CA . ARG B 1 114 ? 0.27563 35.55778 4.67420 1.000 28.78849 111 ARG B CA 1
ATOM 3240 C C . ARG B 1 114 ? 1.75274 35.18294 4.61456 1.000 36.72085 111 ARG B C 1
ATOM 3241 O O . ARG B 1 114 ? 2.46093 35.25215 5.62641 1.000 43.36373 111 ARG B O 1
ATOM 3249 N N . GLN B 1 115 ? 2.23642 34.78400 3.43434 1.000 34.28110 112 GLN B N 1
ATOM 3250 C CA . GLN B 1 115 ? 3.65371 34.46742 3.28273 1.000 23.53364 112 GLN B CA 1
ATOM 3251 C C . GLN B 1 115 ? 4.51534 35.71929 3.38747 1.000 30.19753 112 GLN B C 1
ATOM 3252 O O . GLN B 1 115 ? 5.61241 35.67659 3.95574 1.000 31.75042 112 GLN B O 1
ATOM 3258 N N . LYS B 1 116 ? 4.04464 36.83801 2.82931 1.000 27.06983 113 LYS B N 1
ATOM 3259 C CA . LYS B 1 116 ? 4.78091 38.09260 2.95142 1.000 26.02516 113 LYS B CA 1
ATOM 3260 C C . LYS B 1 116 ? 4.93502 38.50223 4.40998 1.000 32.98678 113 LYS B C 1
ATOM 3261 O O . LYS B 1 116 ? 6.01573 38.93205 4.83074 1.000 43.81165 113 LYS B O 1
ATOM 3267 N N . GLU B 1 117 ? 3.85855 38.38867 5.19213 1.000 32.60786 114 GLU B N 1
ATOM 3268 C CA . GLU B 1 117 ? 3.91117 38.76784 6.60141 1.000 39.27362 114 GLU B CA 1
ATOM 3269 C C . GLU B 1 117 ? 4.97479 37.97623 7.35505 1.000 38.54423 114 GLU B C 1
ATOM 3270 O O . GLU B 1 117 ? 5.76856 38.54735 8.11187 1.000 40.38860 114 GLU B O 1
ATOM 3276 N N . GLN B 1 118 ? 5.00658 36.65571 7.16096 1.000 33.27888 115 GLN B N 1
ATOM 3277 C CA . GLN B 1 118 ? 6.01007 35.83745 7.83641 1.000 35.25599 115 GLN B CA 1
ATOM 3278 C C . GLN B 1 118 ? 7.40180 36.07940 7.26723 1.000 38.48013 115 GLN B C 1
ATOM 3279 O O . GLN B 1 118 ? 8.39209 36.06160 8.00764 1.000 35.12007 115 GLN B O 1
ATOM 3285 N N . ARG B 1 119 ? 7.49737 36.29403 5.95381 1.000 28.74613 116 ARG B N 1
ATOM 3286 C CA . ARG B 1 119 ? 8.79371 36.54911 5.33400 1.000 27.55191 116 ARG B CA 1
ATOM 3287 C C . ARG B 1 119 ? 9.43715 37.81391 5.89141 1.000 31.04701 116 ARG B C 1
ATOM 3288 O O . ARG B 1 119 ? 10.65078 37.84919 6.12742 1.000 35.15875 116 ARG B O 1
ATOM 3296 N N . LYS B 1 120 ? 8.63922 38.86599 6.10248 1.000 36.93563 117 LYS B N 1
ATOM 3297 C CA . LYS B 1 120 ? 9.17973 40.12660 6.60519 1.000 35.68179 117 LYS B CA 1
ATOM 3298 C C . LYS B 1 120 ? 9.79977 39.97689 7.98895 1.000 26.95690 117 LYS B C 1
ATOM 3299 O O . LYS B 1 120 ? 10.77540 40.66740 8.30593 1.000 28.57523 117 LYS B O 1
ATOM 3305 N N . LYS B 1 121 ? 9.24694 39.09943 8.83069 1.000 28.13086 118 LYS B N 1
ATOM 3306 C CA . LYS B 1 121 ? 9.81250 38.91385 10.16411 1.000 32.42624 118 LYS B CA 1
ATOM 3307 C C . LYS B 1 121 ? 11.21092 38.31449 10.09326 1.000 37.82247 118 LYS B C 1
ATOM 3308 O O . LYS B 1 121 ? 12.11229 38.74165 10.82425 1.000 41.61851 118 LYS B O 1
ATOM 3314 N N . TYR B 1 122 ? 11.40928 37.31767 9.22829 1.000 40.07326 119 TYR B N 1
ATOM 3315 C CA . TYR B 1 122 ? 12.73909 36.73923 9.06653 1.000 32.10360 119 TYR B CA 1
ATOM 3316 C C . TYR B 1 122 ? 13.70708 37.74644 8.45911 1.000 28.33083 119 TYR B C 1
ATOM 3317 O O . TYR B 1 122 ? 14.89627 37.75353 8.79745 1.000 27.28364 119 TYR B O 1
ATOM 3326 N N . GLU B 1 123 ? 13.21814 38.59698 7.55195 1.000 30.28289 120 GLU B N 1
ATOM 3327 C CA . GLU B 1 123 ? 14.07074 39.62592 6.96571 1.000 22.45852 120 GLU B CA 1
ATOM 3328 C C . GLU B 1 123 ? 14.58599 40.58580 8.02949 1.000 26.53431 120 GLU B C 1
ATOM 3329 O O . GLU B 1 123 ? 15.75119 40.99638 7.99376 1.000 35.87414 120 GLU B O 1
ATOM 3335 N N . ALA B 1 124 ? 13.73198 40.95064 8.98988 1.000 27.61614 121 ALA B N 1
ATOM 3336 C CA . ALA B 1 124 ? 14.14729 41.87585 10.03965 1.000 27.12143 121 ALA B CA 1
ATOM 3337 C C . ALA B 1 124 ? 15.23565 41.26802 10.91474 1.000 31.43258 121 ALA B C 1
ATOM 3338 O O . ALA B 1 124 ? 16.20317 41.94889 11.27458 1.000 37.02427 121 ALA B O 1
ATOM 3340 N N . VAL B 1 125 ? 15.09154 39.99041 11.27181 1.000 30.24769 122 VAL B N 1
ATOM 3341 C CA . VAL B 1 125 ? 16.09924 39.32671 12.09499 1.000 24.61500 122 VAL B CA 1
ATOM 3342 C C . VAL B 1 125 ? 17.42023 39.22654 11.34164 1.000 31.05369 122 VAL B C 1
ATOM 3343 O O . VAL B 1 125 ? 18.49322 39.50282 11.89137 1.000 37.39759 122 VAL B O 1
ATOM 3347 N N . MET B 1 126 ? 17.36174 38.82691 10.06956 1.000 26.70403 123 MET B N 1
ATOM 3348 C CA . MET B 1 126 ? 18.58877 38.63199 9.30456 1.000 21.12322 123 MET B CA 1
ATOM 3349 C C . MET B 1 126 ? 19.29328 39.95478 9.03248 1.000 28.53422 123 MET B C 1
ATOM 3350 O O . MET B 1 126 ? 20.52383 40.03147 9.10905 1.000 38.41289 123 MET B O 1
ATOM 3355 N N A ASP B 1 127 ? 18.53207 41.00151 8.69909 0.592 26.69716 124 ASP B N 1
ATOM 3356 N N B ASP B 1 127 ? 18.53365 41.00997 8.73082 0.408 27.53345 124 ASP B N 1
ATOM 3357 C CA A ASP B 1 127 ? 19.13530 42.30958 8.46003 0.592 31.30249 124 ASP B CA 1
ATOM 3358 C CA B ASP B 1 127 ? 19.15038 42.30412 8.45578 0.408 31.21750 124 ASP B CA 1
ATOM 3359 C C A ASP B 1 127 ? 19.86113 42.81635 9.69892 0.592 31.23390 124 ASP B C 1
ATOM 3360 C C B ASP B 1 127 ? 19.83678 42.86649 9.69501 0.408 31.79511 124 ASP B C 1
ATOM 3361 O O A ASP B 1 127 ? 20.96652 43.36214 9.60111 0.592 34.32802 124 ASP B O 1
ATOM 3362 O O B ASP B 1 127 ? 20.89003 43.50628 9.59332 0.408 34.21646 124 ASP B O 1
ATOM 3371 N N . ARG B 1 128 ? 19.25741 42.63661 10.87521 1.000 35.46498 125 ARG B N 1
ATOM 3372 C CA . ARG B 1 128 ? 19.86010 43.13899 12.10606 1.000 39.85654 125 ARG B CA 1
ATOM 3373 C C . ARG B 1 128 ? 21.15495 42.40225 12.42606 1.000 33.23289 125 ARG B C 1
ATOM 3374 O O . ARG B 1 128 ? 22.18072 43.02707 12.72112 1.000 29.59659 125 ARG B O 1
ATOM 3382 N N . VAL B 1 129 ? 21.12703 41.06845 12.37177 1.000 23.09294 126 VAL B N 1
ATOM 3383 C CA . VAL B 1 129 ? 22.29593 40.29499 12.77496 1.000 23.08981 126 VAL B CA 1
ATOM 3384 C C . VAL B 1 129 ? 23.38853 40.36475 11.71303 1.000 25.76119 126 VAL B C 1
ATOM 3385 O O . VAL B 1 129 ? 24.57943 40.28190 12.03655 1.000 31.94631 126 VAL B O 1
ATOM 3389 N N . GLN B 1 130 ? 23.01757 40.52327 10.43848 1.000 27.11161 127 GLN B N 1
ATOM 3390 C CA . GLN B 1 130 ? 24.02940 40.66414 9.39499 1.000 25.30278 127 GLN B CA 1
ATOM 3391 C C . GLN B 1 130 ? 24.73561 42.01043 9.49217 1.000 26.84469 127 GLN B C 1
ATOM 3392 O O . GLN B 1 130 ? 25.94657 42.09969 9.25899 1.000 31.57522 127 GLN B O 1
ATOM 3398 N N . LYS B 1 131 ? 23.99626 43.07109 9.82904 1.000 28.03104 128 LYS B N 1
ATOM 3399 C CA . LYS B 1 131 ? 24.62394 44.37823 9.99254 1.000 33.07273 128 LYS B CA 1
ATOM 3400 C C . LYS B 1 131 ? 25.53706 44.40017 11.21092 1.000 30.36933 128 LYS B C 1
ATOM 3401 O O . LYS B 1 131 ? 26.62951 44.97686 11.16434 1.000 34.95129 128 LYS B O 1
ATOM 3407 N N . SER B 1 132 ? 25.10562 43.77793 12.31099 1.000 30.11827 129 SER B N 1
ATOM 3408 C CA . SER B 1 132 ? 25.94754 43.70087 13.50086 1.000 26.62716 129 SER B CA 1
ATOM 3409 C C . SER B 1 132 ? 27.19114 42.85927 13.24685 1.000 32.08677 129 SER B C 1
ATOM 3410 O O . SER B 1 132 ? 28.28188 43.19111 13.72581 1.000 34.74097 129 SER B O 1
ATOM 3413 N N . LYS B 1 133 ? 27.04275 41.76249 12.50086 1.000 30.82121 130 LYS B N 1
ATOM 3414 C CA . LYS B 1 133 ? 28.18274 40.90388 12.19765 1.000 26.75434 130 LYS B CA 1
ATOM 3415 C C . LYS B 1 133 ? 29.22865 41.64115 11.37036 1.000 27.26441 130 LYS B C 1
ATOM 3416 O O . LYS B 1 133 ? 30.43176 41.52698 11.63280 1.000 35.54312 130 LYS B O 1
ATOM 3422 N N . LEU B 1 134 ? 28.79150 42.39903 10.36125 1.000 30.95134 131 LEU B N 1
ATOM 3423 C CA . LEU B 1 134 ? 29.73985 43.15213 9.54761 1.000 31.93224 131 LEU B CA 1
ATOM 3424 C C . LEU B 1 134 ? 30.31822 44.33525 10.31174 1.000 36.54541 131 LEU B C 1
ATOM 3425 O O . LEU B 1 134 ? 31.47168 44.71594 10.08138 1.000 39.24078 131 LEU B O 1
ATOM 3430 N N . SER B 1 135 ? 29.53973 44.92567 11.22024 1.000 29.83863 132 SER B N 1
ATOM 3431 C CA . SER B 1 135 ? 30.04740 46.03457 12.02058 1.000 25.03195 132 SER B CA 1
ATOM 3432 C C . SER B 1 135 ? 31.10884 45.55751 13.00465 1.000 33.44689 132 SER B C 1
ATOM 3433 O O . SER B 1 135 ? 32.17016 46.17766 13.13869 1.000 37.65096 132 SER B O 1
ATOM 3436 N N . LEU B 1 136 ? 30.83915 44.45281 13.70525 1.000 30.63858 133 LEU B N 1
ATOM 3437 C CA . LEU B 1 136 ? 31.79795 43.95013 14.68344 1.000 22.55463 133 LEU B CA 1
ATOM 3438 C C . LEU B 1 136 ? 33.03655 43.36602 14.01632 1.000 31.10468 133 LEU B C 1
ATOM 3439 O O . LEU B 1 136 ? 34.12623 43.40567 14.59915 1.000 29.39263 133 LEU B O 1
ATOM 3444 N N . TYR B 1 137 ? 32.89511 42.81543 12.80780 1.000 36.39080 134 TYR B N 1
ATOM 3445 C CA . TYR B 1 137 ? 34.07228 42.38107 12.06279 1.000 32.43541 134 TYR B CA 1
ATOM 3446 C C . TYR B 1 137 ? 34.94945 43.56956 11.69312 1.000 28.42634 134 TYR B C 1
ATOM 3447 O O . TYR B 1 137 ? 36.18077 43.49025 11.77575 1.000 31.93699 134 TYR B O 1
ATOM 3456 N N . LYS B 1 138 ? 34.33086 44.67415 11.26706 1.000 25.81338 135 LYS B N 1
ATOM 3457 C CA . LYS B 1 138 ? 35.09143 45.87554 10.94021 1.000 33.28684 135 LYS B CA 1
ATOM 3458 C C . LYS B 1 138 ? 35.84896 46.39705 12.15482 1.000 31.50557 135 LYS B C 1
ATOM 3459 O O . LYS B 1 138 ? 37.01054 46.80550 12.04244 1.000 32.44000 135 LYS B O 1
ATOM 3465 N N . LYS B 1 139 ? 35.20692 46.39192 13.32609 1.000 30.81264 136 LYS B N 1
ATOM 3466 C CA . LYS B 1 139 ? 35.87342 46.85962 14.53768 1.000 29.96486 136 LYS B CA 1
ATOM 3467 C C . LYS B 1 139 ? 37.00541 45.92602 14.94903 1.000 32.73455 136 LYS B C 1
ATOM 3468 O O . LYS B 1 139 ? 38.04853 46.38359 15.43069 1.000 40.18103 136 LYS B O 1
ATOM 3474 N N . ALA B 1 140 ? 36.81830 44.61517 14.77199 1.000 27.58327 137 ALA B N 1
ATOM 3475 C CA . ALA B 1 140 ? 37.86458 43.66386 15.13441 1.000 21.53492 137 ALA B CA 1
ATOM 3476 C C . ALA B 1 140 ? 39.09978 43.83222 14.25850 1.000 26.49951 137 ALA B C 1
ATOM 3477 O O . ALA B 1 140 ? 40.23098 43.76347 14.75326 1.000 34.28386 137 ALA B O 1
ATOM 3479 N N . MET B 1 141 ? 38.90611 44.04897 12.95437 1.000 28.04418 138 MET B N 1
ATOM 3480 C CA . MET B 1 141 ? 40.04576 44.25829 12.06745 1.000 24.51691 138 MET B CA 1
ATOM 3481 C C . MET B 1 141 ? 40.74031 45.58191 12.35336 1.000 26.87704 138 MET B C 1
ATOM 3482 O O . MET B 1 141 ? 41.95989 45.68929 12.18306 1.000 30.99307 138 MET B O 1
ATOM 3487 N N . GLU B 1 142 ? 39.98782 46.59741 12.78105 1.000 29.08172 139 GLU B N 1
ATOM 3488 C CA . GLU B 1 142 ? 40.61498 47.84548 13.20007 1.000 24.28107 139 GLU B CA 1
ATOM 3489 C C . GLU B 1 142 ? 41.41593 47.65011 14.48138 1.000 30.62686 139 GLU B C 1
ATOM 3490 O O . GLU B 1 142 ? 42.52414 48.18220 14.61515 1.000 35.45054 139 GLU B O 1
ATOM 3496 N N . SER B 1 143 ? 40.86997 46.88977 15.43466 1.000 36.55227 140 SER B N 1
ATOM 3497 C CA . SER B 1 143 ? 41.60537 46.58923 16.65904 1.000 33.88432 140 SER B CA 1
ATOM 3498 C C . SER B 1 143 ? 42.82383 45.71994 16.37442 1.000 34.09682 140 SER B C 1
ATOM 3499 O O . SER B 1 143 ? 43.86598 45.87160 17.02264 1.000 35.63777 140 SER B O 1
ATOM 3502 N N . LYS B 1 144 ? 42.70795 44.79748 15.41518 1.000 28.25855 141 LYS B N 1
ATOM 3503 C CA . LYS B 1 144 ? 43.84831 43.96700 15.04000 1.000 28.81950 141 LYS B CA 1
ATOM 3504 C C . LYS B 1 144 ? 44.97520 44.81125 14.45968 1.000 29.15797 141 LYS B C 1
ATOM 3505 O O . LYS B 1 144 ? 46.15194 44.58484 14.76483 1.000 35.83706 141 LYS B O 1
ATOM 3511 N N . LYS B 1 145 ? 44.63221 45.78899 13.61843 1.000 37.65740 142 LYS B N 1
ATOM 3512 C CA . LYS B 1 145 ? 45.64138 46.67467 13.04565 1.000 35.79303 142 LYS B CA 1
ATOM 3513 C C . LYS B 1 145 ? 46.34045 47.48712 14.13003 1.000 35.70423 142 LYS B C 1
ATOM 3514 O O . LYS B 1 145 ? 47.57125 47.61104 14.13366 1.000 30.85018 142 LYS B O 1
ATOM 3520 N N . THR B 1 146 ? 45.56515 48.05796 15.05601 1.000 28.11049 143 THR B N 1
ATOM 3521 C CA . THR B 1 146 ? 46.14949 48.84373 16.13944 1.000 29.52623 143 THR B CA 1
ATOM 3522 C C . THR B 1 146 ? 47.04499 47.98480 17.02400 1.000 35.86767 143 THR B C 1
ATOM 3523 O O . THR B 1 146 ? 48.15462 48.39227 17.38571 1.000 42.94971 143 THR B O 1
ATOM 3527 N N . TYR B 1 147 ? 46.57572 46.78639 17.37895 1.000 42.35020 144 TYR B N 1
ATOM 3528 C CA . TYR B 1 147 ? 47.35724 45.89624 18.23286 1.000 34.79237 144 TYR B CA 1
ATOM 3529 C C . TYR B 1 147 ? 48.69660 45.54581 17.59762 1.000 36.65688 144 TYR B C 1
ATOM 3530 O O . TYR B 1 147 ? 49.72726 45.51358 18.28073 1.000 36.90519 144 TYR B O 1
ATOM 3539 N N . GLU B 1 148 ? 48.70288 45.28270 16.28983 1.000 37.63891 145 GLU B N 1
ATOM 3540 C CA . GLU B 1 148 ? 49.94334 44.91093 15.61849 1.000 39.61502 145 GLU B CA 1
ATOM 3541 C C . GLU B 1 148 ? 50.89184 46.09861 15.51484 1.000 33.43165 145 GLU B C 1
ATOM 3542 O O . GLU B 1 148 ? 52.11450 45.93281 15.60052 1.000 33.76188 145 GLU B O 1
ATOM 3548 N N . GLN B 1 149 ? 50.34857 47.30349 15.32576 1.000 38.48608 146 GLN B N 1
ATOM 3549 C CA . GLN B 1 149 ? 51.19172 48.49386 15.29773 1.000 41.39549 146 GLN B CA 1
ATOM 3550 C C . GLN B 1 149 ? 51.77724 48.79151 16.67345 1.000 44.19878 146 GLN B C 1
ATOM 3551 O O . GLN B 1 149 ? 52.94869 49.17190 16.78670 1.000 49.37719 146 GLN B O 1
ATOM 3557 N N . LYS B 1 150 ? 50.97703 48.62630 17.73147 1.000 41.94816 147 LYS B N 1
ATOM 3558 C CA . LYS B 1 150 ? 51.47655 48.86630 19.08202 1.000 36.62315 147 LYS B CA 1
ATOM 3559 C C . LYS B 1 150 ? 52.55233 47.86102 19.47177 1.000 37.69120 147 LYS B C 1
ATOM 3560 O O . LYS B 1 150 ? 53.44280 48.18686 20.26488 1.000 38.85602 147 LYS B O 1
ATOM 3566 N N . CYS B 1 151 ? 52.48868 46.64086 18.93366 1.000 32.91744 148 CYS B N 1
ATOM 3567 C CA . CYS B 1 151 ? 53.54792 45.67178 19.19272 1.000 34.12725 148 CYS B CA 1
ATOM 3568 C C . CYS B 1 151 ? 54.84728 46.09064 18.51829 1.000 42.13404 148 CYS B C 1
ATOM 3569 O O . CYS B 1 151 ? 55.92351 45.99812 19.12007 1.000 45.08530 148 CYS B O 1
ATOM 3572 N N . ARG B 1 152 ? 54.76778 46.54845 17.26634 1.000 40.95149 149 ARG B N 1
ATOM 3573 C CA . ARG B 1 152 ? 55.96096 47.03402 16.58161 1.000 43.65954 149 ARG B CA 1
ATOM 3574 C C . ARG B 1 152 ? 56.51365 48.27925 17.26194 1.000 44.18097 149 ARG B C 1
ATOM 3575 O O . ARG B 1 152 ? 57.73343 48.47431 17.32131 1.000 46.55407 149 ARG B O 1
ATOM 3583 N N . ASP B 1 153 ? 55.62895 49.13897 17.77445 1.000 35.52563 150 ASP B N 1
ATOM 3584 C CA . ASP B 1 153 ? 56.08164 50.30481 18.52631 1.000 37.42645 150 ASP B CA 1
ATOM 3585 C C . ASP B 1 153 ? 56.79764 49.89013 19.80565 1.000 46.14076 150 ASP B C 1
ATOM 3586 O O . ASP B 1 153 ? 57.80107 50.50149 20.19138 1.000 49.78270 150 ASP B O 1
ATOM 3591 N N . ALA B 1 154 ? 56.29549 48.85109 20.47800 1.000 47.75222 151 ALA B N 1
ATOM 3592 C CA . ALA B 1 154 ? 56.95034 48.36542 21.68849 1.000 43.00739 151 ALA B CA 1
ATOM 3593 C C . ALA B 1 154 ? 58.28715 47.70699 21.37017 1.000 46.55105 151 ALA B C 1
ATOM 3594 O O . ALA B 1 154 ? 59.26491 47.88896 22.10532 1.000 53.09385 151 ALA B O 1
ATOM 3596 N N . ASP B 1 155 ? 58.34832 46.93437 20.28176 1.000 44.35909 152 ASP B N 1
ATOM 3597 C CA . ASP B 1 155 ? 59.60663 46.30527 19.89296 1.000 45.23509 152 ASP B CA 1
ATOM 3598 C C . ASP B 1 155 ? 60.65995 47.34943 19.54691 1.000 42.77008 152 ASP B C 1
ATOM 3599 O O . ASP B 1 155 ? 61.83024 47.20864 19.91983 1.000 52.42044 152 ASP B O 1
ATOM 3604 N N . ASP B 1 156 ? 60.26204 48.40590 18.83359 1.000 42.64492 153 ASP B N 1
ATOM 3605 C CA . ASP B 1 156 ? 61.19993 49.47366 18.50170 1.000 41.91612 153 ASP B CA 1
ATOM 3606 C C . ASP B 1 156 ? 61.69792 50.18344 19.75453 1.000 43.14988 153 ASP B C 1
ATOM 3607 O O . ASP B 1 156 ? 62.89293 50.47720 19.87644 1.000 41.47410 153 ASP B O 1
ATOM 3612 N N . ALA B 1 157 ? 60.79518 50.46890 20.69695 1.000 46.94572 154 ALA B N 1
ATOM 3613 C CA . ALA B 1 157 ? 61.19790 51.13937 21.92960 1.000 42.97902 154 ALA B CA 1
ATOM 3614 C C . ALA B 1 157 ? 62.14146 50.27149 22.75215 1.000 43.27447 154 ALA B C 1
ATOM 3615 O O . ALA B 1 157 ? 63.07954 50.78146 23.37625 1.000 50.31355 154 ALA B O 1
ATOM 3617 N N . GLU B 1 158 ? 61.90813 48.95719 22.77000 1.000 39.80871 155 GLU B N 1
ATOM 3618 C CA . GLU B 1 158 ? 62.81611 48.06222 23.47957 1.000 42.78229 155 GLU B CA 1
ATOM 3619 C C . GLU B 1 158 ? 64.17559 48.00142 22.79378 1.000 50.43860 155 GLU B C 1
ATOM 3620 O O . GLU B 1 158 ? 65.21575 48.02573 23.46257 1.000 55.71086 155 GLU B O 1
ATOM 3626 N N . GLN B 1 159 ? 64.18799 47.91603 21.46033 1.000 55.78299 156 GLN B N 1
ATOM 3627 C CA . GLN B 1 159 ? 65.45296 47.92606 20.73218 1.000 58.23875 156 GLN B CA 1
ATOM 3628 C C . GLN B 1 159 ? 66.17550 49.25506 20.90906 1.000 56.13879 156 GLN B C 1
ATOM 3629 O O . GLN B 1 159 ? 67.40877 49.29466 20.99348 1.000 62.21851 156 GLN B O 1
ATOM 3635 N N . ALA B 1 160 ? 65.42225 50.35690 20.95791 1.000 51.82149 157 ALA B N 1
ATOM 3636 C CA . ALA B 1 160 ? 66.03005 51.65972 21.20573 1.000 49.37305 157 ALA B CA 1
ATOM 3637 C C . ALA B 1 160 ? 66.61497 51.73844 22.60992 1.000 54.85135 157 ALA B C 1
ATOM 3638 O O . ALA B 1 160 ? 67.67759 52.33806 22.81208 1.000 66.30913 157 ALA B O 1
ATOM 3640 N N . PHE B 1 161 ? 65.93637 51.14203 23.59326 1.000 53.56700 158 PHE B N 1
ATOM 3641 C CA . PHE B 1 161 ? 66.45717 51.14975 24.95623 1.000 58.07169 158 PHE B CA 1
ATOM 3642 C C . PHE B 1 161 ? 67.74176 50.33923 25.05759 1.000 62.76164 158 PHE B C 1
ATOM 3643 O O . PHE B 1 161 ? 68.74358 50.81514 25.60249 1.000 58.59016 158 PHE B O 1
ATOM 3651 N N . GLU B 1 162 ? 67.73034 49.10691 24.54025 1.000 71.92158 159 GLU B N 1
ATOM 3652 C CA . GLU B 1 162 ? 68.92601 48.27228 24.60171 1.000 77.34314 159 GLU B CA 1
ATOM 3653 C C . GLU B 1 162 ? 70.09767 48.91295 23.87154 1.000 76.94879 159 GLU B C 1
ATOM 3654 O O . GLU B 1 162 ? 71.25323 48.72476 24.26909 1.000 68.92739 159 GLU B O 1
ATOM 3660 N N . ARG B 1 163 ? 69.82440 49.66741 22.80508 1.000 78.80585 160 ARG B N 1
ATOM 3661 C CA . ARG B 1 163 ? 70.90384 50.29874 22.05310 1.000 80.03874 160 ARG B CA 1
ATOM 3662 C C . ARG B 1 163 ? 71.61018 51.37951 22.86454 1.000 82.34220 160 ARG B C 1
ATOM 3663 O O . ARG B 1 163 ? 72.84311 51.38688 22.95943 1.000 89.37413 160 ARG B O 1
ATOM 3671 N N . ILE B 1 164 ? 70.85473 52.30268 23.45914 1.000 78.61049 161 ILE B N 1
ATOM 3672 C CA . ILE B 1 164 ? 71.47871 53.47598 24.06258 1.000 73.47325 161 ILE B CA 1
ATOM 3673 C C . ILE B 1 164 ? 71.82775 53.19469 25.51775 1.000 71.83213 161 ILE B C 1
ATOM 3674 O O . ILE B 1 164 ? 72.29411 54.08399 26.23886 1.000 76.41317 161 ILE B O 1
ATOM 3679 N N . SER B 1 165 ? 71.60984 51.95856 25.95757 1.000 73.48864 162 SER B N 1
ATOM 3680 C CA . SER B 1 165 ? 71.91777 51.54971 27.32011 1.000 76.96952 162 SER B CA 1
ATOM 3681 C C . SER B 1 165 ? 73.30832 50.93845 27.43979 1.000 87.78698 162 SER B C 1
ATOM 3682 O O . SER B 1 165 ? 73.67541 50.46551 28.52030 1.000 91.03633 162 SER B O 1
ATOM 3685 N N . ALA B 1 166 ? 74.08935 50.93833 26.35876 1.000 90.96571 163 ALA B N 1
ATOM 3686 C CA . ALA B 1 166 ? 75.42642 50.35914 26.39262 1.000 90.83850 163 ALA B CA 1
ATOM 3687 C C . ALA B 1 166 ? 76.50103 51.38866 26.71788 1.000 101.55226 163 ALA B C 1
ATOM 3688 O O . ALA B 1 166 ? 77.42917 51.09036 27.47683 1.000 111.19223 163 ALA B O 1
ATOM 3690 N N . ASN B 1 167 ? 76.40252 52.59586 26.15592 1.000 96.03236 164 ASN B N 1
ATOM 3691 C CA . ASN B 1 167 ? 77.38856 53.63707 26.41896 1.000 94.06257 164 ASN B CA 1
ATOM 3692 C C . ASN B 1 167 ? 76.73560 55.01087 26.52014 1.000 95.08139 164 ASN B C 1
ATOM 3693 O O . ASN B 1 167 ? 77.36907 56.02595 26.20986 1.000 94.93239 164 ASN B O 1
ATOM 3695 N N . GLY B 1 168 ? 75.47643 55.06551 26.95623 1.000 91.44501 165 GLY B N 1
ATOM 3696 C CA . GLY B 1 168 ? 74.75033 56.31096 27.04704 1.000 84.17323 165 GLY B CA 1
ATOM 3697 C C . GLY B 1 168 ? 74.64997 56.85432 28.46128 1.000 79.33772 165 GLY B C 1
ATOM 3698 O O . GLY B 1 168 ? 74.85778 56.14425 29.44256 1.000 80.36577 165 GLY B O 1
ATOM 3699 N N . HIS B 1 169 ? 74.32008 58.14094 28.54525 1.000 74.77207 166 HIS B N 1
ATOM 3700 C CA . HIS B 1 169 ? 74.14413 58.79905 29.83217 1.000 73.68799 166 HIS B CA 1
ATOM 3701 C C . HIS B 1 169 ? 72.88147 58.29809 30.52295 1.000 78.70782 166 HIS B C 1
ATOM 3702 O O . HIS B 1 169 ? 71.87044 58.01629 29.87309 1.000 86.79525 166 HIS B O 1
ATOM 3704 N N . GLN B 1 170 ? 72.95957 58.16640 31.85202 1.000 72.33552 167 GLN B N 1
ATOM 3705 C CA . GLN B 1 170 ? 71.82904 57.67786 32.63986 1.000 69.63329 167 GLN B CA 1
ATOM 3706 C C . GLN B 1 170 ? 70.55206 58.46025 32.35156 1.000 79.27865 167 GLN B C 1
ATOM 3707 O O . GLN B 1 170 ? 69.45667 57.88662 32.32599 1.000 80.35234 167 GLN B O 1
ATOM 3709 N N . LYS B 1 171 ? 70.67090 59.77455 32.14279 1.000 84.98479 168 LYS B N 1
ATOM 3710 C CA . LYS B 1 171 ? 69.49781 60.57700 31.80752 1.000 81.24578 168 LYS B CA 1
ATOM 3711 C C . LYS B 1 171 ? 68.88281 60.12701 30.48800 1.000 86.25077 168 LYS B C 1
ATOM 3712 O O . LYS B 1 171 ? 67.65654 60.01343 30.37243 1.000 87.50939 168 LYS B O 1
ATOM 3714 N N . GLN B 1 172 ? 69.71947 59.86829 29.47967 1.000 87.99700 169 GLN B N 1
ATOM 3715 C CA . GLN B 1 172 ? 69.21207 59.36101 28.20864 1.000 82.92415 169 GLN B CA 1
ATOM 3716 C C . GLN B 1 172 ? 68.65239 57.95256 28.36514 1.000 78.59807 169 GLN B C 1
ATOM 3717 O O . GLN B 1 172 ? 67.62723 57.61430 27.76192 1.000 73.78949 169 GLN B O 1
ATOM 3719 N N . VAL B 1 173 ? 69.31491 57.11894 29.16986 1.000 72.41415 170 VAL B N 1
ATOM 3720 C CA . VAL B 1 173 ? 68.82805 55.76439 29.41224 1.000 68.95692 170 VAL B CA 1
ATOM 3721 C C . VAL B 1 173 ? 67.49118 55.80127 30.14246 1.000 69.16754 170 VAL B C 1
ATOM 3722 O O . VAL B 1 173 ? 66.57337 55.03475 29.82564 1.000 72.29370 170 VAL B O 1
ATOM 3726 N N . GLU B 1 174 ? 67.35705 56.69623 31.12586 1.000 64.95775 171 GLU B N 1
ATOM 3727 C CA . GLU B 1 174 ? 66.09845 56.82188 31.85465 1.000 61.57920 171 GLU B CA 1
ATOM 3728 C C . GLU B 1 174 ? 64.95075 57.21449 30.93349 1.000 63.07114 171 GLU B C 1
ATOM 3729 O O . GLU B 1 174 ? 63.81125 56.78378 31.14684 1.000 65.40660 171 GLU B O 1
ATOM 3731 N N . LYS B 1 175 ? 65.22443 58.03344 29.91402 1.000 61.56919 172 LYS B N 1
ATOM 3732 C CA . LYS B 1 175 ? 64.17358 58.42520 28.97953 1.000 62.30840 172 LYS B CA 1
ATOM 3733 C C . LYS B 1 175 ? 63.69064 57.22831 28.16864 1.000 69.85384 172 LYS B C 1
ATOM 3734 O O . LYS B 1 175 ? 62.48244 57.02530 28.00148 1.000 76.45059 172 LYS B O 1
ATOM 3736 N N . SER B 1 176 ? 64.62355 56.42325 27.65412 1.000 68.90242 173 SER B N 1
ATOM 3737 C CA . SER B 1 176 ? 64.24027 55.21034 26.93871 1.000 73.75168 173 SER B CA 1
ATOM 3738 C C . SER B 1 176 ? 63.71412 54.14291 27.88723 1.000 75.64260 173 SER B C 1
ATOM 3739 O O . SER B 1 176 ? 62.90586 53.30025 27.48092 1.000 78.45218 173 SER B O 1
ATOM 3742 N N . GLN B 1 177 ? 64.16779 54.15497 29.14304 1.000 76.15930 174 GLN B N 1
ATOM 3743 C CA . GLN B 1 177 ? 63.66636 53.19600 30.12071 1.000 73.44292 174 GLN B CA 1
ATOM 3744 C C . GLN B 1 177 ? 62.16293 53.35726 30.31534 1.000 70.87293 174 GLN B C 1
ATOM 3745 O O . GLN B 1 177 ? 61.42528 52.36664 30.38094 1.000 73.66915 174 GLN B O 1
ATOM 3751 N N . ASN B 1 178 ? 61.69206 54.60408 30.40933 1.000 69.41418 175 ASN B N 1
ATOM 3752 C CA . ASN B 1 178 ? 60.26872 54.87248 30.58935 1.000 67.71088 175 ASN B CA 1
ATOM 3753 C C . ASN B 1 178 ? 59.48685 54.72980 29.28741 1.000 66.22039 175 ASN B C 1
ATOM 3754 O O . ASN B 1 178 ? 58.33160 54.28971 29.30298 1.000 66.00042 175 ASN B O 1
ATOM 3759 N N . LYS B 1 179 ? 60.09192 55.10285 28.15495 1.000 63.96949 176 LYS B N 1
ATOM 3760 C CA . LYS B 1 179 ? 59.39008 55.00239 26.87787 1.000 55.29351 176 LYS B CA 1
ATOM 3761 C C . LYS B 1 179 ? 59.08951 53.55247 26.52243 1.000 54.21514 176 LYS B C 1
ATOM 3762 O O . LYS B 1 179 ? 57.99892 53.24227 26.02858 1.000 56.92016 176 LYS B O 1
ATOM 3768 N N . ALA B 1 180 ? 60.04434 52.65134 26.76002 1.000 51.77896 177 ALA B N 1
ATOM 3769 C CA . ALA B 1 180 ? 59.80141 51.23802 26.49424 1.000 57.10103 177 ALA B CA 1
ATOM 3770 C C . ALA B 1 180 ? 58.71934 50.68898 27.41470 1.000 53.10076 177 ALA B C 1
ATOM 3771 O O . ALA B 1 180 ? 57.91630 49.84233 27.00503 1.000 48.23167 177 ALA B O 1
ATOM 3773 N N . ARG B 1 181 ? 58.68448 51.16053 28.66334 1.000 50.27047 178 ARG B N 1
ATOM 3774 C CA . ARG B 1 181 ? 57.65672 50.71464 29.59754 1.000 47.33561 178 ARG B CA 1
ATOM 3775 C C . ARG B 1 181 ? 56.27517 51.20701 29.18206 1.000 44.27828 178 ARG B C 1
ATOM 3776 O O . ARG B 1 181 ? 55.29193 50.46325 29.27812 1.000 44.47325 178 ARG B O 1
ATOM 3779 N N . GLN B 1 182 ? 56.17767 52.45715 28.72074 1.000 39.37989 179 GLN B N 1
ATOM 3780 C CA . GLN B 1 182 ? 54.88648 52.98026 28.28280 1.000 47.28757 179 GLN B CA 1
ATOM 3781 C C . GLN B 1 182 ? 54.40385 52.28795 27.01429 1.000 49.81659 179 GLN B C 1
ATOM 3782 O O . GLN B 1 182 ? 53.20002 52.06086 26.84490 1.000 46.19024 179 GLN B O 1
ATOM 3788 N N . CYS B 1 183 ? 55.32557 51.94641 26.11171 1.000 48.39752 180 CYS B N 1
ATOM 3789 C CA . CYS B 1 183 ? 54.93042 51.28846 24.87064 1.000 50.15553 180 CYS B CA 1
ATOM 3790 C C . CYS B 1 183 ? 54.43468 49.87015 25.12482 1.000 45.58276 180 CYS B C 1
ATOM 3791 O O . CYS B 1 183 ? 53.46290 49.42789 24.50128 1.000 43.78420 180 CYS B O 1
ATOM 3794 N N . LYS B 1 184 ? 55.09098 49.13809 26.02902 1.000 34.01080 181 LYS B N 1
ATOM 3795 C CA . LYS B 1 184 ? 54.60813 47.80616 26.37965 1.000 33.76945 181 LYS B CA 1
ATOM 3796 C C . LYS B 1 184 ? 53.24440 47.86850 27.05601 1.000 44.13021 181 LYS B C 1
ATOM 3797 O O . LYS B 1 184 ? 52.41985 46.96513 26.87284 1.000 45.13470 181 LYS B O 1
ATOM 3803 N N . ASP B 1 185 ? 52.98799 48.92046 27.83989 1.000 42.78408 182 ASP B N 1
ATOM 3804 C CA . ASP B 1 185 ? 51.66322 49.09584 28.42697 1.000 42.39860 182 ASP B CA 1
ATOM 3805 C C . ASP B 1 185 ? 50.61688 49.34281 27.34899 1.000 38.99908 182 ASP B C 1
ATOM 3806 O O . ASP B 1 185 ? 49.50735 48.80052 27.41328 1.000 50.17560 182 ASP B O 1
ATOM 3811 N N . SER B 1 186 ? 50.95110 50.16475 26.35088 1.000 35.42947 183 SER B N 1
ATOM 3812 C CA . SER B 1 186 ? 50.02027 50.41231 25.25519 1.000 40.78957 183 SER B CA 1
ATOM 3813 C C . SER B 1 186 ? 49.79300 49.14929 24.43513 1.000 39.68370 183 SER B C 1
ATOM 3814 O O . SER B 1 186 ? 48.67616 48.89823 23.96711 1.000 46.59449 183 SER B O 1
ATOM 3817 N N . ALA B 1 187 ? 50.84159 48.34361 24.24924 1.000 33.21626 184 ALA B N 1
ATOM 3818 C CA . ALA B 1 187 ? 50.68412 47.07915 23.53953 1.000 28.45520 184 ALA B CA 1
ATOM 3819 C C . ALA B 1 187 ? 49.81261 46.10994 24.32850 1.000 32.63179 184 ALA B C 1
ATOM 3820 O O . ALA B 1 187 ? 49.01569 45.36700 23.74379 1.000 33.69693 184 ALA B O 1
ATOM 3822 N N . THR B 1 188 ? 49.95330 46.09850 25.65686 1.000 24.16688 185 THR B N 1
ATOM 3823 C CA . THR B 1 188 ? 49.10054 45.24889 26.48249 1.000 28.15846 185 THR B CA 1
ATOM 3824 C C . THR B 1 188 ? 47.64264 45.68401 26.40151 1.000 27.50779 185 THR B C 1
ATOM 3825 O O . THR B 1 188 ? 46.74076 44.84453 26.29269 1.000 31.49455 185 THR B O 1
ATOM 3829 N N . GLU B 1 189 ? 47.39241 46.99462 26.44856 1.000 31.03792 186 GLU B N 1
ATOM 3830 C CA . GLU B 1 189 ? 46.02354 47.48999 26.34821 1.000 31.26329 186 GLU B CA 1
ATOM 3831 C C . GLU B 1 189 ? 45.43607 47.22456 24.96776 1.000 32.77993 186 GLU B C 1
ATOM 3832 O O . GLU B 1 189 ? 44.26458 46.84548 24.84907 1.000 34.65579 186 GLU B O 1
ATOM 3838 N N . ALA B 1 190 ? 46.23030 47.42276 23.91184 1.000 28.41619 187 ALA B N 1
ATOM 3839 C CA . ALA B 1 190 ? 45.73689 47.15366 22.56578 1.000 28.81962 187 ALA B CA 1
ATOM 3840 C C . ALA B 1 190 ? 45.42904 45.67588 22.37188 1.000 30.31122 187 ALA B C 1
ATOM 3841 O O . ALA B 1 190 ? 44.49957 45.32736 21.63504 1.000 30.75518 187 ALA B O 1
ATOM 3843 N N . GLU B 1 191 ? 46.19387 44.79464 23.01976 1.000 28.81887 188 GLU B N 1
ATOM 3844 C CA . GLU B 1 191 ? 45.87969 43.37152 22.96476 1.000 19.23877 188 GLU B CA 1
ATOM 3845 C C . GLU B 1 191 ? 44.55448 43.07789 23.65644 1.000 20.69271 188 GLU B C 1
ATOM 3846 O O . GLU B 1 191 ? 43.74303 42.29394 23.15056 1.000 22.17888 188 GLU B O 1
ATOM 3852 N N . ARG B 1 192 ? 44.31912 43.69866 24.81590 1.000 23.36336 189 ARG B N 1
ATOM 3853 C CA . ARG B 1 192 ? 43.07425 43.46769 25.54143 1.000 26.87504 189 ARG B CA 1
ATOM 3854 C C . ARG B 1 192 ? 41.86743 43.94639 24.74282 1.000 28.62813 189 ARG B C 1
ATOM 3855 O O . ARG B 1 192 ? 40.82385 43.28281 24.72451 1.000 32.49826 189 ARG B O 1
ATOM 3863 N N . VAL B 1 193 ? 41.98795 45.10019 24.08126 1.000 31.67974 190 VAL B N 1
ATOM 3864 C CA . VAL B 1 193 ? 40.90722 45.58565 23.22761 1.000 26.49484 190 VAL B CA 1
ATOM 3865 C C . VAL B 1 193 ? 40.70610 44.65518 22.03808 1.000 30.48940 190 VAL B C 1
ATOM 3866 O O . VAL B 1 193 ? 39.56975 44.34484 21.65886 1.000 34.37326 190 VAL B O 1
ATOM 3870 N N . TYR B 1 194 ? 41.80473 44.19717 21.43314 1.000 34.25572 191 TYR B N 1
ATOM 3871 C CA . TYR B 1 194 ? 41.71715 43.29124 20.29147 1.000 28.33889 191 TYR B CA 1
ATOM 3872 C C . TYR B 1 194 ? 41.06468 41.97198 20.69197 1.000 28.23994 191 TYR B C 1
ATOM 3873 O O . TYR B 1 194 ? 40.18304 41.46344 19.98895 1.000 27.68692 191 TYR B O 1
ATOM 3882 N N . ARG B 1 195 ? 41.49249 41.39874 21.82139 1.000 22.56464 192 ARG B N 1
ATOM 3883 C CA . ARG B 1 195 ? 40.85842 40.18245 22.32258 1.000 23.64480 192 ARG B CA 1
ATOM 3884 C C . ARG B 1 195 ? 39.37577 40.40633 22.58913 1.000 27.23842 192 ARG B C 1
ATOM 3885 O O . ARG B 1 195 ? 38.54698 39.52953 22.31750 1.000 33.69285 192 ARG B O 1
ATOM 3893 N N . GLN B 1 196 ? 39.02538 41.57390 23.13360 1.000 26.03798 193 GLN B N 1
ATOM 3894 C CA . GLN B 1 196 ? 37.62514 41.87490 23.40976 1.000 26.16630 193 GLN B CA 1
ATOM 3895 C C . GLN B 1 196 ? 36.82685 42.00078 22.11870 1.000 26.73918 193 GLN B C 1
ATOM 3896 O O . GLN B 1 196 ? 35.67892 41.54726 22.04483 1.000 21.03626 193 GLN B O 1
ATOM 3902 N N . SER B 1 197 ? 37.41941 42.61501 21.09162 1.000 32.58175 194 SER B N 1
ATOM 3903 C CA . SER B 1 197 ? 36.75352 42.71014 19.79658 1.000 30.27111 194 SER B CA 1
ATOM 3904 C C . SER B 1 197 ? 36.49659 41.32890 19.20553 1.000 31.93612 194 SER B C 1
ATOM 3905 O O . SER B 1 197 ? 35.43505 41.08274 18.62056 1.000 31.18861 194 SER B O 1
ATOM 3908 N N . ILE B 1 198 ? 37.45880 40.41416 19.34821 1.000 28.43984 195 ILE B N 1
ATOM 3909 C CA . ILE B 1 198 ? 37.28008 39.05773 18.83886 1.000 23.12310 195 ILE B CA 1
ATOM 3910 C C . ILE B 1 198 ? 36.16340 38.34598 19.59319 1.000 22.75807 195 ILE B C 1
ATOM 3911 O O . ILE B 1 198 ? 35.36282 37.61333 18.99923 1.000 22.92716 195 ILE B O 1
ATOM 3916 N N . ALA B 1 199 ? 36.08586 38.55362 20.90996 1.000 28.44225 196 ALA B N 1
ATOM 3917 C CA . ALA B 1 199 ? 35.04997 37.89993 21.70365 1.000 21.73663 196 ALA B CA 1
ATOM 3918 C C . ALA B 1 199 ? 33.66025 38.41181 21.34205 1.000 24.71371 196 ALA B C 1
ATOM 3919 O O . ALA B 1 199 ? 32.70334 37.63086 21.27838 1.000 25.09209 196 ALA B O 1
ATOM 3921 N N . GLN B 1 200 ? 33.52640 39.71930 21.10642 1.000 26.99613 197 GLN B N 1
ATOM 3922 C CA . GLN B 1 200 ? 32.22337 40.27195 20.74811 1.000 27.86954 197 GLN B CA 1
ATOM 3923 C C . GLN B 1 200 ? 31.79304 39.82711 19.35508 1.000 29.73746 197 GLN B C 1
ATOM 3924 O O . GLN B 1 200 ? 30.60927 39.55275 19.12462 1.000 26.24890 197 GLN B O 1
ATOM 3930 N N . LEU B 1 201 ? 32.73637 39.75372 18.41202 1.000 28.15991 198 LEU B N 1
ATOM 3931 C CA . LEU B 1 201 ? 32.40054 39.28375 17.07120 1.000 22.42692 198 LEU B CA 1
ATOM 3932 C C . LEU B 1 201 ? 32.01564 37.81068 17.08784 1.000 28.43761 198 LEU B C 1
ATOM 3933 O O . LEU B 1 201 ? 31.08922 37.39573 16.38133 1.000 33.03484 198 LEU B O 1
ATOM 3938 N N . GLU B 1 202 ? 32.71333 37.00748 17.89491 1.000 31.54759 199 GLU B N 1
ATOM 3939 C CA . GLU B 1 202 ? 32.41333 35.58241 17.96868 1.000 26.75051 199 GLU B CA 1
ATOM 3940 C C . GLU B 1 202 ? 31.01725 35.33530 18.52457 1.000 32.32195 199 GLU B C 1
ATOM 3941 O O . GLU B 1 202 ? 30.33800 34.39061 18.10538 1.000 33.54352 199 GLU B O 1
ATOM 3947 N N . LYS B 1 203 ? 30.57178 36.17521 19.46149 1.000 31.25960 200 LYS B N 1
ATOM 3948 C CA . LYS B 1 203 ? 29.22849 36.03378 20.01337 1.000 24.97766 200 LYS B CA 1
ATOM 3949 C C . LYS B 1 203 ? 28.16307 36.30346 18.95618 1.000 23.08405 200 LYS B C 1
ATOM 3950 O O . LYS B 1 203 ? 27.14567 35.60268 18.89974 1.000 27.61712 200 LYS B O 1
ATOM 3956 N N . VAL B 1 204 ? 28.37674 37.31363 18.11139 1.000 25.49700 201 VAL B N 1
ATOM 3957 C CA . VAL B 1 204 ? 27.40087 37.63732 17.07504 1.000 30.52411 201 VAL B CA 1
ATOM 3958 C C . VAL B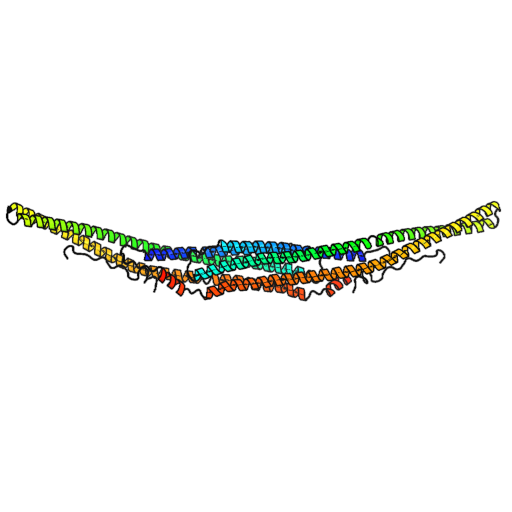 1 204 ? 27.47139 36.63301 15.93048 1.000 27.32211 201 VAL B C 1
ATOM 3959 O O . VAL B 1 204 ? 26.44430 36.27583 15.34145 1.000 34.91164 201 VAL B O 1
ATOM 3963 N N . ARG B 1 205 ? 28.67502 36.15225 15.60570 1.000 26.22023 202 ARG B N 1
ATOM 3964 C CA . ARG B 1 205 ? 28.80953 35.13956 14.56230 1.000 25.12886 202 ARG B CA 1
ATOM 3965 C C . ARG B 1 205 ? 28.01837 33.88308 14.90468 1.000 27.00132 202 ARG B C 1
ATOM 3966 O O . ARG B 1 205 ? 27.36369 33.29675 14.03441 1.000 29.08813 202 ARG B O 1
ATOM 3974 N N . ALA B 1 206 ? 28.07497 33.44852 16.16684 1.000 25.68158 203 ALA B N 1
ATOM 3975 C CA . ALA B 1 206 ? 27.30680 32.27898 16.58103 1.000 22.64598 203 ALA B CA 1
ATOM 3976 C C . ALA B 1 206 ? 25.81093 32.52600 16.44111 1.000 21.64428 203 ALA B C 1
ATOM 3977 O O . ALA B 1 206 ? 25.06506 31.63773 16.01214 1.000 21.76380 203 ALA B O 1
ATOM 3979 N N . GLU B 1 207 ? 25.35367 33.72871 16.79823 1.000 25.16785 204 GLU B N 1
ATOM 3980 C CA . GLU B 1 207 ? 23.94382 34.06344 16.62710 1.000 24.72222 204 GLU B CA 1
ATOM 3981 C C . GLU B 1 207 ? 23.56699 34.12661 15.15176 1.000 24.94739 204 GLU B C 1
ATOM 3982 O O . GLU B 1 207 ? 22.49773 33.64565 14.75862 1.000 23.82207 204 GLU B O 1
ATOM 3988 N N . TRP B 1 208 ? 24.43418 34.71070 14.31954 1.000 25.16533 205 TRP B N 1
ATOM 3989 C CA . TRP B 1 208 ? 24.14444 34.80310 12.89176 1.000 16.30904 205 TRP B CA 1
ATOM 3990 C C . TRP B 1 208 ? 24.00974 33.42147 12.26528 1.000 19.52816 205 TRP B C 1
ATOM 3991 O O . TRP B 1 208 ? 23.07962 33.16758 11.49132 1.000 18.21960 205 TRP B O 1
ATOM 4002 N N . GLU B 1 209 ? 24.94496 32.51848 12.57515 1.000 17.25332 206 GLU B N 1
ATOM 4003 C CA . GLU B 1 209 ? 24.91026 31.18552 11.98118 1.000 22.08221 206 GLU B CA 1
ATOM 4004 C C . GLU B 1 209 ? 23.61803 30.45585 12.32596 1.000 22.27103 206 GLU B C 1
ATOM 4005 O O . GLU B 1 209 ? 23.02318 29.79392 11.46719 1.000 26.91263 206 GLU B O 1
ATOM 4011 N N . GLN B 1 210 ? 23.16790 30.56153 13.57820 1.000 23.29439 207 GLN B N 1
ATOM 4012 C CA . GLN B 1 210 ? 21.92055 29.90888 13.96229 1.000 21.61762 207 GLN B CA 1
ATOM 4013 C C . GLN B 1 210 ? 20.72208 30.55933 13.28415 1.000 24.29024 207 GLN B C 1
ATOM 4014 O O . GLN B 1 210 ? 19.81342 29.86150 12.81877 1.000 29.12538 207 GLN B O 1
ATOM 4020 N N . GLU B 1 211 ? 20.69559 31.89320 13.22676 1.000 19.43867 208 GLU B N 1
ATOM 4021 C CA . GLU B 1 211 ? 19.58873 32.57672 12.56572 1.000 18.26682 208 GLU B CA 1
ATOM 4022 C C . GLU B 1 211 ? 19.55102 32.25369 11.07772 1.000 24.12671 208 GLU B C 1
ATOM 4023 O O . GLU B 1 211 ? 18.47349 32.03442 10.51163 1.000 27.26992 208 GLU B O 1
ATOM 4029 N N . HIS B 1 212 ? 20.71551 32.24095 10.42249 1.000 19.09341 209 HIS B N 1
ATOM 4030 C CA . HIS B 1 212 ? 20.76859 31.87267 9.01041 1.000 21.06350 209 HIS B CA 1
ATOM 4031 C C . HIS B 1 212 ? 20.20272 30.47560 8.78787 1.000 17.11862 209 HIS B C 1
ATOM 4032 O O . HIS B 1 212 ? 19.36799 30.26488 7.89978 1.000 28.51328 209 HIS B O 1
ATOM 4039 N N . ARG B 1 213 ? 20.65988 29.50271 9.58086 1.000 23.06549 210 ARG B N 1
ATOM 4040 C CA . ARG B 1 213 ? 20.14683 28.14253 9.45251 1.000 23.80117 210 ARG B CA 1
ATOM 4041 C C . ARG B 1 213 ? 18.65130 28.09420 9.74090 1.000 30.29091 210 ARG B C 1
ATOM 4042 O O . ARG B 1 213 ? 17.90198 27.38152 9.06215 1.000 31.07964 210 ARG B O 1
ATOM 4050 N N . THR B 1 214 ? 18.20057 28.84291 10.75153 1.000 27.96509 211 THR B N 1
ATOM 4051 C CA . THR B 1 214 ? 16.77260 28.91273 11.04633 1.000 22.73716 211 THR B CA 1
ATOM 4052 C C . THR B 1 214 ? 16.00291 29.53071 9.88557 1.000 27.31897 211 THR B C 1
ATOM 4053 O O . THR B 1 214 ? 14.93868 29.03338 9.49981 1.000 27.44511 211 THR B O 1
ATOM 4057 N N . THR B 1 215 ? 16.53330 30.61321 9.31086 1.000 27.44031 212 THR B N 1
ATOM 4058 C CA . THR B 1 215 ? 15.86369 31.27265 8.19407 1.000 18.45958 212 THR B CA 1
ATOM 4059 C C . THR B 1 215 ? 15.79708 30.36140 6.97421 1.000 21.79448 212 THR B C 1
ATOM 4060 O O . THR B 1 215 ? 14.77809 30.32115 6.27394 1.000 28.60252 212 THR B O 1
ATOM 4064 N N . CYS B 1 216 ? 16.87937 29.62787 6.70002 1.000 28.90729 213 CYS B N 1
ATOM 4065 C CA . CYS B 1 216 ? 16.89255 28.71672 5.55959 1.000 24.47381 213 CYS B CA 1
ATOM 4066 C C . CYS B 1 216 ? 15.79868 27.66171 5.67646 1.000 27.64316 213 CYS B C 1
ATOM 4067 O O . CYS B 1 216 ? 15.12141 27.34856 4.69053 1.000 31.88543 213 CYS B O 1
ATOM 4070 N N . GLU B 1 217 ? 15.61521 27.09840 6.87393 1.000 27.33116 214 GLU B N 1
ATOM 4071 C CA . GLU B 1 217 ? 14.56741 26.10115 7.07266 1.000 27.90926 214 GLU B CA 1
ATOM 4072 C C . GLU B 1 217 ? 13.18450 26.70659 6.87450 1.000 25.07709 214 GLU B C 1
ATOM 4073 O O . GLU B 1 217 ? 12.28205 26.05278 6.33851 1.000 31.51349 214 GLU B O 1
ATOM 4079 N N . ALA B 1 218 ? 12.99798 27.95484 7.30425 1.000 25.30759 215 ALA B N 1
ATOM 4080 C CA . ALA B 1 218 ? 11.71381 28.61924 7.11331 1.000 24.02206 215 ALA B CA 1
ATOM 4081 C C . ALA B 1 218 ? 11.47165 28.93533 5.64306 1.000 33.30735 215 ALA B C 1
ATOM 4082 O O . ALA B 1 218 ? 10.37443 28.70541 5.12053 1.000 32.22636 215 ALA B O 1
ATOM 4084 N N . PHE B 1 219 ? 12.48650 29.47386 4.96088 1.000 27.50347 216 PHE B N 1
ATOM 4085 C CA . PHE B 1 219 ? 12.33410 29.81017 3.54920 1.000 18.73272 216 PHE B CA 1
ATOM 4086 C C . PHE B 1 219 ? 12.06390 28.57367 2.70267 1.000 25.44465 216 PHE B C 1
ATOM 4087 O O . PHE B 1 219 ? 11.33157 28.65143 1.70948 1.000 27.39480 216 PHE B O 1
ATOM 4095 N N . GLN B 1 220 ? 12.64736 27.42955 3.06932 1.000 26.20121 217 GLN B N 1
ATOM 4096 C CA . GLN B 1 220 ? 12.35682 26.19641 2.34520 1.000 23.95501 217 GLN B CA 1
ATOM 4097 C C . GLN B 1 220 ? 10.91540 25.75820 2.56674 1.000 29.93409 217 GLN B C 1
ATOM 4098 O O . GLN B 1 220 ? 10.26658 25.25047 1.64465 1.000 34.13597 217 GLN B O 1
ATOM 4104 N N . LEU B 1 221 ? 10.39955 25.94148 3.78472 1.000 31.34727 218 LEU B N 1
ATOM 4105 C CA . LEU B 1 221 ? 9.00644 25.60253 4.05576 1.000 32.69283 218 LEU B CA 1
ATOM 4106 C C . LEU B 1 221 ? 8.05596 26.49957 3.27062 1.000 34.97350 218 LEU B C 1
ATOM 4107 O O . LEU B 1 221 ? 7.02555 26.03277 2.77025 1.000 35.87075 218 LEU B O 1
ATOM 4112 N N . GLN B 1 222 ? 8.38362 27.79013 3.15122 1.000 29.89190 219 GLN B N 1
ATOM 4113 C CA . GLN B 1 222 ? 7.56621 28.68597 2.33839 1.000 21.89949 219 GLN B CA 1
ATOM 4114 C C . GLN B 1 222 ? 7.57185 28.26071 0.87682 1.000 22.60302 219 GLN B C 1
ATOM 4115 O O . GLN B 1 222 ? 6.52303 28.24459 0.22232 1.000 28.32734 219 GLN B O 1
ATOM 4121 N N . GLU B 1 223 ? 8.74738 27.91842 0.34560 1.000 22.39424 220 GLU B N 1
ATOM 4122 C CA . GLU B 1 223 ? 8.82878 27.48501 -1.04458 1.000 28.50796 220 GLU B CA 1
ATOM 4123 C C . GLU B 1 223 ? 8.07761 26.17882 -1.26130 1.000 34.30661 220 GLU B C 1
ATOM 4124 O O . GLU B 1 223 ? 7.38992 26.01221 -2.27559 1.000 32.78893 220 GLU B O 1
ATOM 4130 N N . PHE B 1 224 ? 8.20107 25.23588 -0.32364 1.000 31.49190 221 PHE B N 1
ATOM 4131 C CA . PHE B 1 224 ? 7.44558 23.99271 -0.43588 1.000 32.36315 221 PHE B CA 1
ATOM 4132 C C . PHE B 1 224 ? 5.94578 24.26005 -0.42456 1.000 37.76942 221 PHE B C 1
ATOM 4133 O O . PHE B 1 224 ? 5.19153 23.64075 -1.18347 1.000 42.90548 221 PHE B O 1
ATOM 4141 N N . ASP B 1 225 ? 5.49479 25.18088 0.43152 1.000 33.33823 222 ASP B N 1
ATOM 4142 C CA . ASP B 1 225 ? 4.07191 25.50212 0.49281 1.000 29.28808 222 ASP B CA 1
ATOM 4143 C C . ASP B 1 225 ? 3.60990 26.22940 -0.76337 1.000 29.91458 222 ASP B C 1
ATOM 4144 O O . ASP B 1 225 ? 2.51651 25.96074 -1.27476 1.000 30.80565 222 ASP B O 1
ATOM 4149 N N . ARG B 1 226 ? 4.42534 27.15495 -1.27275 1.000 20.84662 223 ARG B N 1
ATOM 4150 C CA . ARG B 1 226 ? 4.03369 27.91709 -2.45423 1.000 23.81673 223 ARG B CA 1
ATOM 4151 C C . ARG B 1 226 ? 3.95484 27.02175 -3.68525 1.000 26.56780 223 ARG B C 1
ATOM 4152 O O . ARG B 1 226 ? 2.97708 27.07305 -4.44025 1.000 30.59481 223 ARG B O 1
ATOM 4160 N N . LEU B 1 227 ? 4.98270 26.19906 -3.91035 1.000 24.93209 224 LEU B N 1
ATOM 4161 C CA . LEU B 1 227 ? 4.94731 25.26955 -5.03449 1.000 26.89991 224 LEU B CA 1
ATOM 4162 C C . LEU B 1 227 ? 3.79149 24.28587 -4.90533 1.000 32.48902 224 LEU B C 1
ATOM 4163 O O . LEU B 1 227 ? 3.21013 23.87371 -5.91574 1.000 35.13042 224 LEU B O 1
ATOM 4168 N N . THR B 1 228 ? 3.44501 23.90018 -3.67509 1.000 35.54987 225 THR B N 1
ATOM 4169 C CA . THR B 1 228 ? 2.33048 22.98110 -3.46819 1.000 31.49192 225 THR B CA 1
ATOM 4170 C C . THR B 1 228 ? 1.00048 23.64777 -3.79815 1.000 27.87239 225 THR B C 1
ATOM 4171 O O . THR B 1 228 ? 0.15737 23.06626 -4.49116 1.000 30.78977 225 THR B O 1
ATOM 4175 N N . ILE B 1 229 ? 0.79510 24.87433 -3.31296 1.000 26.34325 226 ILE B N 1
ATOM 4176 C CA . ILE B 1 229 ? -0.48186 25.54272 -3.53972 1.000 33.62398 226 ILE B CA 1
ATOM 4177 C C . ILE B 1 229 ? -0.61247 25.99649 -4.98991 1.000 36.62894 226 ILE B C 1
ATOM 4178 O O . ILE B 1 229 ? -1.72524 26.05495 -5.52679 1.000 38.24588 226 ILE B O 1
ATOM 4183 N N . LEU B 1 230 ? 0.50351 26.31593 -5.65300 1.000 37.33803 227 LEU B N 1
ATOM 4184 C CA . LEU B 1 230 ? 0.42851 26.74164 -7.04725 1.000 25.62610 227 LEU B CA 1
ATOM 4185 C C . LEU B 1 230 ? 0.21777 25.56128 -7.98869 1.000 25.23175 227 LEU B C 1
ATOM 4186 O O . LEU B 1 230 ? -0.51920 25.67977 -8.97414 1.000 26.00894 227 LEU B O 1
ATOM 4191 N N . ARG B 1 231 ? 0.85891 24.42074 -7.71465 1.000 24.82889 228 ARG B N 1
ATOM 4192 C CA . ARG B 1 231 ? 0.57898 23.22306 -8.50063 1.000 26.80005 228 ARG B CA 1
ATOM 4193 C C . ARG B 1 231 ? -0.87010 22.79065 -8.32944 1.000 33.68423 228 ARG B C 1
ATOM 4194 O O . ARG B 1 231 ? -1.54166 22.43382 -9.30458 1.000 43.56200 228 ARG B O 1
ATOM 4202 N N . ASN B 1 232 ? -1.36571 22.81191 -7.08941 1.000 41.14170 229 ASN B N 1
ATOM 4203 C CA . ASN B 1 232 ? -2.75624 22.45486 -6.83411 1.000 34.98441 229 ASN B CA 1
ATOM 4204 C C . ASN B 1 232 ? -3.70752 23.42168 -7.52587 1.000 31.98176 229 ASN B C 1
ATOM 4205 O O . ASN B 1 232 ? -4.74654 23.00980 -8.05477 1.000 28.44038 229 ASN B O 1
ATOM 4210 N N . ALA B 1 233 ? -3.36725 24.71363 -7.53425 1.000 24.40608 230 ALA B N 1
ATOM 4211 C CA . ALA B 1 233 ? -4.23012 25.70208 -8.17302 1.000 23.66217 230 ALA B CA 1
ATOM 4212 C C . ALA B 1 233 ? -4.35813 25.44041 -9.66791 1.000 29.67886 230 ALA B C 1
ATOM 4213 O O . ALA B 1 233 ? -5.44739 25.57460 -10.23699 1.000 37.54932 230 ALA B O 1
ATOM 4215 N N . LEU B 1 234 ? -3.25484 25.07110 -10.32326 1.000 26.40559 231 LEU B N 1
ATOM 4216 C CA . LEU B 1 234 ? -3.31899 24.73850 -11.74305 1.000 20.10242 231 LEU B CA 1
ATOM 4217 C C . LEU B 1 234 ? -4.14065 23.47668 -11.98180 1.000 24.68798 231 LEU B C 1
ATOM 4218 O O . LEU B 1 234 ? -4.90024 23.40062 -12.95477 1.000 29.20874 231 LEU B O 1
ATOM 4223 N N . TRP B 1 235 ? -3.99989 22.47437 -11.11052 1.000 32.21473 232 TRP B N 1
ATOM 4224 C CA . TRP B 1 235 ? -4.79167 21.25550 -11.25212 1.000 33.26807 232 TRP B CA 1
ATOM 4225 C C . TRP B 1 235 ? -6.27579 21.54256 -11.05974 1.000 32.76091 232 TRP B C 1
ATOM 4226 O O . TRP B 1 235 ? -7.11924 21.05970 -11.82451 1.000 32.51421 232 TRP B O 1
ATOM 4237 N N . VAL B 1 236 ? -6.61303 22.32079 -10.02834 1.000 29.32824 233 VAL B N 1
ATOM 4238 C CA . VAL B 1 236 ? -8.00689 22.68527 -9.78858 1.000 29.06973 233 VAL B CA 1
ATOM 4239 C C . VAL B 1 236 ? -8.55382 23.49177 -10.95910 1.000 31.13557 233 VAL B C 1
ATOM 4240 O O . VAL B 1 236 ? -9.68009 23.26349 -11.41824 1.000 36.92758 233 VAL B O 1
ATOM 4244 N N . HIS B 1 237 ? -7.76656 24.44847 -11.45737 1.000 26.59670 234 HIS B N 1
ATOM 4245 C CA . HIS B 1 237 ? -8.21499 25.28908 -12.56382 1.000 27.72922 234 HIS B CA 1
ATOM 4246 C C . HIS B 1 237 ? -8.51683 24.45899 -13.80613 1.000 25.31344 234 HIS B C 1
ATOM 4247 O O . HIS B 1 237 ? -9.56120 24.63404 -14.44483 1.000 26.80479 234 HIS B O 1
ATOM 4254 N N . SER B 1 238 ? -7.60464 23.55484 -14.16981 1.000 24.67576 235 SER B N 1
ATOM 4255 C CA . SER B 1 238 ? -7.82459 22.70931 -15.33938 1.000 26.29287 235 SER B CA 1
ATOM 4256 C C . SER B 1 238 ? -9.05302 21.82259 -15.16614 1.000 27.11631 235 SER B C 1
ATOM 4257 O O . SER B 1 238 ? -9.80946 21.60615 -16.12043 1.000 32.25834 235 SER B O 1
ATOM 4260 N N . ASN B 1 239 ? -9.26915 21.29849 -13.95661 1.000 30.41981 236 ASN B N 1
ATOM 4261 C CA . ASN B 1 239 ? -10.44174 20.46172 -13.71720 1.000 31.25365 236 ASN B CA 1
ATOM 4262 C C . ASN B 1 239 ? -11.72867 21.27113 -13.80890 1.000 37.62688 236 ASN B C 1
ATOM 4263 O O . ASN B 1 239 ? -12.73289 20.78957 -14.34636 1.000 46.08793 236 ASN B O 1
ATOM 4268 N N . GLN B 1 240 ? -11.72109 22.50017 -13.28609 1.000 26.03600 237 GLN B N 1
ATOM 4269 C CA . GLN B 1 240 ? -12.91722 23.33429 -13.34836 1.000 24.52033 237 GLN B CA 1
ATOM 4270 C C . GLN B 1 240 ? -13.28529 23.65965 -14.78992 1.000 28.33257 237 GLN B C 1
ATOM 4271 O O . GLN B 1 240 ? -14.46956 23.68940 -15.14505 1.000 33.49394 237 GLN B O 1
ATOM 4277 N N . LEU B 1 241 ? -12.28223 23.90369 -15.63604 1.000 29.87271 238 LEU B N 1
ATOM 4278 C CA . LEU B 1 241 ? -12.54806 24.13757 -17.05146 1.000 28.04245 238 LEU B CA 1
ATOM 4279 C C . LEU B 1 241 ? -13.03827 22.86973 -17.74137 1.000 32.86272 238 LEU B C 1
ATOM 4280 O O . LEU B 1 241 ? -13.95756 22.92281 -18.56705 1.000 39.04062 238 LEU B O 1
ATOM 4285 N N . SER B 1 242 ? -12.43611 21.72148 -17.42019 1.000 36.19657 239 SER B N 1
ATOM 4286 C CA . SER B 1 242 ? -12.91235 20.45922 -17.97793 1.000 29.41227 239 SER B CA 1
ATOM 4287 C C . SER B 1 242 ? -14.32043 20.13918 -17.49239 1.000 30.53666 239 SER B C 1
ATOM 4288 O O . SER B 1 242 ? -15.15037 19.63629 -18.25934 1.000 28.96861 239 SER B O 1
ATOM 4291 N N . MET B 1 243 ? -14.60706 20.41794 -16.21770 1.000 28.60587 240 MET B N 1
ATOM 4292 C CA . MET B 1 243 ? -15.95921 20.21958 -15.70678 1.000 29.01833 240 MET B CA 1
ATOM 4293 C C . MET B 1 243 ? -16.95863 21.13350 -16.40329 1.000 35.14557 240 MET B C 1
ATOM 4294 O O . MET B 1 243 ? -18.12944 20.76765 -16.55874 1.000 41.18319 240 MET B O 1
ATOM 4299 N N . GLN B 1 244 ? -16.52221 22.32455 -16.82273 1.000 31.58985 241 GLN B N 1
ATOM 4300 C CA . GLN B 1 244 ? -17.40875 23.21158 -17.56884 1.000 34.87886 241 GLN B CA 1
ATOM 4301 C C . GLN B 1 244 ? -17.76318 22.61573 -18.92541 1.000 33.45300 241 GLN B C 1
ATOM 4302 O O . GLN B 1 244 ? -18.90300 22.74253 -19.38791 1.000 39.56449 241 GLN B O 1
ATOM 4308 N N . CYS B 1 245 ? -16.79449 21.97067 -19.58102 1.000 36.52688 242 CYS B N 1
ATOM 4309 C CA . CYS B 1 245 ? -17.06891 21.31190 -20.85367 1.000 37.12258 242 CYS B CA 1
ATOM 4310 C C . CYS B 1 245 ? -18.08804 20.19243 -20.68553 1.000 40.82455 242 CYS B C 1
ATOM 4311 O O . CYS B 1 245 ? -18.93275 19.97431 -21.56206 1.000 40.25468 242 CYS B O 1
ATOM 4314 N N . VAL B 1 246 ? -18.02404 19.47124 -19.56382 1.000 44.00864 243 VAL B N 1
ATOM 4315 C CA . VAL B 1 246 ? -18.96915 18.38516 -19.32433 1.000 37.45528 243 VAL B CA 1
ATOM 4316 C C . VAL B 1 246 ? -20.35905 18.93794 -19.02808 1.000 39.66270 243 VAL B C 1
ATOM 4317 O O . VAL B 1 246 ? -21.36732 18.40077 -19.50303 1.000 42.84905 243 VAL B O 1
ATOM 4321 N N . LYS B 1 247 ? -20.43984 20.01098 -18.23520 1.000 31.67675 244 LYS B N 1
ATOM 4322 C CA . LYS B 1 247 ? -21.73429 20.62949 -17.95801 1.000 33.62383 244 LYS B CA 1
ATOM 4323 C C . LYS B 1 247 ? -22.39314 21.12100 -19.24120 1.000 43.65537 244 LYS B C 1
ATOM 4324 O O . LYS B 1 247 ? -23.57987 20.86977 -19.48069 1.000 48.15861 244 LYS B O 1
ATOM 4330 N N . ASP B 1 248 ? -21.63474 21.83822 -20.07464 1.000 44.08532 245 ASP B N 1
ATOM 4331 C CA . ASP B 1 248 ? -22.18143 22.35528 -21.32554 1.000 37.80631 245 ASP B CA 1
ATOM 4332 C C . ASP B 1 248 ? -22.62672 21.22664 -22.24733 1.000 31.39677 245 ASP B C 1
ATOM 4333 O O . ASP B 1 248 ? -23.69830 21.30377 -22.86000 1.000 37.55127 245 ASP B O 1
ATOM 4338 N N . ASP B 1 249 ? -21.81010 20.17555 -22.36825 1.000 34.01681 246 ASP B N 1
ATOM 4339 C CA . ASP B 1 249 ? -22.16983 19.04811 -23.22357 1.000 35.78851 246 ASP B CA 1
ATOM 4340 C C . ASP B 1 249 ? -23.48468 18.41806 -22.78087 1.000 37.86012 246 ASP B C 1
ATOM 4341 O O . ASP B 1 249 ? -24.31241 18.03731 -23.61705 1.000 39.63510 246 ASP B O 1
ATOM 4346 N N . GLU B 1 250 ? -23.69342 18.29764 -21.46741 1.000 36.07861 247 GLU B N 1
ATOM 4347 C CA . GLU B 1 250 ? -24.95371 17.76122 -20.96449 1.000 44.21554 247 GLU B CA 1
ATOM 4348 C C . GLU B 1 250 ? -26.11923 18.68333 -21.29993 1.000 44.84722 247 GLU B C 1
ATOM 4349 O O . GLU B 1 250 ? -27.22261 18.21417 -21.60188 1.000 47.69486 247 GLU B O 1
ATOM 4355 N N . LEU B 1 251 ? -25.89554 19.99856 -21.25040 1.000 41.62455 248 LEU B N 1
ATOM 4356 C CA . LEU B 1 251 ? -26.96989 20.93931 -21.55003 1.000 37.66785 248 LEU B CA 1
ATOM 4357 C C . LEU B 1 251 ? -27.31706 20.92749 -23.03328 1.000 36.24467 248 LEU B C 1
ATOM 4358 O O . LEU B 1 251 ? -28.49627 20.98755 -23.39972 1.000 43.95846 248 LEU B O 1
ATOM 4363 N N . TYR B 1 252 ? -26.30575 20.85277 -23.90248 1.000 39.25934 249 TYR B N 1
ATOM 4364 C CA . TYR B 1 252 ? -26.57549 20.76666 -25.33371 1.000 39.96608 249 TYR B CA 1
ATOM 4365 C C . TYR B 1 252 ? -27.22504 19.43915 -25.70100 1.000 43.45766 249 TYR B C 1
ATOM 4366 O O . TYR B 1 252 ? -27.96683 19.36663 -26.68778 1.000 47.97967 249 TYR B O 1
ATOM 4375 N N . GLU B 1 253 ? -26.95183 18.38130 -24.93107 1.000 45.69095 250 GLU B N 1
ATOM 4376 C CA . GLU B 1 253 ? -27.62257 17.10622 -25.16120 1.000 49.05831 250 GLU B CA 1
ATOM 4377 C C . GLU B 1 253 ? -29.12856 17.23228 -24.98018 1.000 44.42704 250 GLU B C 1
ATOM 4378 O O . GLU B 1 253 ? -29.89655 16.54817 -25.66731 1.000 50.52272 250 GLU B O 1
ATOM 4384 N N . GLU B 1 254 ? -29.56807 18.09926 -24.06338 1.000 38.61817 251 GLU B N 1
ATOM 4385 C CA . GLU B 1 254 ? -30.99696 18.33636 -23.89308 1.000 36.81490 251 GLU B CA 1
ATOM 4386 C C . GLU B 1 254 ? -31.62940 18.85966 -25.17641 1.000 39.34928 251 GLU B C 1
ATOM 4387 O O . GLU B 1 254 ? -32.79323 18.55633 -25.46292 1.000 40.41798 251 GLU B O 1
ATOM 4393 N N . VAL B 1 255 ? -30.88523 19.64891 -25.95491 1.000 35.04580 252 VAL B N 1
ATOM 4394 C CA . VAL B 1 255 ? -31.38598 20.10714 -27.24774 1.000 38.55743 252 VAL B CA 1
ATOM 4395 C C . VAL B 1 255 ? -31.53393 18.93245 -28.20712 1.000 37.65695 252 VAL B C 1
ATOM 4396 O O . VAL B 1 255 ? -32.55016 18.79984 -28.89952 1.000 36.36578 252 VAL B O 1
ATOM 4400 N N . ARG B 1 256 ? -30.51647 18.06769 -28.26874 1.000 28.93919 253 ARG B N 1
ATOM 4401 C CA . ARG B 1 256 ? -30.57654 16.91159 -29.15905 1.000 33.92764 253 ARG B CA 1
ATOM 4402 C C . ARG B 1 256 ? -31.71690 15.97479 -28.78129 1.000 40.85608 253 ARG B C 1
ATOM 4403 O O . ARG B 1 256 ? -32.36301 15.38871 -29.65800 1.000 44.11617 253 ARG B O 1
ATOM 4411 N N . LEU B 1 257 ? -31.97112 15.81116 -27.48028 1.000 39.47102 254 LEU B N 1
ATOM 4412 C CA . LEU B 1 257 ? -33.07641 14.96361 -27.04397 1.000 35.44950 254 LEU B CA 1
ATOM 4413 C C . LEU B 1 257 ? -34.41443 15.50932 -27.52729 1.000 37.70550 254 LEU B C 1
ATOM 4414 O O . LEU B 1 257 ? -35.30350 14.74123 -27.91406 1.000 47.92091 254 LEU B O 1
ATOM 4419 N N . THR B 1 258 ? -34.57577 16.83530 -27.51565 1.000 34.57444 255 THR B N 1
ATOM 4420 C CA . THR B 1 258 ? -35.79487 17.43456 -28.04922 1.000 40.59167 255 THR B CA 1
ATOM 4421 C C . THR B 1 258 ? -35.89302 17.23870 -29.55642 1.000 37.27988 255 THR B C 1
ATOM 4422 O O . THR B 1 258 ? -36.99508 17.06473 -30.09031 1.000 37.71533 255 THR B O 1
ATOM 4426 N N . LEU B 1 259 ? -34.75301 17.24902 -30.25046 1.000 38.17557 256 LEU B N 1
ATOM 4427 C CA . LEU B 1 259 ? -34.74998 17.05990 -31.69629 1.000 38.44026 256 LEU B CA 1
ATOM 4428 C C . LEU B 1 259 ? -35.18915 15.65337 -32.08206 1.000 39.06095 256 LEU B C 1
ATOM 4429 O O . LEU B 1 259 ? -35.76674 15.46086 -33.15850 1.000 3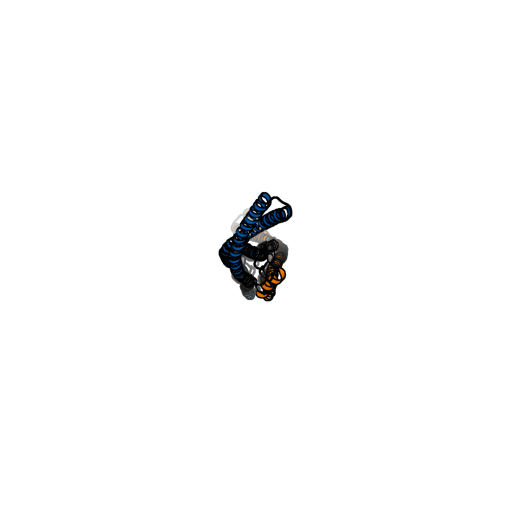4.00079 256 LEU B O 1
ATOM 4434 N N . GLU B 1 260 ? -34.91996 14.66221 -31.22698 1.000 45.05858 257 GLU B N 1
ATOM 4435 C CA . GLU B 1 260 ? -35.36227 13.30023 -31.50809 1.000 48.91427 257 GLU B CA 1
ATOM 4436 C C . GLU B 1 260 ? -36.88105 13.20953 -31.55985 1.000 45.29265 257 GLU B C 1
ATOM 4437 O O . GLU B 1 260 ? -37.43030 12.37529 -32.28881 1.000 46.11824 257 GLU B O 1
ATOM 4443 N N . ALA B 1 261 ? -37.57263 14.05758 -30.80253 1.000 40.25300 258 ALA B N 1
ATOM 4444 C CA . ALA B 1 261 ? -39.02710 14.11302 -30.81540 1.000 41.95348 258 ALA B CA 1
ATOM 4445 C C . ALA B 1 261 ? -39.57580 15.01753 -31.91032 1.000 42.17079 258 ALA B C 1
ATOM 4446 O O . ALA B 1 261 ? -40.79661 15.17812 -32.00615 1.000 39.34231 258 ALA B O 1
ATOM 4448 N N . CYS B 1 262 ? -38.71061 15.61470 -32.72675 1.000 44.82926 259 CYS B N 1
ATOM 4449 C CA . CYS B 1 262 ? -39.13285 16.49365 -33.81218 1.000 43.72605 259 CYS B CA 1
ATOM 4450 C C . CYS B 1 262 ? -39.32495 15.65575 -35.07102 1.000 44.63759 259 CYS B C 1
ATOM 4451 O O . CYS B 1 262 ? -38.35356 15.15233 -35.64411 1.000 47.31304 259 CYS B O 1
ATOM 4454 N N . SER B 1 263 ? -40.57482 15.50748 -35.50022 1.000 41.52859 260 SER B N 1
ATOM 4455 C CA . SER B 1 263 ? -40.91679 14.77108 -36.70954 1.000 44.29377 260 SER B CA 1
ATOM 4456 C C . SER B 1 263 ? -41.44234 15.74342 -37.75596 1.000 45.24263 260 SER B C 1
ATOM 4457 O O . SER B 1 263 ? -42.35020 16.53336 -37.47349 1.000 42.63340 260 SER B O 1
ATOM 4460 N N . ILE B 1 264 ? -40.86793 15.68507 -38.96005 1.000 42.72453 261 ILE B N 1
ATOM 4461 C CA . ILE B 1 264 ? -41.29176 16.58373 -40.03068 1.000 38.29869 261 ILE B CA 1
ATOM 4462 C C . ILE B 1 264 ? -42.73398 16.30038 -40.43318 1.000 39.09350 261 ILE B C 1
ATOM 4463 O O . ILE B 1 264 ? -43.52800 17.22577 -40.64273 1.000 32.80557 261 ILE B O 1
ATOM 4468 N N . ASP B 1 265 ? -43.09707 15.01981 -40.54673 1.000 39.88797 262 ASP B N 1
ATOM 4469 C CA . ASP B 1 265 ? -44.45559 14.66917 -40.95221 1.000 41.33163 262 ASP B CA 1
ATOM 4470 C C . ASP B 1 265 ? -45.47698 15.06482 -39.89263 1.000 38.64789 262 ASP B C 1
ATOM 4471 O O . ASP B 1 265 ? -46.58606 15.49889 -40.22542 1.000 44.40139 262 ASP B O 1
ATOM 4476 N N . ALA B 1 266 ? -45.12550 14.91904 -38.61292 1.000 34.67152 263 ALA B N 1
ATOM 4477 C CA . ALA B 1 266 ? -46.06071 15.26954 -37.54862 1.000 33.51257 263 ALA B CA 1
ATOM 4478 C C . ALA B 1 266 ? -46.34494 16.76692 -37.53121 1.000 41.24630 263 ALA B C 1
ATOM 4479 O O . ALA B 1 266 ? -47.48163 17.18524 -37.28201 1.000 32.89134 263 ALA B O 1
ATOM 4481 N N . ASP B 1 267 ? -45.32627 17.58994 -37.79404 1.000 42.63101 264 ASP B N 1
ATOM 4482 C CA . ASP B 1 267 ? -45.53083 19.03505 -37.81385 1.000 39.74542 264 ASP B CA 1
ATOM 4483 C C . ASP B 1 267 ? -46.40597 19.45135 -38.98850 1.000 39.65772 264 ASP B C 1
ATOM 4484 O O . ASP B 1 267 ? -47.26222 20.33341 -38.85008 1.000 37.41093 264 ASP B O 1
ATOM 4489 N N . ILE B 1 268 ? -46.20116 18.83338 -40.15393 1.000 34.76436 265 ILE B N 1
ATOM 4490 C CA . ILE B 1 268 ? -47.03269 19.14411 -41.31251 1.000 33.95358 265 ILE B CA 1
ATOM 4491 C C . ILE B 1 268 ? -48.47307 18.72088 -41.05773 1.000 40.59925 265 ILE B C 1
ATOM 4492 O O . ILE B 1 268 ? -49.41701 19.45558 -41.37264 1.000 54.12874 265 ILE B O 1
ATOM 4497 N N . ASP B 1 269 ? -48.66532 17.53264 -40.47883 1.000 42.31872 266 ASP B N 1
ATOM 4498 C CA . ASP B 1 269 ? -50.01226 17.08522 -40.13724 1.000 40.71593 266 ASP B CA 1
ATOM 4499 C C . ASP B 1 269 ? -50.64541 17.99068 -39.08857 1.000 36.98358 266 ASP B C 1
ATOM 4500 O O . ASP B 1 269 ? -51.85545 18.24252 -39.12433 1.000 38.52177 266 ASP B O 1
ATOM 4505 N N . SER B 1 270 ? -49.84291 18.48843 -38.14417 1.000 34.56032 267 SER B N 1
ATOM 4506 C CA . SER B 1 270 ? -50.38094 19.35021 -37.09623 1.000 34.43461 267 SER B CA 1
ATOM 4507 C C . SER B 1 270 ? -50.83790 20.69026 -37.65946 1.000 34.96681 267 SER B C 1
ATOM 4508 O O . SER B 1 270 ? -51.86879 21.22735 -37.23717 1.000 30.44176 267 SER B O 1
ATOM 4511 N N . PHE B 1 271 ? -50.08604 21.24625 -38.61306 1.000 34.06703 268 PHE B N 1
ATOM 4512 C CA . PHE B 1 271 ? -50.49435 22.50386 -39.23132 1.000 30.13538 268 PHE B CA 1
ATOM 4513 C C . PHE B 1 271 ? -51.78111 22.33249 -40.02909 1.000 34.87139 268 PHE B C 1
ATOM 4514 O O . PHE B 1 271 ? -52.67045 23.19026 -39.97508 1.000 39.07150 268 PHE B O 1
ATOM 4522 N N . ILE B 1 272 ? -51.88710 21.23989 -40.78984 1.000 32.52808 269 ILE B N 1
ATOM 4523 C CA . ILE B 1 272 ? -53.08695 20.98866 -41.58491 1.000 27.71874 269 ILE B CA 1
ATOM 4524 C C . ILE B 1 272 ? -54.31080 20.88465 -40.68341 1.000 34.24632 269 ILE B C 1
ATOM 4525 O O . ILE B 1 272 ? -55.32894 21.54782 -40.91060 1.000 42.02659 269 ILE B O 1
ATOM 4530 N N . GLN B 1 273 ? -54.22752 20.04869 -39.64435 1.000 33.68239 270 GLN B N 1
ATOM 4531 C CA . GLN B 1 273 ? -55.36182 19.86262 -38.74343 1.000 38.94537 270 GLN B CA 1
ATOM 4532 C C . GLN B 1 273 ? -55.77647 21.16129 -38.06391 1.000 39.54573 270 GLN B C 1
ATOM 4533 O O . GLN B 1 273 ? -56.96045 21.35162 -37.76367 1.000 40.46686 270 GLN B O 1
ATOM 4539 N N . ALA B 1 274 ? -54.82894 22.06148 -37.81258 1.000 40.88937 271 ALA B N 1
ATOM 4540 C CA . ALA B 1 274 ? -55.13420 23.28983 -37.09202 1.000 35.96771 271 ALA B CA 1
ATOM 4541 C C . ALA B 1 274 ? -55.60514 24.41907 -37.99749 1.000 40.07591 271 ALA B C 1
ATOM 4542 O O . ALA B 1 274 ? -56.34801 25.29519 -37.53956 1.000 51.12892 271 ALA B O 1
ATOM 4544 N N . LYS B 1 275 ? -55.19890 24.42458 -39.26804 1.000 35.74432 272 LYS B N 1
ATOM 4545 C CA . LYS B 1 275 ? -55.45604 25.55567 -40.14779 1.000 35.48843 272 LYS B CA 1
ATOM 4546 C C . LYS B 1 275 ? -56.25877 25.20898 -41.39526 1.000 34.72711 272 LYS B C 1
ATOM 4547 O O . LYS B 1 275 ? -56.48427 26.09741 -42.22612 1.000 32.01839 272 LYS B O 1
ATOM 4553 N N . SER B 1 276 ? -56.68103 23.95589 -41.56284 1.000 33.61811 273 SER B N 1
ATOM 4554 C CA . SER B 1 276 ? -57.44565 23.57578 -42.74509 1.000 33.56301 273 SER B CA 1
ATOM 4555 C C . SER B 1 276 ? -58.71837 24.40688 -42.85827 1.000 35.10795 273 SER B C 1
ATOM 4556 O O . SER B 1 276 ? -59.40881 24.65726 -41.86652 1.000 39.02788 273 SER B O 1
ATOM 4559 N N . THR B 1 277 ? -59.02913 24.83254 -44.08502 1.000 38.66532 274 THR B N 1
ATOM 4560 C CA . THR B 1 277 ? -60.18906 25.67271 -44.34441 1.000 38.06887 274 THR B CA 1
ATOM 4561 C C . THR B 1 277 ? -61.32999 24.94309 -45.03666 1.000 36.11284 274 THR B C 1
ATOM 4562 O O . THR B 1 277 ? -62.46856 25.41728 -44.97642 1.000 38.11818 274 THR B O 1
ATOM 4566 N N . GLY B 1 278 ? -61.05843 23.81309 -45.68386 1.000 31.80108 275 GLY B N 1
ATOM 4567 C CA . GLY B 1 278 ? -62.08663 23.06360 -46.37787 1.000 31.51051 275 GLY B CA 1
ATOM 4568 C C . GLY B 1 278 ? -61.51323 21.96733 -47.25083 1.000 37.54171 275 GLY B C 1
ATOM 4569 O O . GLY B 1 278 ? -60.41417 22.11129 -47.79326 1.000 41.78543 275 GLY B O 1
ATOM 4570 N N . THR B 1 279 ? -62.24968 20.86743 -47.40253 1.000 42.17108 276 THR B N 1
ATOM 4571 C CA . THR B 1 279 ? -61.76525 19.71172 -48.14430 1.000 40.20384 276 THR B CA 1
ATOM 4572 C C . THR B 1 279 ? -62.37217 19.58441 -49.53437 1.000 39.55893 276 THR B C 1
ATOM 4573 O O . THR B 1 279 ? -61.93470 18.72202 -50.30389 1.000 42.81590 276 THR B O 1
ATOM 4577 N N . GLU B 1 280 ? -63.35404 20.41344 -49.87939 1.000 41.00498 277 GLU B N 1
ATOM 4578 C CA . GLU B 1 280 ? -64.02048 20.30729 -51.16221 1.000 47.57663 277 GLU B CA 1
ATOM 4579 C C . GLU B 1 280 ? -63.90220 21.61708 -51.93000 1.000 42.13657 277 GLU B C 1
ATOM 4580 O O . GLU B 1 280 ? -64.20271 22.68535 -51.37727 1.000 41.99381 277 GLU B O 1
ATOM 4586 N N . PRO B 1 281 ? -63.47022 21.58102 -53.18740 1.000 40.30398 278 PRO B N 1
ATOM 4587 C CA . PRO B 1 281 ? -63.42857 22.79966 -54.00731 1.000 46.65160 278 PRO B CA 1
ATOM 4588 C C . PRO B 1 281 ? -64.82459 23.35219 -54.22841 1.000 39.21251 278 PRO B C 1
ATOM 4589 O O . PRO B 1 281 ? -65.81759 22.61926 -54.10303 1.000 42.49819 278 PRO B O 1
ATOM 4593 N N . PRO B 1 282 ? -64.94725 24.63787 -54.55345 1.000 33.63072 279 PRO B N 1
ATOM 4594 C CA . PRO B 1 282 ? -66.27965 25.22027 -54.73878 1.000 38.92466 279 PRO B CA 1
ATOM 4595 C C . PRO B 1 282 ? -66.97857 24.64701 -55.96041 1.000 38.92580 279 PRO B C 1
ATOM 4596 O O . PRO B 1 282 ? -66.35335 24.32422 -56.97357 1.000 40.58289 279 PRO B O 1
ATOM 4600 N N . ALA B 1 283 ? -68.29792 24.52199 -55.84937 1.000 40.13402 280 ALA B N 1
ATOM 4601 C CA . ALA B 1 283 ? -69.08668 23.97896 -56.93955 1.000 37.64296 280 ALA B CA 1
ATOM 4602 C C . ALA B 1 283 ? -69.10270 24.95644 -58.11386 1.000 44.28137 280 ALA B C 1
ATOM 4603 O O . ALA B 1 283 ? -69.03041 26.17338 -57.92018 1.000 55.11608 280 ALA B O 1
ATOM 4605 N N . PRO B 1 284 ? -69.19218 24.45020 -59.34188 1.000 38.68765 281 PRO B N 1
ATOM 4606 C CA . PRO B 1 284 ? -69.24575 25.34692 -60.50085 1.000 41.22320 281 PRO B CA 1
ATOM 4607 C C . PRO B 1 284 ? -70.51390 26.18522 -60.50278 1.000 40.02446 281 PRO B C 1
ATOM 4608 O O . PRO B 1 284 ? -71.55301 25.78885 -59.96995 1.000 44.05513 281 PRO B O 1
ATOM 4612 N N . VAL B 1 285 ? -70.41395 27.36378 -61.11252 1.000 36.72151 282 VAL B N 1
ATOM 4613 C CA . VAL B 1 285 ? -71.52555 28.30547 -61.19257 1.000 36.43010 282 VAL B CA 1
ATOM 4614 C C . VAL B 1 285 ? -72.35318 27.94154 -62.42527 1.000 37.95385 282 VAL B C 1
ATOM 4615 O O . VAL B 1 285 ? -71.85554 28.09693 -63.55299 1.000 41.29358 282 VAL B O 1
ATOM 4619 N N . PRO B 1 286 ? -73.58286 27.46462 -62.26468 1.000 36.08595 283 PRO B N 1
ATOM 4620 C CA . PRO B 1 286 ? -74.38485 27.05770 -63.41873 1.000 33.91754 283 PRO B CA 1
ATOM 4621 C C . PRO B 1 286 ? -75.26587 28.18099 -63.94872 1.000 39.50619 283 PRO B C 1
ATOM 4622 O O . PRO B 1 286 ? -75.49985 29.19994 -63.29426 1.000 45.70771 283 PRO B O 1
ATOM 4626 N N . TYR B 1 287 ? -75.74604 27.97146 -65.17061 1.000 35.52681 284 TYR B N 1
ATOM 4627 C CA . TYR B 1 287 ? -76.77872 28.82939 -65.73233 1.000 37.88334 284 TYR B CA 1
ATOM 4628 C C . TYR B 1 287 ? -78.12406 28.50242 -65.09356 1.000 40.28931 284 TYR B C 1
ATOM 4629 O O . TYR B 1 287 ? -78.53113 27.33751 -65.04401 1.000 44.17267 284 TYR B O 1
ATOM 4638 N N . GLN B 1 288 ? -78.81379 29.52804 -64.59816 1.000 44.03556 285 GLN B N 1
ATOM 4639 C CA . GLN B 1 288 ? -80.10962 29.36384 -63.94501 1.000 47.81416 285 GLN B CA 1
ATOM 4640 C C .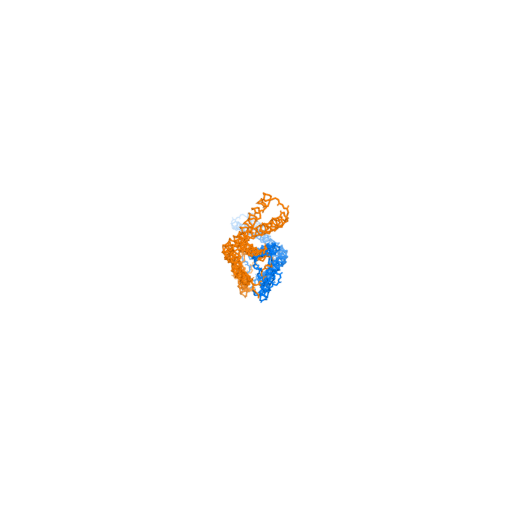 GLN B 1 288 ? -81.18477 30.04081 -64.78658 1.000 42.23532 285 GLN B C 1
ATOM 4641 O O . GLN B 1 288 ? -81.19825 31.26984 -64.91623 1.000 42.52123 285 GLN B O 1
ATOM 4647 N N . ASN B 1 289 ? -82.07837 29.23744 -65.35890 1.000 35.69210 286 ASN B N 1
ATOM 4648 C CA . ASN B 1 289 ? -83.20443 29.77692 -66.10848 1.000 42.57429 286 ASN B CA 1
ATOM 4649 C C . ASN B 1 289 ? -84.14832 30.50143 -65.15566 1.000 47.94005 286 ASN B C 1
ATOM 4650 O O . ASN B 1 289 ? -84.49917 29.97604 -64.09472 1.000 56.85114 286 ASN B O 1
ATOM 4655 N N . TYR B 1 290 ? -84.55557 31.71523 -65.53287 1.000 49.42473 287 TYR B N 1
ATOM 4656 C CA . TYR B 1 290 ? -85.35958 32.54449 -64.64238 1.000 55.18074 287 TYR B CA 1
ATOM 4657 C C . TYR B 1 290 ? -86.74917 31.96966 -64.38254 1.000 60.16160 287 TYR B C 1
ATOM 4658 O O . TYR B 1 290 ? -87.39700 32.37877 -63.41347 1.000 67.75357 287 TYR B O 1
ATOM 4667 N N . TYR B 1 291 ? -87.22918 31.03862 -65.21232 1.000 56.02257 288 TYR B N 1
ATOM 4668 C CA . TYR B 1 291 ? -88.57350 30.50545 -65.03959 1.000 61.37369 288 TYR B CA 1
ATOM 4669 C C . TYR B 1 291 ? -88.62149 29.06324 -64.55376 1.000 76.26567 288 TYR B C 1
ATOM 4670 O O . TYR B 1 291 ? -89.71027 28.58151 -64.21985 1.000 84.30179 288 TYR B O 1
ATOM 4679 N N . ASP B 1 292 ? -87.49106 28.36801 -64.48940 1.000 80.65630 289 ASP B N 1
ATOM 4680 C CA . ASP B 1 292 ? -87.48086 26.98830 -64.00736 1.000 82.08554 289 ASP B CA 1
ATOM 4681 C C . ASP B 1 292 ? -87.09267 26.87838 -62.53689 1.000 80.59536 289 ASP B C 1
ATOM 4682 O O . ASP B 1 292 ? -86.71658 25.80325 -62.06764 1.000 80.31540 289 ASP B O 1
#

Organism: Homo sapiens (NCBI:txid9606)